Protein AF-0000000069479695 (afdb_homodimer)

Nearest PDB structures (foldseek):
  7pel-assembly1_E  TM=8.102E-01  e=4.499E-11  Simian T-lymphotropic virus 1
  7ouf-assembly1_E  TM=7.960E-01  e=3.984E-11  Simian T-lymphotropic virus 1
  1c1a-assembly1_B  TM=8.026E-01  e=2.622E-10  Rous sarcoma virus
  7jn3-assembly1_E  TM=8.044E-01  e=2.467E-10  Rous sarcoma virus (strain Schmidt-Ruppin A)
  3jca-assembly1_E  TM=6.601E-01  e=1.713E-10  Mouse mammary tumor virus

Foldseek 3Di:
DDPPVPPPPPPPPLPQDQQPEDAADPAWQQEKEWEKDDQAPQAPVQFGIWIWIATRQLRQIDIDTFNDLALVRVVVVVVVVCVVPNDHQEYEYEDDCSCVDPSNVVVCVVRNYHYHYDDPRHHVPSVVSVVVLSVQLCVVLVVVCVPDHVRHSVVCRVVSSVCQQQDQDPQLRGGSVCLRPQFRDDDDDPPVCVVPPPPPGDRGPSVVSSVSSSVSSVVVSVVVSVVSCVVVVVVVPPPVPDPPPPPPD/DDPPVPPPPPPPPLPQDQQPPDAADPAWQQEKEWEKDDQFPQAPVQFGIWIWIATRQLRQIDIDTDNDLALVRVVVVVVVVCVVPNDHQEYEYEPDCSCVDPSNVVVCVVRNYHYHYDDPRHHVPVVVSVVVLSVQLCVVLVVVCVPDDSRHSVVCRVVSSVCQQQDQDPQLRGGSVCLRPQFRDDDDDPPVCVVPPPPPGPRGPSVVSSVSSSVSSVVVSVVVSVVSCVVVVVVVPPPPPDDPPPPPD

Organism: Araneus ventricosus (NCBI:txid182803)

pLDDT: mean 71.01, std 21.68, range [23.52, 96.12]

Sequence (498 aa):
MCFECLVNKVPSGKRQGFLHPISTGLRPFAIVHLDHLGPFVTSSKRNKELLVMIDNMTRFVRLYPVGDTLSKNVLKSVTSFVEDFGLPNRIISDRESCFTSHEFQRFCDENGILHTLNSTTSHPQGNGMVERVHGTILSTIVTSMKKDYQRDWDSKIKETERNLNNTVNKTLGKTPFEVLHGYVPRFKDGILRLLADEEHEVWNYPEKLQLEAREKISKGQKKMKAYYDKKKSGTLLFDKGEIVVVRESMCFECLVNKVPSGKRQGFLHPISTGLRPFAIVHLDHLGPFVTSSKRNKELLVMIDNMTRFVRLYPVGDTLSKNVLKSVTSFVEDFGLPNRIISDRESCFTSHEFQRFCDENGILHTLNSTTSHPQGNGMVERVHGTILSTIVTSMKKDYQRDWDSKIKETERNLNNTVNKTLGKTPFEVLHGYVPRFKDGILRLLADEEHEVWNYPEKLQLEAREKISKGQKKMKAYYDKKKSGTLLFDKGEIVVVRES

InterPro domains:
  IPR001584 Integrase, catalytic core [PF00665] (28-120)
  IPR001584 Integrase, catalytic core [PS50994] (24-184)
  IPR012337 Ribonuclease H-like superfamily [SSF53098] (27-187)
  IPR036397 Ribonuclease H superfamily [G3DSA:3.30.420.10] (20-223)

Structure (mmCIF, N/CA/C/O backbone):
data_AF-0000000069479695-model_v1
#
loop_
_entity.id
_entity.type
_entity.pdbx_description
1 polymer 'Integrase catalytic domain-containing protein'
#
loop_
_atom_site.group_PDB
_atom_site.id
_atom_site.type_symbol
_atom_site.label_atom_id
_atom_site.label_alt_id
_atom_site.label_comp_id
_atom_site.label_asym_id
_atom_site.label_entity_id
_atom_site.label_seq_id
_atom_site.pdbx_PDB_ins_code
_atom_site.Cartn_x
_atom_site.Cartn_y
_atom_site.Cartn_z
_atom_site.occupancy
_atom_site.B_iso_or_equiv
_atom_site.auth_seq_id
_atom_site.auth_comp_id
_atom_site.auth_asym_id
_atom_site.auth_atom_id
_atom_site.pdbx_PDB_model_num
ATOM 1 N N . MET A 1 1 ? 15.453 45.844 -1.799 1 23.67 1 MET A N 1
ATOM 2 C CA . MET A 1 1 ? 15.766 45.125 -0.556 1 23.67 1 MET A CA 1
ATOM 3 C C . MET A 1 1 ? 14.859 45.594 0.575 1 23.67 1 MET A C 1
ATOM 5 O O . MET A 1 1 ? 15.25 46.438 1.385 1 23.67 1 MET A O 1
ATOM 9 N N . CYS A 1 2 ? 13.492 45.688 0.542 1 26.5 2 CYS A N 1
ATOM 10 C CA . CYS A 1 2 ? 12.734 46.781 1.155 1 26.5 2 CYS A CA 1
ATOM 11 C C . CYS A 1 2 ? 12.75 46.656 2.676 1 26.5 2 CYS A C 1
ATOM 13 O O . CYS A 1 2 ? 12.406 45.625 3.227 1 26.5 2 CYS A O 1
ATOM 15 N N . PHE A 1 3 ? 13.594 47.438 3.525 1 27.88 3 PHE A N 1
ATOM 16 C CA . PHE A 1 3 ? 13.984 47.656 4.914 1 27.88 3 PHE A CA 1
ATOM 17 C C . PHE A 1 3 ? 12.758 47.688 5.82 1 27.88 3 PHE A C 1
ATOM 19 O O . PHE A 1 3 ? 12.797 47.188 6.949 1 27.88 3 PHE A O 1
ATOM 26 N N . GLU A 1 4 ? 11.695 48.438 5.488 1 25.56 4 GLU A N 1
ATOM 27 C CA . GLU A 1 4 ? 10.562 48.781 6.344 1 25.56 4 GLU A CA 1
ATOM 28 C C . GLU A 1 4 ? 9.758 47.562 6.715 1 25.56 4 GLU A C 1
ATOM 30 O O . GLU A 1 4 ? 9.234 47.469 7.824 1 25.56 4 GLU A O 1
ATOM 35 N N . CYS A 1 5 ? 9.531 46.719 5.738 1 28.5 5 CYS A N 1
ATOM 36 C CA . CYS A 1 5 ? 8.523 45.688 5.934 1 28.5 5 CYS A CA 1
ATOM 37 C C . CYS A 1 5 ? 8.992 44.656 6.977 1 28.5 5 CYS A C 1
ATOM 39 O O . CYS A 1 5 ? 8.328 43.656 7.203 1 28.5 5 CYS A O 1
ATOM 41 N N . LEU A 1 6 ? 10.336 44.688 7.555 1 27.25 6 LEU A N 1
ATOM 42 C CA . LEU A 1 6 ? 11.078 44 8.602 1 27.25 6 LEU A CA 1
ATOM 43 C C . LEU A 1 6 ? 10.398 44.156 9.953 1 27.25 6 LEU A C 1
ATOM 45 O O . LEU A 1 6 ? 10.477 43.281 10.812 1 27.25 6 LEU A O 1
ATOM 49 N N . VAL A 1 7 ? 9.992 45.406 10.344 1 27.97 7 VAL A N 1
ATOM 50 C CA . VAL A 1 7 ? 9.883 45.969 11.703 1 27.97 7 VAL A CA 1
ATOM 51 C C . VAL A 1 7 ? 8.664 45.344 12.398 1 27.97 7 VAL A C 1
ATOM 53 O O . VAL A 1 7 ? 8.727 45 13.578 1 27.97 7 VAL A O 1
ATOM 56 N N . ASN A 1 8 ? 7.449 45.656 11.891 1 27.88 8 ASN A N 1
ATOM 57 C CA . ASN A 1 8 ? 6.32 45.781 12.805 1 27.88 8 ASN A CA 1
ATOM 58 C C . ASN A 1 8 ? 5.734 44.438 13.164 1 27.88 8 ASN A C 1
ATOM 60 O O . ASN A 1 8 ? 4.578 44.344 13.578 1 27.88 8 ASN A O 1
ATOM 64 N N . LYS A 1 9 ? 6.266 43.375 12.656 1 30.86 9 LYS A N 1
ATOM 65 C CA . LYS A 1 9 ? 5.504 42.188 13.078 1 30.86 9 LYS A CA 1
ATOM 66 C C . LYS A 1 9 ? 5.484 42.062 14.602 1 30.86 9 LYS A C 1
ATOM 68 O O . LYS A 1 9 ? 6.516 41.812 15.227 1 30.86 9 LYS A O 1
ATOM 73 N N . VAL A 1 10 ? 4.832 42.969 15.281 1 29.56 10 VAL A N 1
ATOM 74 C CA . VAL A 1 10 ? 4.578 42.875 16.703 1 29.56 10 VAL A CA 1
ATOM 75 C C . VAL A 1 10 ? 4.164 41.438 17.062 1 29.56 10 VAL A C 1
ATOM 77 O O . VAL A 1 10 ? 3.465 40.781 16.281 1 29.56 10 VAL A O 1
ATOM 80 N N . PRO A 1 11 ? 4.918 40.781 17.922 1 30.59 11 PRO A N 1
ATOM 81 C CA . PRO A 1 11 ? 4.676 39.438 18.422 1 30.59 11 PRO A CA 1
ATOM 82 C C . PRO A 1 11 ? 3.234 39.219 18.875 1 30.59 11 PRO A C 1
ATOM 84 O O . PRO A 1 11 ? 2.748 39.938 19.75 1 30.59 11 PRO A O 1
ATOM 87 N N . SER A 1 12 ? 2.203 39.438 18.062 1 32.06 12 SER A N 1
ATOM 88 C CA . SER A 1 12 ? 0.836 39.312 18.547 1 32.06 12 SER A CA 1
ATOM 89 C C . SER A 1 12 ? 0.754 38.281 19.688 1 32.06 12 SER A C 1
ATOM 91 O O . SER A 1 12 ? 1.556 37.344 19.734 1 32.06 12 SER A O 1
ATOM 93 N N . GLY A 1 13 ? 0.319 38.656 20.938 1 33.38 13 GLY A N 1
ATOM 94 C CA . GLY A 1 13 ? 0.23 37.906 22.172 1 33.38 13 GLY A CA 1
ATOM 95 C C . GLY A 1 13 ? -0.135 36.438 21.953 1 33.38 13 GLY A C 1
ATOM 96 O O . GLY A 1 13 ? -1.214 36.156 21.438 1 33.38 13 GLY A O 1
ATOM 97 N N . LYS A 1 14 ? 0.705 35.75 21.531 1 37.66 14 LYS A N 1
ATOM 98 C CA . LYS A 1 14 ? 0.687 34.281 21.391 1 37.66 14 LYS A CA 1
ATOM 99 C C . LYS A 1 14 ? -0.04 33.625 22.562 1 37.66 14 LYS A C 1
ATOM 101 O O . LYS A 1 14 ? 0.378 33.75 23.719 1 37.66 14 LYS A O 1
ATOM 106 N N . ARG A 1 15 ? -1.363 33.75 22.672 1 36.06 15 ARG A N 1
ATOM 107 C CA . ARG A 1 15 ? -2.053 32.969 23.703 1 36.06 15 ARG A CA 1
ATOM 108 C C . ARG A 1 15 ? -1.331 31.672 23.969 1 36.06 15 ARG A C 1
ATOM 110 O O . ARG A 1 15 ? -0.948 30.953 23.031 1 36.06 15 ARG A O 1
ATOM 117 N N . GLN A 1 16 ? -0.493 31.484 25 1 36.84 16 GLN A N 1
ATOM 118 C CA . GLN A 1 16 ? 0.347 30.484 25.656 1 36.84 16 GLN A CA 1
ATOM 119 C C . GLN A 1 16 ? -0.354 29.125 25.719 1 36.84 16 GLN A C 1
ATOM 121 O O . GLN A 1 16 ? -1.101 28.844 26.656 1 36.84 16 GLN A O 1
ATOM 126 N N . GLY A 1 17 ? -1.07 28.75 24.797 1 38.22 17 GLY A N 1
ATOM 127 C CA . GLY A 1 17 ? -1.763 27.5 25.047 1 38.22 17 GLY A CA 1
ATOM 128 C C . GLY A 1 17 ? -0.833 26.297 25.078 1 38.22 17 GLY A C 1
ATOM 129 O O . GLY A 1 17 ? 0.291 26.359 24.578 1 38.22 17 GLY A O 1
ATOM 130 N N . PHE A 1 18 ? -0.945 25.5 26.219 1 37.09 18 PHE A N 1
ATOM 131 C CA . PHE A 1 18 ? -0.289 24.219 26.469 1 37.09 18 PHE A CA 1
ATOM 132 C C . PHE A 1 18 ? -0.302 23.359 25.203 1 37.09 18 PHE A C 1
ATOM 134 O O . PHE A 1 18 ? -1.223 23.453 24.391 1 37.09 18 PHE A O 1
ATOM 141 N N . LEU A 1 19 ? 0.911 23.031 24.906 1 43.03 19 LEU A N 1
ATOM 142 C CA . LEU A 1 19 ? 1.044 22.078 23.797 1 43.03 19 LEU A CA 1
ATOM 143 C C . LEU A 1 19 ? 0.126 20.875 24.016 1 43.03 19 LEU A C 1
ATOM 145 O O . LEU A 1 19 ? 0.104 20.297 25.094 1 43.03 19 LEU A O 1
ATOM 149 N N . HIS A 1 20 ? -1.029 20.891 23.438 1 43.62 20 HIS A N 1
ATOM 150 C CA . HIS A 1 20 ? -1.82 19.672 23.5 1 43.62 20 HIS A CA 1
ATOM 151 C C . HIS A 1 20 ? -1.32 18.625 22.5 1 43.62 20 HIS A C 1
ATOM 153 O O . HIS A 1 20 ? -1.505 18.797 21.281 1 43.62 20 HIS A O 1
ATOM 159 N N . PRO A 1 21 ? -0.41 17.719 23.078 1 48.94 21 PRO A N 1
ATOM 160 C CA . PRO A 1 21 ? 0.11 16.688 22.172 1 48.94 21 PRO A CA 1
ATOM 161 C C . PRO A 1 21 ? -0.997 15.922 21.453 1 48.94 21 PRO A C 1
ATOM 163 O O . PRO A 1 21 ? -2.066 15.695 22.031 1 48.94 21 PRO A O 1
ATOM 166 N N . ILE A 1 22 ? -0.943 15.914 20.172 1 53.47 22 ILE A N 1
ATOM 167 C CA . ILE A 1 22 ? -1.856 15.055 19.438 1 53.47 22 ILE A CA 1
ATOM 168 C C . ILE A 1 22 ? -1.586 13.594 19.797 1 53.47 22 ILE A C 1
ATOM 170 O O . ILE A 1 22 ? -0.455 13.117 19.672 1 53.47 22 ILE A O 1
ATOM 174 N N . SER A 1 23 ? -2.584 12.969 20.422 1 60.09 23 SER A N 1
ATOM 175 C CA . SER A 1 23 ? -2.459 11.57 20.781 1 60.09 23 SER A CA 1
ATOM 176 C C . SER A 1 23 ? -2.184 10.695 19.562 1 60.09 23 SER A C 1
ATOM 178 O O . SER A 1 23 ? -2.6 11.023 18.453 1 60.09 23 SER A O 1
ATOM 180 N N . THR A 1 24 ? -1.268 9.773 19.766 1 70.56 24 THR A N 1
ATOM 181 C CA . THR A 1 24 ? -0.966 8.812 18.719 1 70.56 24 THR A CA 1
ATOM 182 C C . THR A 1 24 ? -2.18 7.93 18.438 1 70.56 24 THR A C 1
ATOM 184 O O . THR A 1 24 ? -2.922 7.57 19.344 1 70.56 24 THR A O 1
ATOM 187 N N . GLY A 1 25 ? -2.477 7.777 17.203 1 68.94 25 GLY A N 1
ATOM 188 C CA . GLY A 1 25 ? -3.572 6.914 16.797 1 68.94 25 GLY A CA 1
ATOM 189 C C . GLY A 1 25 ? -3.43 5.492 17.297 1 68.94 25 GLY A C 1
ATOM 190 O O . GLY A 1 25 ? -2.316 5.027 17.547 1 68.94 25 GLY A O 1
ATOM 191 N N . LEU A 1 26 ? -4.523 4.793 17.453 1 71.06 26 LEU A N 1
ATOM 192 C CA . LEU A 1 26 ? -4.559 3.43 17.969 1 71.06 26 LEU A CA 1
ATOM 193 C C . LEU A 1 26 ? -4.191 2.424 16.891 1 71.06 26 LEU A C 1
ATOM 195 O O . LEU A 1 26 ? -3.844 1.279 17.188 1 71.06 26 LEU A O 1
ATOM 199 N N . ARG A 1 27 ? -4.328 2.863 15.703 1 81.94 27 ARG A N 1
ATOM 200 C CA . ARG A 1 27 ? -3.977 2.025 14.562 1 81.94 27 ARG A CA 1
ATOM 201 C C . ARG A 1 27 ? -3.303 2.846 13.469 1 81.94 27 ARG A C 1
ATOM 203 O O . ARG A 1 27 ? -3.396 4.074 13.461 1 81.94 27 ARG A O 1
ATOM 210 N N . PRO A 1 28 ? -2.613 2.117 12.562 1 88.38 28 PRO A N 1
ATOM 211 C CA . PRO A 1 28 ? -2.066 2.854 11.414 1 88.38 28 PRO A CA 1
ATOM 212 C C . PRO A 1 28 ? -3.127 3.658 10.672 1 88.38 28 PRO A C 1
ATOM 214 O O . PRO A 1 28 ? -4.254 3.191 10.5 1 88.38 28 PRO A O 1
ATOM 217 N N . PHE A 1 29 ? -2.826 4.867 10.367 1 92.62 29 PHE A N 1
ATOM 218 C CA . PHE A 1 29 ? -3.57 5.766 9.492 1 92.62 29 PHE A CA 1
ATOM 219 C C . PHE A 1 29 ? -4.863 6.223 10.156 1 92.62 29 PHE A C 1
ATOM 221 O O . PHE A 1 29 ? -5.754 6.762 9.492 1 92.62 29 PHE A O 1
ATOM 228 N N . ALA A 1 30 ? -4.988 6.012 11.516 1 88.81 30 ALA A N 1
ATOM 229 C CA . ALA A 1 30 ? -6.121 6.582 12.242 1 88.81 30 ALA A CA 1
ATOM 230 C C . ALA A 1 30 ? -6.066 8.109 12.227 1 88.81 30 ALA A C 1
ATOM 232 O O . ALA A 1 30 ? -7.098 8.773 12.086 1 88.81 30 ALA A O 1
ATOM 233 N N . ILE A 1 31 ? -4.891 8.586 12.453 1 88 31 ILE A N 1
ATOM 234 C CA . ILE A 1 31 ? -4.629 10.023 12.398 1 88 31 ILE A CA 1
ATOM 235 C C . ILE A 1 31 ? -3.561 10.312 11.344 1 88 31 ILE A C 1
ATOM 237 O O . ILE A 1 31 ? -2.467 9.742 11.391 1 88 31 ILE A O 1
ATOM 241 N N . VAL A 1 32 ? -3.949 11.211 10.367 1 93.19 32 VAL A N 1
ATOM 242 C CA . VAL A 1 32 ? -3.004 11.5 9.297 1 93.19 32 VAL A CA 1
ATOM 243 C C . VAL A 1 32 ? -2.809 13.016 9.172 1 93.19 32 VAL A C 1
ATOM 245 O O . VAL A 1 32 ? -3.75 13.781 9.367 1 93.19 32 VAL A O 1
ATOM 248 N N . HIS A 1 33 ? -1.562 13.398 8.891 1 90.25 33 HIS A N 1
ATOM 249 C CA . HIS A 1 33 ? -1.216 14.781 8.609 1 90.25 33 HIS A CA 1
ATOM 250 C C . HIS A 1 33 ? -1.165 15.055 7.109 1 90.25 33 HIS A C 1
ATOM 252 O O . HIS A 1 33 ? -0.624 14.25 6.352 1 90.25 33 HIS A O 1
ATOM 258 N N . LEU A 1 34 ? -1.82 16.109 6.711 1 93.44 34 LEU A N 1
ATOM 259 C CA . LEU A 1 34 ? -1.771 16.547 5.32 1 93.44 34 LEU A CA 1
ATOM 260 C C . LEU A 1 34 ? -1.062 17.891 5.199 1 93.44 34 LEU A C 1
ATOM 262 O O . LEU A 1 34 ? -1.347 18.828 5.965 1 93.44 34 LEU A O 1
ATOM 266 N N . ASP A 1 35 ? -0.13 17.984 4.234 1 90.25 35 ASP A N 1
ATOM 267 C CA . ASP A 1 35 ? 0.601 19.219 3.988 1 90.25 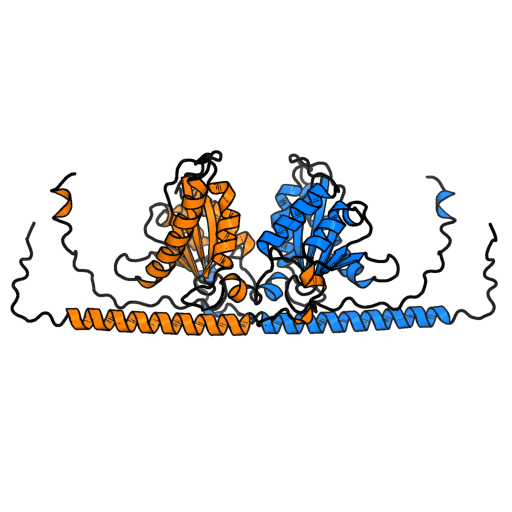35 ASP A CA 1
ATOM 268 C C . ASP A 1 35 ? 1.055 19.312 2.533 1 90.25 35 ASP A C 1
ATOM 270 O O . ASP A 1 35 ? 1.243 18.297 1.873 1 90.25 35 ASP A O 1
ATOM 274 N N . HIS A 1 36 ? 1.157 20.531 2.096 1 91.5 36 HIS A N 1
ATOM 275 C CA . HIS A 1 36 ? 1.684 20.734 0.752 1 91.5 36 HIS A CA 1
ATOM 276 C C . HIS A 1 36 ? 3.164 21.109 0.792 1 91.5 36 HIS A C 1
ATOM 278 O O . HIS A 1 36 ? 3.611 21.797 1.712 1 91.5 36 HIS A O 1
ATOM 284 N N . LEU A 1 37 ? 3.848 20.594 -0.138 1 90 37 LEU A N 1
ATOM 285 C CA . LEU A 1 37 ? 5.234 20.969 -0.382 1 90 37 LEU A CA 1
ATOM 286 C C . LEU A 1 37 ? 5.406 21.516 -1.798 1 90 37 LEU A C 1
ATOM 288 O O . LEU A 1 37 ? 5.016 20.859 -2.768 1 90 37 LEU A O 1
ATOM 292 N N . GLY A 1 38 ? 6.043 22.594 -1.922 1 85.75 38 GLY A N 1
ATOM 293 C CA . GLY A 1 38 ? 6.227 23.266 -3.197 1 85.75 38 GLY A CA 1
ATOM 294 C C . GLY A 1 38 ? 6.027 24.781 -3.111 1 85.75 38 GLY A C 1
ATOM 295 O O . GLY A 1 38 ? 6.09 25.359 -2.023 1 85.75 38 GLY A O 1
ATOM 296 N N . PRO A 1 39 ? 5.879 25.531 -4.121 1 86.88 39 PRO A N 1
ATOM 297 C CA . PRO A 1 39 ? 5.797 25.047 -5.5 1 86.88 39 PRO A CA 1
ATOM 298 C C . PRO A 1 39 ? 7.156 24.625 -6.059 1 86.88 39 PRO A C 1
ATOM 300 O O . PRO A 1 39 ? 8.18 25.203 -5.695 1 86.88 39 PRO A O 1
ATOM 303 N N . PHE A 1 40 ? 7.055 23.578 -6.91 1 85.75 40 PHE A N 1
ATOM 304 C CA . PHE A 1 40 ? 8.188 23.156 -7.73 1 85.75 40 PHE A CA 1
ATOM 305 C C . PHE A 1 40 ? 8.008 23.625 -9.172 1 85.75 40 PHE A C 1
ATOM 307 O O . PHE A 1 40 ? 6.984 24.219 -9.516 1 85.75 40 PHE A O 1
ATOM 314 N N . VAL A 1 41 ? 9.086 23.531 -9.922 1 85.75 41 VAL A N 1
ATOM 315 C CA . VAL A 1 41 ? 8.953 23.781 -11.352 1 85.75 41 VAL A CA 1
ATOM 316 C C . VAL A 1 41 ? 7.867 22.875 -11.938 1 85.75 41 VAL A C 1
ATOM 318 O O . VAL A 1 41 ? 7.746 21.703 -11.555 1 85.75 41 VAL A O 1
ATOM 321 N N . THR A 1 42 ? 7.062 23.516 -12.781 1 89.19 42 THR A N 1
ATOM 322 C CA . THR A 1 42 ? 5.996 22.734 -13.391 1 89.19 42 THR A CA 1
ATOM 323 C C . THR A 1 42 ? 6.57 21.531 -14.141 1 89.19 42 THR A C 1
ATOM 325 O O . THR A 1 42 ? 7.434 21.688 -15.008 1 89.19 42 THR A O 1
ATOM 328 N N . SER A 1 43 ? 6.102 20.359 -13.773 1 89.06 43 SER A N 1
ATOM 329 C CA . SER A 1 43 ? 6.609 19.141 -14.398 1 89.06 43 SER A CA 1
ATOM 330 C C . SER A 1 43 ? 5.992 18.938 -15.781 1 89.06 43 SER A C 1
ATOM 332 O O . SER A 1 43 ? 5.066 19.656 -16.172 1 89.06 43 SER A O 1
ATOM 334 N N . SER A 1 44 ? 6.504 17.969 -16.547 1 88.06 44 SER A N 1
ATOM 335 C CA . SER A 1 44 ? 5.965 17.609 -17.859 1 88.06 44 SER A CA 1
ATOM 336 C C . SER A 1 44 ? 4.531 17.094 -17.75 1 88.06 44 SER A C 1
ATOM 338 O O . SER A 1 44 ? 3.754 17.203 -18.688 1 88.06 44 SER A O 1
ATOM 340 N N . LYS A 1 45 ? 4.102 16.656 -16.547 1 91.69 45 LYS A N 1
ATOM 341 C CA . LYS A 1 45 ? 2.744 16.156 -16.312 1 91.69 45 LYS A CA 1
ATOM 342 C C . LYS A 1 45 ? 1.877 17.25 -15.68 1 91.69 45 LYS A C 1
ATOM 344 O O . LYS A 1 45 ? 0.806 16.953 -15.141 1 91.69 45 LYS A O 1
ATOM 349 N N . ARG A 1 46 ? 2.432 18.438 -15.531 1 92.31 46 ARG A N 1
ATOM 350 C CA . ARG A 1 46 ? 1.733 19.641 -15.109 1 92.31 46 ARG A CA 1
ATOM 351 C C . ARG A 1 46 ? 1.525 19.656 -13.594 1 92.31 46 ARG A C 1
ATOM 353 O O . ARG A 1 46 ? 0.57 20.25 -13.094 1 92.31 46 ARG A O 1
ATOM 360 N N . ASN A 1 47 ? 2.365 18.906 -12.93 1 92.94 47 ASN A N 1
ATOM 361 C CA . ASN A 1 47 ? 2.373 18.969 -11.469 1 92.94 47 ASN A CA 1
ATOM 362 C C . ASN A 1 47 ? 3.24 20.125 -10.969 1 92.94 47 ASN A C 1
ATOM 364 O O . ASN A 1 47 ? 4.285 20.422 -11.555 1 92.94 47 ASN A O 1
ATOM 368 N N . LYS A 1 48 ? 2.768 20.781 -9.906 1 91.88 48 LYS A N 1
ATOM 369 C CA . LYS A 1 48 ? 3.494 21.938 -9.391 1 91.88 48 LYS A CA 1
ATOM 370 C C . LYS A 1 48 ? 3.785 21.797 -7.902 1 91.88 48 LYS A C 1
ATOM 372 O O . LYS A 1 48 ? 4.648 22.484 -7.355 1 91.88 48 LYS A O 1
ATOM 377 N N . GLU A 1 49 ? 2.957 20.938 -7.277 1 92.62 49 GLU A N 1
ATOM 378 C CA . GLU A 1 49 ? 3.076 20.766 -5.832 1 92.62 49 GLU A CA 1
ATOM 379 C C . GLU A 1 49 ? 2.998 19.297 -5.438 1 92.62 49 GLU A C 1
ATOM 381 O O . GLU A 1 49 ? 2.615 18.453 -6.246 1 92.62 49 GLU A O 1
ATOM 386 N N . LEU A 1 50 ? 3.459 19.062 -4.234 1 92.94 50 LEU A N 1
ATOM 387 C CA . LEU A 1 50 ? 3.375 17.734 -3.65 1 92.94 50 LEU A CA 1
ATOM 388 C C . LEU A 1 50 ? 2.484 17.734 -2.412 1 92.94 50 LEU A C 1
ATOM 390 O O . LEU A 1 50 ? 2.709 18.516 -1.482 1 92.94 50 LEU A O 1
ATOM 394 N N . LEU A 1 51 ? 1.402 17.016 -2.475 1 94.75 51 LEU A N 1
ATOM 395 C CA . LEU A 1 51 ? 0.633 16.75 -1.263 1 94.75 51 LEU A CA 1
ATOM 396 C C . LEU A 1 51 ? 1.267 15.633 -0.448 1 94.75 51 LEU A C 1
ATOM 398 O O . LEU A 1 51 ? 1.416 14.508 -0.938 1 94.75 51 LEU A O 1
ATOM 402 N N . VAL A 1 52 ? 1.653 15.93 0.73 1 93.69 52 VAL A N 1
ATOM 403 C CA . VAL A 1 52 ? 2.35 15 1.609 1 93.69 52 VAL A CA 1
ATOM 404 C C . VAL A 1 52 ? 1.403 14.516 2.705 1 93.69 52 VAL A C 1
ATOM 406 O O . VAL A 1 52 ? 0.79 15.328 3.406 1 93.69 52 VAL A O 1
ATOM 409 N N . MET A 1 53 ? 1.235 13.211 2.781 1 95.38 53 MET A N 1
ATOM 410 C CA . MET A 1 53 ? 0.448 12.586 3.84 1 95.38 53 MET A CA 1
ATOM 411 C C . MET A 1 53 ? 1.339 11.766 4.766 1 95.38 53 MET A C 1
ATOM 413 O O . MET A 1 53 ? 2.127 10.938 4.305 1 95.38 53 MET A O 1
ATOM 417 N N . ILE A 1 54 ? 1.236 12.023 6.066 1 91.38 54 ILE A N 1
ATOM 418 C CA . ILE A 1 54 ? 2.076 11.328 7.035 1 91.38 54 ILE A CA 1
ATOM 419 C C . ILE A 1 54 ? 1.201 10.688 8.109 1 91.38 54 ILE A C 1
ATOM 421 O O . ILE A 1 54 ? 0.357 11.352 8.711 1 91.38 54 ILE A O 1
ATOM 425 N N . ASP A 1 55 ? 1.417 9.406 8.281 1 91.75 55 ASP A N 1
ATOM 426 C CA . ASP A 1 55 ? 0.733 8.711 9.367 1 91.75 55 ASP A CA 1
ATOM 427 C C . ASP A 1 55 ? 1.308 9.109 10.727 1 91.75 55 ASP A C 1
ATOM 429 O O . ASP A 1 55 ? 2.527 9.117 10.914 1 91.75 55 ASP A O 1
ATOM 433 N N . ASN A 1 56 ? 0.419 9.398 11.609 1 83.25 56 ASN A N 1
ATOM 434 C CA . ASN A 1 56 ? 0.813 9.883 12.93 1 83.25 56 ASN A CA 1
ATOM 435 C C . ASN A 1 56 ? 1.477 8.781 13.758 1 83.25 56 ASN A C 1
ATOM 437 O O . ASN A 1 56 ? 2.352 9.062 14.578 1 83.25 56 ASN A O 1
ATOM 441 N N . MET A 1 57 ? 1.162 7.598 13.508 1 82 57 MET A N 1
ATOM 442 C CA . MET A 1 57 ? 1.621 6.488 14.344 1 82 57 MET A CA 1
ATOM 443 C C . MET A 1 57 ? 2.877 5.852 13.758 1 82 57 MET A C 1
ATOM 445 O O . MET A 1 57 ? 3.914 5.789 14.422 1 82 57 MET A O 1
ATOM 449 N N . THR A 1 58 ? 2.809 5.457 12.523 1 85.44 58 THR A N 1
ATOM 450 C CA . THR A 1 58 ? 3.896 4.703 11.906 1 85.44 58 THR A CA 1
ATOM 451 C C . THR A 1 58 ? 4.887 5.645 11.227 1 85.44 58 THR A C 1
ATOM 453 O O . THR A 1 58 ? 5.992 5.234 10.867 1 85.44 58 THR A O 1
ATOM 456 N N . ARG A 1 59 ? 4.477 6.887 10.992 1 85.19 59 ARG A N 1
ATOM 457 C CA . ARG A 1 59 ? 5.254 7.891 10.266 1 85.19 59 ARG A CA 1
ATOM 458 C C . ARG A 1 59 ? 5.363 7.535 8.789 1 85.19 59 ARG A C 1
ATOM 460 O O . ARG A 1 59 ? 6.145 8.141 8.055 1 85.19 59 ARG A O 1
ATOM 467 N N . PHE A 1 60 ? 4.602 6.527 8.375 1 92.75 60 PHE A N 1
ATOM 468 C CA . PHE A 1 60 ? 4.543 6.148 6.965 1 92.75 60 PHE A CA 1
ATOM 469 C C . PHE A 1 60 ? 4.066 7.316 6.109 1 92.75 60 PHE A C 1
ATOM 471 O O . PHE A 1 60 ? 3.135 8.031 6.488 1 92.75 60 PHE A O 1
ATOM 478 N N . VAL A 1 61 ? 4.715 7.488 4.957 1 93.56 61 VAL A N 1
ATOM 479 C CA . VAL A 1 61 ? 4.465 8.672 4.145 1 93.56 61 VAL A CA 1
ATOM 480 C C . VAL A 1 61 ? 3.871 8.266 2.799 1 93.56 61 VAL A C 1
ATOM 482 O O . VAL A 1 61 ? 4.285 7.262 2.211 1 93.56 61 VAL A O 1
ATOM 485 N N . ARG A 1 62 ? 2.9 8.992 2.352 1 96.06 62 ARG A N 1
ATOM 486 C CA . ARG A 1 62 ? 2.393 8.945 0.984 1 96.06 62 ARG A CA 1
ATOM 487 C C . ARG A 1 62 ? 2.533 10.297 0.302 1 96.06 62 ARG A C 1
ATOM 489 O O . ARG A 1 62 ? 2.238 11.336 0.902 1 96.06 62 ARG A O 1
ATOM 496 N N . LEU A 1 63 ? 3.055 10.281 -0.934 1 94.62 63 LEU A N 1
ATOM 497 C CA . LEU A 1 63 ? 3.305 11.5 -1.693 1 94.62 63 LEU A CA 1
ATOM 498 C C . LEU A 1 63 ? 2.445 11.539 -2.953 1 94.62 63 LEU A C 1
ATOM 500 O O . LEU A 1 63 ? 2.408 10.578 -3.717 1 94.62 63 LEU A O 1
ATOM 504 N N . TYR A 1 64 ? 1.776 12.656 -3.131 1 95.88 64 TYR A N 1
ATOM 505 C CA . TYR A 1 64 ? 0.905 12.82 -4.289 1 95.88 64 TYR A CA 1
ATOM 506 C C . TYR A 1 64 ? 1.252 14.094 -5.055 1 95.88 64 TYR A C 1
ATOM 508 O O . TYR A 1 64 ? 0.994 15.195 -4.582 1 95.88 64 TYR A O 1
ATOM 516 N N . PRO A 1 65 ? 1.851 13.961 -6.266 1 94.25 65 PRO A N 1
ATOM 517 C CA . PRO A 1 65 ? 2.014 15.164 -7.086 1 94.25 65 PRO A CA 1
ATOM 518 C C . PRO A 1 65 ? 0.681 15.75 -7.551 1 94.25 65 PRO A C 1
ATOM 520 O O . PRO A 1 65 ? -0.223 15 -7.934 1 94.25 65 PRO A O 1
ATOM 523 N N . VAL A 1 66 ? 0.515 16.984 -7.398 1 94.69 66 VAL A N 1
ATOM 524 C CA . VAL A 1 66 ? -0.726 17.641 -7.793 1 94.69 66 VAL A CA 1
ATOM 525 C C . VAL A 1 66 ? -0.41 18.875 -8.641 1 94.69 66 VAL A C 1
ATOM 527 O O . VAL A 1 66 ? 0.658 19.484 -8.5 1 94.69 66 VAL A O 1
ATOM 530 N N . GLY A 1 67 ? -1.312 19.219 -9.539 1 93.19 67 GLY A N 1
ATOM 531 C CA . GLY A 1 67 ? -1.115 20.359 -10.414 1 93.19 67 GLY A CA 1
ATOM 532 C C . GLY A 1 67 ? -1.373 21.688 -9.727 1 93.19 67 GLY A C 1
ATOM 533 O O . GLY A 1 67 ? -0.865 22.734 -10.156 1 93.19 67 GLY A O 1
ATOM 534 N N . ASP A 1 68 ? -2.223 21.719 -8.719 1 90.88 68 ASP A N 1
ATOM 535 C CA . ASP A 1 68 ? -2.564 22.906 -7.941 1 90.88 68 ASP A CA 1
ATOM 536 C C . ASP A 1 68 ? -3.084 22.516 -6.559 1 90.88 68 ASP A C 1
ATOM 538 O O . ASP A 1 68 ? -3.1 21.344 -6.199 1 90.88 68 ASP A O 1
ATOM 542 N N . THR A 1 69 ? -3.354 23.531 -5.777 1 88.19 69 THR A N 1
ATOM 543 C CA . THR A 1 69 ? -3.777 23.297 -4.406 1 88.19 69 THR A CA 1
ATOM 544 C C . THR A 1 69 ? -5.289 23.438 -4.27 1 88.19 69 THR A C 1
ATOM 546 O O . THR A 1 69 ? -5.793 23.781 -3.195 1 88.19 69 THR A O 1
ATOM 549 N N . LEU A 1 70 ? -5.941 23.219 -5.367 1 91.94 70 LEU A N 1
ATOM 550 C CA . LEU A 1 70 ? -7.395 23.297 -5.309 1 91.94 70 LEU A CA 1
ATOM 551 C C . LEU A 1 70 ? -7.969 22.109 -4.539 1 91.94 70 LEU A C 1
ATOM 553 O O . LEU A 1 70 ? -7.457 21 -4.633 1 91.94 70 LEU A O 1
ATOM 557 N N . SER A 1 71 ? -9.062 22.375 -3.893 1 93.25 71 SER A N 1
ATOM 558 C CA . SER A 1 71 ? -9.688 21.375 -3.033 1 93.25 71 SER A CA 1
ATOM 559 C C . SER A 1 71 ? -10.031 20.109 -3.816 1 93.25 71 SER A C 1
ATOM 561 O O . SER A 1 71 ? -9.844 18.984 -3.324 1 93.25 71 SER A O 1
ATOM 563 N N . LYS A 1 72 ? -10.5 20.281 -5.012 1 92.38 72 LYS A N 1
ATOM 564 C CA . LYS A 1 72 ? -10.906 19.141 -5.836 1 92.38 72 LYS A CA 1
ATOM 565 C C . LYS A 1 72 ? -9.742 18.188 -6.074 1 92.38 72 LYS A C 1
ATOM 567 O O . LYS A 1 72 ? -9.906 16.969 -5.992 1 92.38 72 LYS A O 1
ATOM 572 N N . ASN A 1 73 ? -8.633 18.75 -6.367 1 91.06 73 ASN A N 1
ATOM 573 C CA . ASN A 1 73 ? -7.465 17.922 -6.648 1 91.06 73 ASN A CA 1
ATOM 574 C C . ASN A 1 73 ? -6.906 17.281 -5.375 1 91.06 73 ASN A C 1
ATOM 576 O O . ASN A 1 73 ? -6.457 16.141 -5.395 1 91.06 73 ASN A O 1
ATOM 580 N N . VAL A 1 74 ? -6.973 17.984 -4.328 1 93.69 74 VAL A N 1
ATOM 581 C CA . VAL A 1 74 ? -6.555 17.453 -3.035 1 93.69 74 VAL A CA 1
ATOM 582 C C . VAL A 1 74 ? -7.457 16.281 -2.641 1 93.69 74 VAL A C 1
ATOM 584 O O . VAL A 1 74 ? -6.977 15.242 -2.191 1 93.69 74 VAL A O 1
ATOM 587 N N . LEU A 1 75 ? -8.711 16.469 -2.889 1 95.5 75 LEU A N 1
ATOM 588 C CA . LEU A 1 75 ? -9.672 15.438 -2.512 1 95.5 75 LEU A CA 1
ATOM 589 C C . LEU A 1 75 ? -9.484 14.188 -3.363 1 95.5 75 LEU A C 1
ATOM 591 O O . LEU A 1 75 ? -9.703 13.07 -2.889 1 95.5 75 LEU A O 1
ATOM 595 N N . LYS A 1 76 ? -9.039 14.375 -4.578 1 94.88 76 LYS A N 1
ATOM 596 C CA . LYS A 1 76 ? -8.695 13.219 -5.402 1 94.88 76 LYS A CA 1
ATOM 597 C C . LYS A 1 76 ? -7.57 12.398 -4.773 1 94.88 76 LYS A C 1
ATOM 599 O O . LYS A 1 76 ? -7.629 11.172 -4.75 1 94.88 76 LYS A O 1
ATOM 604 N N . SER A 1 77 ? -6.598 13.086 -4.297 1 95.38 77 SER A N 1
ATOM 605 C CA . SER A 1 77 ? -5.469 12.438 -3.637 1 95.38 77 SER A CA 1
ATOM 606 C C . SER A 1 77 ? -5.902 11.75 -2.348 1 95.38 77 SER A C 1
ATOM 608 O O . SER A 1 77 ? -5.52 10.609 -2.086 1 95.38 77 SER A O 1
ATOM 610 N N . VAL A 1 78 ? -6.738 12.422 -1.597 1 95.81 78 VAL A N 1
ATOM 611 C CA . VAL A 1 78 ? -7.23 11.867 -0.34 1 95.81 78 VAL A CA 1
ATOM 612 C C . VAL A 1 78 ? -8.086 10.633 -0.618 1 95.81 78 VAL A C 1
ATOM 614 O O . VAL A 1 78 ? -7.977 9.625 0.08 1 95.81 78 VAL A O 1
ATOM 617 N N . THR A 1 79 ? -8.875 10.719 -1.646 1 93.81 79 THR A N 1
ATOM 618 C CA . THR A 1 79 ? -9.711 9.586 -2.029 1 93.81 79 THR A CA 1
ATOM 619 C C . THR A 1 79 ? -8.852 8.398 -2.436 1 93.81 79 THR A C 1
ATOM 621 O O . THR A 1 79 ? -9.156 7.254 -2.088 1 93.81 79 THR A O 1
ATOM 624 N N . SER A 1 80 ? -7.805 8.664 -3.158 1 93 80 SER A N 1
ATOM 625 C CA . SER A 1 80 ? -6.871 7.605 -3.531 1 93 80 SER A CA 1
ATOM 626 C C . SER A 1 80 ? -6.273 6.938 -2.297 1 93 80 SER A C 1
ATOM 628 O O . SER A 1 80 ? -6.172 5.711 -2.234 1 93 80 SER A O 1
ATOM 630 N N . PHE A 1 81 ? -5.945 7.754 -1.362 1 95.44 81 PHE A N 1
ATOM 631 C CA . PHE A 1 81 ? -5.434 7.25 -0.093 1 95.44 81 PHE A CA 1
ATOM 632 C C . PHE A 1 81 ? -6.461 6.355 0.588 1 95.44 81 PHE A C 1
ATOM 634 O O . PHE A 1 81 ? -6.129 5.266 1.059 1 95.44 81 PHE A O 1
ATOM 641 N N . VAL A 1 82 ? -7.676 6.801 0.631 1 93.44 82 VAL A N 1
ATOM 642 C CA . VAL A 1 82 ? -8.75 6.078 1.301 1 93.44 82 VAL A CA 1
ATOM 643 C C . VAL A 1 82 ? -8.984 4.738 0.605 1 93.44 82 VAL A C 1
ATOM 645 O O . VAL A 1 82 ? -9.273 3.734 1.261 1 93.44 82 VAL A O 1
ATOM 648 N N . GLU A 1 83 ? -8.812 4.715 -0.61 1 90.12 83 GLU A N 1
ATOM 649 C CA . GLU A 1 83 ? -8.969 3.465 -1.35 1 90.12 83 GLU A CA 1
ATOM 650 C C . GLU A 1 83 ? -7.91 2.443 -0.937 1 90.12 83 GLU A C 1
ATOM 652 O O . GLU A 1 83 ? -8.172 1.24 -0.918 1 90.12 83 GLU A O 1
ATOM 657 N N . ASP A 1 84 ? -6.793 2.936 -0.556 1 92.81 84 ASP A N 1
ATOM 658 C CA . ASP A 1 84 ? -5.676 2.053 -0.232 1 92.81 84 ASP A CA 1
ATOM 659 C C . ASP A 1 84 ? -5.727 1.618 1.23 1 92.81 84 ASP A C 1
ATOM 661 O O . ASP A 1 84 ? -5.43 0.465 1.551 1 92.81 84 ASP A O 1
ATOM 665 N N . PHE A 1 85 ? -6.125 2.59 2.115 1 94.12 85 PHE A N 1
ATOM 666 C CA . PHE A 1 85 ? -5.891 2.33 3.531 1 94.12 85 PHE A CA 1
ATOM 667 C C . PHE A 1 85 ? -7.164 2.545 4.34 1 94.12 85 PHE A C 1
ATOM 669 O O . PHE A 1 85 ? -7.188 2.301 5.547 1 94.12 85 PHE A O 1
ATOM 676 N N . GLY A 1 86 ? -8.227 3.041 3.689 1 92.19 86 GLY A N 1
ATOM 677 C CA . GLY A 1 86 ? -9.453 3.342 4.398 1 92.19 86 GLY A CA 1
ATOM 678 C C . GLY A 1 86 ? -9.492 4.75 4.961 1 92.19 86 GLY A C 1
ATOM 679 O O . GLY A 1 86 ? -8.492 5.473 4.906 1 92.19 86 GLY A O 1
ATOM 680 N N . LEU A 1 87 ? -10.633 5.117 5.52 1 92.38 87 LEU A N 1
ATOM 681 C CA . LEU A 1 87 ? -10.852 6.453 6.066 1 92.38 87 LEU A CA 1
ATOM 682 C C . LEU A 1 87 ? -10.078 6.637 7.367 1 92.38 87 LEU A C 1
ATOM 684 O O . LEU A 1 87 ? -10.141 5.785 8.258 1 92.38 87 LEU A O 1
ATOM 688 N N . PRO A 1 88 ? -9.328 7.73 7.426 1 93.19 88 PRO A N 1
ATOM 689 C CA . PRO A 1 88 ? -8.789 8.078 8.742 1 93.19 88 PRO A CA 1
ATOM 690 C C . PRO A 1 88 ? -9.867 8.57 9.711 1 93.19 88 PRO A C 1
ATOM 692 O O . PRO A 1 88 ? -10.969 8.938 9.281 1 93.19 88 PRO A O 1
ATOM 695 N N . ASN A 1 89 ? -9.531 8.5 10.992 1 88.25 89 ASN A N 1
ATOM 696 C CA . ASN A 1 89 ? -10.414 9.094 11.992 1 88.25 89 ASN A CA 1
ATOM 697 C C . ASN A 1 89 ? -10.242 10.609 12.062 1 88.25 89 ASN A C 1
ATOM 699 O O . ASN A 1 89 ? -11.211 11.336 12.289 1 88.25 89 ASN A O 1
ATOM 703 N N . ARG A 1 90 ? -9.016 10.969 11.828 1 90.06 90 ARG A N 1
ATOM 704 C CA . ARG A 1 90 ? -8.68 12.375 11.969 1 90.06 90 ARG A CA 1
ATOM 705 C C . ARG A 1 90 ? -7.656 12.797 10.914 1 90.06 90 ARG A C 1
ATOM 707 O O . ARG A 1 90 ? -6.699 12.07 10.648 1 90.06 90 ARG A O 1
ATOM 714 N N . ILE A 1 91 ? -7.938 13.977 10.367 1 93.19 91 ILE A N 1
ATOM 715 C CA . ILE A 1 91 ? -6.973 14.617 9.477 1 93.19 91 ILE A CA 1
ATOM 716 C C . ILE A 1 91 ? -6.492 15.93 10.094 1 93.19 91 ILE A C 1
ATOM 718 O O . ILE A 1 91 ? -7.301 16.734 10.57 1 93.19 91 ILE A O 1
ATOM 722 N N . ILE A 1 92 ? -5.211 16.078 10.164 1 89.31 92 ILE A N 1
ATOM 723 C CA . ILE A 1 92 ? -4.605 17.312 10.656 1 89.31 92 ILE A CA 1
ATOM 724 C C . ILE A 1 92 ? -3.914 18.031 9.508 1 89.31 92 ILE A C 1
ATOM 726 O O . ILE A 1 92 ? -3.127 17.438 8.766 1 89.31 92 ILE A O 1
ATOM 730 N N . SER A 1 93 ? -4.273 19.281 9.258 1 90.38 93 SER A N 1
ATOM 731 C CA . SER A 1 93 ? -3.658 20.047 8.188 1 90.38 93 SER A CA 1
ATOM 732 C C . SER A 1 93 ? -3.404 21.484 8.625 1 90.38 93 SER A C 1
ATOM 734 O O . SER A 1 93 ? -3.834 21.906 9.703 1 90.38 93 SER A O 1
ATOM 736 N N . ASP A 1 94 ? -2.617 22.172 7.855 1 83.5 94 ASP A N 1
ATOM 737 C CA . ASP A 1 94 ? -2.473 23.609 8.086 1 83.5 94 ASP A CA 1
ATOM 738 C C . ASP A 1 94 ? -3.689 24.375 7.566 1 83.5 94 ASP A C 1
ATOM 740 O O . ASP A 1 94 ? -4.723 23.766 7.262 1 83.5 94 ASP A O 1
ATOM 744 N N . ARG A 1 95 ? -3.604 25.688 7.547 1 85.38 95 ARG A N 1
ATOM 745 C CA . ARG A 1 95 ? -4.766 26.516 7.227 1 85.38 95 ARG A CA 1
ATOM 746 C C . ARG A 1 95 ? -4.723 26.969 5.77 1 85.38 95 ARG A C 1
ATOM 748 O O . ARG A 1 95 ? -5.141 28.094 5.457 1 85.38 95 ARG A O 1
ATOM 755 N N . GLU A 1 96 ? -4.207 26.156 4.957 1 86.94 96 GLU A N 1
ATOM 756 C CA . GLU A 1 96 ? -4.254 26.469 3.531 1 86.94 96 GLU A CA 1
ATOM 757 C C . GLU A 1 96 ? -5.691 26.5 3.021 1 86.94 96 GLU A C 1
ATOM 759 O O . GLU A 1 96 ? -6.562 25.797 3.557 1 86.94 96 GLU A O 1
ATOM 764 N N . SER A 1 97 ? -5.953 27.266 2.031 1 89.75 97 SER A N 1
ATOM 765 C CA . SER A 1 97 ? -7.293 27.531 1.52 1 89.75 97 SER A CA 1
ATOM 766 C C . SER A 1 97 ? -8 26.234 1.127 1 89.75 97 SER A C 1
ATOM 768 O O . SER A 1 97 ? -9.211 26.094 1.329 1 89.75 97 SER A O 1
ATOM 770 N N . CYS A 1 98 ? -7.324 25.297 0.586 1 92.56 98 CYS A N 1
ATOM 771 C CA . CYS A 1 98 ? -7.961 24.047 0.175 1 92.56 98 CYS A CA 1
ATOM 772 C C . CYS A 1 98 ? -8.508 23.281 1.379 1 92.56 98 CYS A C 1
ATOM 774 O O . CYS A 1 98 ? -9.562 22.656 1.297 1 92.56 98 CYS A O 1
ATOM 776 N N . PHE A 1 99 ? -7.871 23.359 2.492 1 93.06 99 PHE A N 1
ATOM 777 C CA . PHE A 1 99 ? -8.25 22.594 3.674 1 93.06 99 PHE A CA 1
ATOM 778 C C . PHE A 1 99 ? -9.359 23.312 4.445 1 93.06 99 PHE A C 1
ATOM 780 O O . PHE A 1 99 ? -10.07 22.688 5.238 1 93.06 99 PHE A O 1
ATOM 787 N N . THR A 1 100 ? -9.414 24.594 4.242 1 91.88 100 THR A N 1
ATOM 788 C CA . THR A 1 100 ? -10.469 25.344 4.922 1 91.88 100 THR A CA 1
ATOM 789 C C . THR A 1 100 ? -11.672 25.531 4.004 1 91.88 100 THR A C 1
ATOM 791 O O . THR A 1 100 ? -12.641 26.188 4.379 1 91.88 100 THR A O 1
ATOM 794 N N . SER A 1 101 ? -11.586 25.031 2.848 1 94.25 101 SER A N 1
ATOM 795 C CA . SER A 1 101 ? -12.664 25.156 1.875 1 94.25 101 SER A CA 1
ATOM 796 C C . SER A 1 101 ? -13.898 24.375 2.318 1 94.25 101 SER A C 1
ATOM 798 O O . SER A 1 101 ? -13.797 23.438 3.104 1 94.25 101 SER A O 1
ATOM 800 N N . HIS A 1 102 ? -14.992 24.797 1.77 1 95.31 102 HIS A N 1
ATOM 801 C CA . HIS A 1 102 ? -16.25 24.109 2.043 1 95.31 102 HIS A CA 1
ATOM 802 C C . HIS A 1 102 ? -16.234 22.688 1.483 1 95.31 102 HIS A C 1
ATOM 804 O O . HIS A 1 102 ? -16.781 21.766 2.098 1 95.31 102 HIS A O 1
ATOM 810 N N . GLU A 1 103 ? -15.625 22.531 0.405 1 95.38 103 GLU A N 1
ATOM 811 C CA . GLU A 1 103 ? -15.555 21.234 -0.244 1 95.38 103 GLU A CA 1
ATOM 812 C C . GLU A 1 103 ? -14.812 20.219 0.628 1 95.38 103 GLU A C 1
ATOM 814 O O . GLU A 1 103 ? -15.258 19.094 0.795 1 95.38 103 GLU A O 1
ATOM 819 N N . PHE A 1 104 ? -13.766 20.641 1.159 1 95.62 104 PHE A N 1
ATOM 820 C CA . PHE A 1 104 ? -12.969 19.766 2.008 1 95.62 104 PHE A CA 1
ATOM 821 C C . PHE A 1 104 ? -13.711 19.453 3.303 1 95.62 104 PHE A C 1
ATOM 823 O O . PHE A 1 104 ? -13.734 18.297 3.74 1 95.62 104 PHE A O 1
ATOM 830 N N . GLN A 1 105 ? -14.297 20.438 3.85 1 93.62 105 GLN A N 1
ATOM 831 C CA . GLN A 1 105 ? -15.055 20.234 5.078 1 93.62 105 GLN A CA 1
ATOM 832 C C . GLN A 1 105 ? -16.234 19.297 4.855 1 93.62 105 GLN A C 1
ATOM 834 O O . GLN A 1 105 ? -16.516 18.438 5.691 1 93.62 105 GLN A O 1
ATOM 839 N N . ARG A 1 106 ? -16.891 19.453 3.807 1 93.56 106 ARG A N 1
ATOM 840 C CA . ARG A 1 106 ? -18.016 18.578 3.471 1 93.56 106 ARG A CA 1
ATOM 841 C C . ARG A 1 106 ? -17.547 17.125 3.326 1 93.56 106 ARG A C 1
ATOM 843 O O . ARG A 1 106 ? -18.219 16.203 3.816 1 93.56 106 ARG A O 1
ATOM 850 N N . PHE A 1 107 ? -16.469 16.984 2.623 1 94 107 PHE A N 1
ATOM 851 C CA . PHE A 1 107 ? -15.906 15.648 2.471 1 94 107 PHE A CA 1
ATOM 852 C C . PHE A 1 107 ? -15.648 15.008 3.832 1 94 107 PHE A C 1
ATOM 854 O O . PHE A 1 107 ? -16.016 13.859 4.062 1 94 107 PHE A O 1
ATOM 861 N N . CYS A 1 108 ? -14.992 15.734 4.746 1 93.31 108 CYS A N 1
ATOM 862 C CA . CYS A 1 108 ? -14.695 15.227 6.078 1 93.31 108 CYS A CA 1
ATOM 863 C C . CYS A 1 108 ? -15.969 14.875 6.832 1 93.31 108 CYS A C 1
ATOM 865 O O . CYS A 1 108 ? -16.094 13.781 7.391 1 93.31 108 CYS A O 1
ATOM 867 N N . ASP A 1 109 ? -16.953 15.727 6.77 1 90.31 109 ASP A N 1
ATOM 868 C CA . ASP A 1 109 ? -18.203 15.531 7.477 1 90.31 109 ASP A CA 1
ATOM 869 C C . ASP A 1 109 ? -18.953 14.312 6.941 1 90.31 109 ASP A C 1
ATOM 871 O O . ASP A 1 109 ? -19.406 13.461 7.715 1 90.31 109 ASP A O 1
ATOM 875 N N . GLU A 1 110 ? -18.984 14.156 5.695 1 90.25 110 GLU A N 1
ATOM 876 C CA . GLU A 1 110 ? -19.703 13.062 5.051 1 90.25 110 GLU A CA 1
ATOM 877 C C . GLU A 1 110 ? -19.047 11.719 5.316 1 90.25 110 GLU A C 1
ATOM 879 O O . GLU A 1 110 ? -19.703 10.68 5.289 1 90.25 110 GLU A O 1
ATOM 884 N N . ASN A 1 111 ? -17.781 11.781 5.594 1 91.44 111 ASN A N 1
ATOM 885 C CA . ASN A 1 111 ? -17.047 10.531 5.777 1 91.44 111 ASN A CA 1
ATOM 886 C C . ASN A 1 111 ? -16.688 10.305 7.242 1 91.44 111 ASN A C 1
ATOM 888 O O . ASN A 1 111 ? -15.906 9.406 7.562 1 91.44 111 ASN A O 1
ATOM 892 N N . GLY A 1 112 ? -17.188 11.164 8.086 1 88.56 112 GLY A N 1
ATOM 893 C CA . GLY A 1 112 ? -16.953 11 9.516 1 88.56 112 GLY A CA 1
ATOM 894 C C . GLY A 1 112 ? -15.508 11.203 9.906 1 88.56 112 GLY A C 1
ATOM 895 O O . GLY A 1 112 ? -14.984 10.484 10.758 1 88.56 112 GLY A O 1
ATOM 896 N N . ILE A 1 113 ? -14.836 12.047 9.25 1 91.5 113 ILE A N 1
ATOM 897 C CA . ILE A 1 113 ? -13.445 12.391 9.547 1 91.5 113 ILE A CA 1
ATOM 898 C C . ILE A 1 113 ? -13.398 13.664 10.383 1 91.5 113 ILE A C 1
ATOM 900 O O . ILE A 1 113 ? -14 14.68 10.023 1 91.5 113 ILE A O 1
ATOM 904 N N . LEU A 1 114 ? -12.758 13.633 11.555 1 88.75 114 LEU A N 1
ATOM 905 C CA . LEU A 1 114 ? -12.516 14.836 12.328 1 88.75 114 LEU A CA 1
ATOM 906 C C . LEU A 1 114 ? -11.367 15.641 11.734 1 88.75 114 LEU A C 1
ATOM 908 O O . LEU A 1 114 ? -10.234 15.156 11.656 1 88.75 114 LEU A O 1
ATOM 912 N N . HIS A 1 115 ? -11.703 16.797 11.266 1 92.06 115 HIS A N 1
ATOM 913 C CA . HIS A 1 115 ? -10.672 17.656 10.68 1 92.06 115 HIS A CA 1
ATOM 914 C C . HIS A 1 115 ? -10.148 18.656 11.695 1 92.06 115 HIS A C 1
ATOM 916 O O . HIS A 1 115 ? -10.922 19.422 12.281 1 92.06 115 HIS A O 1
ATOM 922 N N . THR A 1 116 ? -8.852 18.625 11.93 1 87.38 116 THR A N 1
ATOM 923 C CA . THR A 1 116 ? -8.211 19.562 12.852 1 87.38 116 THR A CA 1
ATOM 924 C C . THR A 1 116 ? -7.219 20.453 12.117 1 87.38 116 THR A C 1
ATOM 926 O O . THR A 1 116 ? -6.379 19.969 11.359 1 87.38 116 THR A O 1
ATOM 929 N N . LEU A 1 117 ? -7.352 21.688 12.32 1 84.94 117 LEU A N 1
ATOM 930 C CA . LEU A 1 117 ? -6.43 22.656 11.742 1 84.94 117 LEU A CA 1
ATOM 931 C C . LEU A 1 117 ? -5.324 23.016 12.727 1 84.94 117 LEU A C 1
ATOM 933 O O . LEU A 1 117 ? -5.594 23.266 13.906 1 84.94 117 LEU A O 1
ATOM 937 N N . ASN A 1 118 ? -4.129 22.875 12.172 1 75.06 118 ASN A N 1
ATOM 938 C CA . ASN A 1 118 ? -3.004 23.234 13.023 1 75.06 118 ASN A CA 1
ATOM 939 C C . ASN A 1 118 ? -3.041 24.719 13.391 1 75.06 118 ASN A C 1
ATOM 941 O O . ASN A 1 118 ? -3.404 25.562 12.562 1 75.06 118 ASN A O 1
ATOM 945 N N . SER A 1 119 ? -3.031 24.938 14.688 1 59.69 119 SER A N 1
ATOM 946 C CA . SER A 1 119 ? -2.885 26.328 15.109 1 59.69 119 SER A CA 1
ATOM 947 C C . SER A 1 119 ? -1.418 26.75 15.141 1 59.69 119 SER A C 1
ATOM 949 O O . SER A 1 119 ? -0.538 25.922 15.391 1 59.69 119 SER A O 1
ATOM 951 N N . THR A 1 120 ? -0.964 27.812 14.312 1 53.38 120 THR A N 1
ATOM 952 C CA . THR A 1 120 ? 0.396 28.328 14.336 1 53.38 120 THR A CA 1
ATOM 953 C C . THR A 1 120 ? 0.991 28.234 15.742 1 53.38 120 THR A C 1
ATOM 955 O O . THR A 1 120 ? 2.197 28.031 15.898 1 53.38 120 THR A O 1
ATOM 958 N N . THR A 1 121 ? 0.275 28.406 16.812 1 49.81 121 THR A N 1
ATOM 959 C CA . THR A 1 121 ? 0.766 28.516 18.188 1 49.81 121 THR A CA 1
ATOM 960 C C . THR A 1 121 ? 0.585 27.203 18.938 1 49.81 121 THR A C 1
ATOM 962 O O . THR A 1 121 ? 1.303 26.938 19.906 1 49.81 121 THR A O 1
ATOM 965 N N . SER A 1 122 ? -0.254 26.375 18.516 1 44.62 122 SER A N 1
ATOM 966 C CA . SER A 1 122 ? -0.699 25.359 19.469 1 44.62 122 SER A CA 1
ATOM 967 C C . SER A 1 122 ? -0.165 23.984 19.094 1 44.62 122 SER A C 1
ATOM 969 O O . SER A 1 122 ? -0.187 23.062 19.906 1 44.62 122 SER A O 1
ATOM 971 N N . HIS A 1 123 ? 0.375 23.719 17.891 1 52.38 123 HIS A N 1
ATOM 972 C CA . HIS A 1 123 ? 0.729 22.328 17.641 1 52.38 123 HIS A CA 1
ATOM 973 C C . HIS A 1 123 ? 2.102 22.219 16.984 1 52.38 123 HIS A C 1
ATOM 975 O O . HIS A 1 123 ? 2.213 21.781 15.844 1 52.38 123 HIS A O 1
ATOM 981 N N . PRO A 1 124 ? 3.193 22.578 17.844 1 51.56 124 PRO A N 1
ATOM 982 C CA . PRO A 1 124 ? 4.562 22.547 17.312 1 51.56 124 PRO A CA 1
ATOM 983 C C . PRO A 1 124 ? 4.996 21.141 16.875 1 51.56 124 PRO A C 1
ATOM 985 O O . PRO A 1 124 ? 5.82 21 15.977 1 51.56 124 PRO A O 1
ATOM 988 N N . GLN A 1 125 ? 4.348 20.141 17.516 1 48.25 125 GLN A N 1
ATOM 989 C CA . GLN A 1 125 ? 4.832 18.781 17.281 1 48.25 125 GLN A CA 1
ATOM 990 C C . GLN A 1 125 ? 4.488 18.297 15.883 1 48.25 125 GLN A C 1
ATOM 992 O O . GLN A 1 125 ? 5.316 17.672 15.211 1 48.25 125 GLN A O 1
ATOM 997 N N . GLY A 1 126 ? 3.236 18.453 15.531 1 54.72 126 GLY A N 1
ATOM 998 C CA . GLY A 1 126 ? 2.871 18.109 14.164 1 54.72 126 GLY A CA 1
ATOM 999 C C . GLY A 1 126 ? 3.719 18.812 13.125 1 54.72 126 GLY A C 1
ATOM 1000 O O . GLY A 1 126 ? 4.102 18.203 12.117 1 54.72 126 GLY A O 1
ATOM 1001 N N . ASN A 1 127 ? 4.258 19.906 13.617 1 61.59 127 ASN A N 1
ATOM 1002 C CA . ASN A 1 127 ? 5.051 20.719 12.711 1 61.59 127 ASN A CA 1
ATOM 1003 C C . ASN A 1 127 ? 6.473 20.188 12.57 1 61.59 127 ASN A C 1
ATOM 1005 O O . ASN A 1 127 ? 7.027 20.156 11.469 1 61.59 127 ASN A O 1
ATOM 1009 N N . GLY A 1 128 ? 6.93 19.656 13.727 1 65.81 128 GLY A N 1
ATOM 1010 C CA . GLY A 1 128 ? 8.281 19.125 13.648 1 65.81 128 GLY A CA 1
ATOM 1011 C C . GLY A 1 128 ? 8.391 17.891 12.766 1 65.81 128 GLY A C 1
ATOM 1012 O O . GLY A 1 128 ? 9.336 17.766 11.984 1 65.81 128 GLY A O 1
ATOM 1013 N N . MET A 1 129 ? 7.434 17.016 12.859 1 70.81 129 MET A N 1
ATOM 1014 C CA . MET A 1 129 ? 7.387 15.812 12.031 1 70.81 129 MET A CA 1
ATOM 1015 C C . MET A 1 129 ? 7.289 16.172 10.555 1 70.81 129 MET A C 1
ATOM 1017 O O . MET A 1 129 ? 8.047 15.664 9.734 1 70.81 129 MET A O 1
ATOM 1021 N N . VAL A 1 130 ? 6.426 17.062 10.273 1 75 130 VAL A N 1
ATOM 1022 C CA . VAL A 1 130 ? 6.176 17.469 8.898 1 75 130 VAL A CA 1
ATOM 1023 C C . VAL A 1 130 ? 7.406 18.172 8.336 1 75 130 VAL A C 1
ATOM 1025 O O . VAL A 1 130 ? 7.816 17.906 7.199 1 75 130 VAL A O 1
ATOM 1028 N N . GLU A 1 131 ? 8.055 19.016 9.156 1 75.56 131 GLU A N 1
ATOM 1029 C CA . GLU A 1 131 ? 9.242 19.75 8.734 1 75.56 131 GLU A CA 1
ATOM 1030 C C . GLU A 1 131 ? 10.398 18.797 8.406 1 75.56 131 GLU A C 1
ATOM 1032 O O . GLU A 1 131 ? 11.117 19 7.43 1 75.56 131 GLU A O 1
ATOM 1037 N N . ARG A 1 132 ? 10.547 17.812 9.141 1 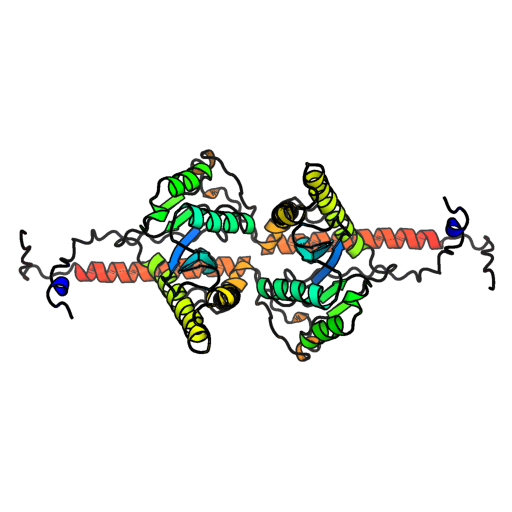71.62 132 ARG A N 1
ATOM 1038 C CA . ARG A 1 132 ? 11.609 16.828 8.906 1 71.62 132 ARG A CA 1
ATOM 1039 C C . ARG A 1 132 ? 11.367 16.062 7.605 1 71.62 132 ARG A C 1
ATOM 1041 O O . ARG A 1 132 ? 12.281 15.898 6.797 1 71.62 132 ARG A O 1
ATOM 1048 N N . VAL A 1 133 ? 10.172 15.617 7.453 1 80.31 133 VAL A N 1
ATOM 1049 C CA . VAL A 1 133 ? 9.812 14.898 6.234 1 80.31 133 VAL A CA 1
ATOM 1050 C C . VAL A 1 133 ? 9.992 15.805 5.023 1 80.31 133 VAL A C 1
ATOM 1052 O O . VAL A 1 133 ? 10.555 15.391 4.004 1 80.31 133 VAL A O 1
ATOM 1055 N N . HIS A 1 134 ? 9.586 17.047 5.125 1 82.5 134 HIS A N 1
ATOM 1056 C CA . HIS A 1 134 ? 9.734 18 4.039 1 82.5 134 HIS A CA 1
ATOM 1057 C C . HIS A 1 134 ? 11.195 18.203 3.67 1 82.5 134 HIS A C 1
ATOM 1059 O O . HIS A 1 134 ? 11.547 18.234 2.488 1 82.5 134 HIS A O 1
ATOM 1065 N N . GLY A 1 135 ? 12.023 18.312 4.727 1 80.25 135 GLY A N 1
ATOM 1066 C CA . GLY A 1 135 ? 13.453 18.469 4.48 1 80.25 135 GLY A CA 1
ATOM 1067 C C . GLY A 1 135 ? 14.047 17.297 3.705 1 80.25 135 GLY A C 1
ATOM 1068 O O . GLY A 1 135 ? 14.836 17.516 2.777 1 80.25 135 GLY A O 1
ATOM 1069 N N . THR A 1 136 ? 13.641 16.188 4.078 1 77.81 136 THR A N 1
ATOM 1070 C CA . THR A 1 136 ? 14.133 14.992 3.416 1 77.81 136 THR A CA 1
ATOM 1071 C C . THR A 1 136 ? 13.656 14.93 1.97 1 77.81 136 THR A C 1
ATOM 1073 O O . THR A 1 136 ? 14.43 14.602 1.066 1 77.81 136 THR A O 1
ATOM 1076 N N . ILE A 1 137 ? 12.383 15.242 1.749 1 82.19 137 ILE A N 1
ATOM 1077 C CA . ILE A 1 137 ? 11.812 15.227 0.406 1 82.19 137 ILE A CA 1
ATOM 1078 C C . ILE A 1 137 ? 12.555 16.234 -0.48 1 82.19 137 ILE A C 1
ATOM 1080 O O . ILE A 1 137 ? 12.961 15.898 -1.598 1 82.19 137 ILE A O 1
ATOM 1084 N N . LEU A 1 138 ? 12.758 17.422 0.057 1 80.81 138 LEU A N 1
ATOM 1085 C CA . LEU A 1 138 ? 13.406 18.484 -0.703 1 80.81 138 LEU A CA 1
ATOM 1086 C C . LEU A 1 138 ? 14.828 18.094 -1.082 1 80.81 138 LEU A C 1
ATOM 1088 O O . LEU A 1 138 ? 15.25 18.281 -2.223 1 80.81 138 LEU A O 1
ATOM 1092 N N . SER A 1 139 ? 15.508 17.531 -0.176 1 76.38 139 SER A N 1
ATOM 1093 C CA . SER A 1 139 ? 16.875 17.125 -0.446 1 76.38 139 SER A CA 1
ATOM 1094 C C . SER A 1 139 ? 16.938 16.047 -1.534 1 76.38 139 SER A C 1
ATOM 1096 O O . SER A 1 139 ? 17.812 16.078 -2.402 1 76.38 139 SER A O 1
ATOM 1098 N N . THR A 1 140 ? 15.984 15.164 -1.463 1 74 140 THR A N 1
ATOM 1099 C CA . THR A 1 140 ? 15.961 14.07 -2.424 1 74 140 THR A CA 1
ATOM 1100 C C . THR A 1 140 ? 15.539 14.562 -3.803 1 74 140 THR A C 1
ATOM 1102 O O . THR A 1 140 ? 16.156 14.219 -4.809 1 74 140 THR A O 1
ATOM 1105 N N . ILE A 1 141 ? 14.484 15.32 -3.803 1 72.88 141 ILE A N 1
ATOM 1106 C CA . ILE A 1 141 ? 13.945 15.812 -5.066 1 72.88 141 ILE A CA 1
ATOM 1107 C C . ILE A 1 141 ? 14.938 16.781 -5.703 1 72.88 141 ILE A C 1
ATOM 1109 O O . ILE A 1 141 ? 15.195 16.719 -6.91 1 72.88 141 ILE A O 1
ATOM 1113 N N . VAL A 1 142 ? 15.547 17.688 -4.879 1 70 142 VAL A N 1
ATOM 1114 C CA . VAL A 1 142 ? 16.469 18.688 -5.375 1 70 142 VAL A CA 1
ATOM 1115 C C . VAL A 1 142 ? 17.719 18 -5.945 1 70 142 VAL A C 1
ATOM 1117 O O . VAL A 1 142 ? 18.219 18.406 -6.996 1 70 142 VAL A O 1
ATOM 1120 N N . THR A 1 143 ? 18.172 17.047 -5.27 1 67.5 143 THR A N 1
ATOM 1121 C CA . THR A 1 143 ? 19.344 16.328 -5.738 1 67.5 143 THR A CA 1
ATOM 1122 C C . THR A 1 143 ? 19.047 15.617 -7.062 1 67.5 143 THR A C 1
ATOM 1124 O O . THR A 1 143 ? 19.906 15.539 -7.938 1 67.5 143 THR A O 1
ATOM 1127 N N . SER A 1 144 ? 17.875 15.195 -7.156 1 63.06 144 SER A N 1
ATOM 1128 C CA . SER A 1 144 ? 17.484 14.516 -8.391 1 63.06 144 SER A CA 1
ATOM 1129 C C . SER A 1 144 ? 17.312 15.508 -9.531 1 63.06 144 SER A C 1
ATOM 1131 O O . SER A 1 144 ? 17.469 15.148 -10.703 1 63.06 144 SER A O 1
ATOM 1133 N N . MET A 1 145 ? 16.906 16.75 -9.211 1 63.19 145 MET A N 1
ATOM 1134 C CA . MET A 1 145 ? 16.656 17.812 -10.188 1 63.19 145 MET A CA 1
ATOM 1135 C C . MET A 1 145 ? 17.969 18.375 -10.727 1 63.19 145 MET A C 1
ATOM 1137 O O . MET A 1 145 ? 18.016 18.922 -11.828 1 63.19 145 MET A O 1
ATOM 1141 N N . LYS A 1 146 ? 18.984 18.562 -9.883 1 60 146 LYS A N 1
ATOM 1142 C CA . LYS A 1 146 ? 20.25 19.109 -10.344 1 60 146 LYS A CA 1
ATOM 1143 C C . LYS A 1 146 ? 20.734 18.391 -11.602 1 60 146 LYS A C 1
ATOM 1145 O O . LYS A 1 146 ? 21.531 18.953 -12.367 1 60 146 LYS A O 1
ATOM 1150 N N . LYS A 1 147 ? 20.203 17.234 -11.758 1 56.94 147 LYS A N 1
ATOM 1151 C CA . LYS A 1 147 ? 20.594 16.75 -13.078 1 56.94 147 LYS A CA 1
ATOM 1152 C C . LYS A 1 147 ? 19.734 17.344 -14.172 1 56.94 147 LYS A C 1
ATOM 1154 O O . LYS A 1 147 ? 18.688 17.953 -13.891 1 56.94 147 LYS A O 1
ATOM 1159 N N . ASP A 1 148 ? 20.016 17.25 -15.531 1 54.34 148 ASP A N 1
ATOM 1160 C CA . ASP A 1 148 ? 19.641 18.062 -16.688 1 54.34 148 ASP A CA 1
ATOM 1161 C C . ASP A 1 148 ? 18.172 18.453 -16.625 1 54.34 148 ASP A C 1
ATOM 1163 O O . ASP A 1 148 ? 17.812 19.578 -16.969 1 54.34 148 ASP A O 1
ATOM 1167 N N . TYR A 1 149 ? 17.219 17.516 -16.734 1 55 149 TYR A N 1
ATOM 1168 C CA . TYR A 1 149 ? 15.844 17.891 -17.078 1 55 149 TYR A CA 1
ATOM 1169 C C . TYR A 1 149 ? 14.977 17.969 -15.828 1 55 149 TYR A C 1
ATOM 1171 O O . TYR A 1 149 ? 14.578 16.938 -15.273 1 55 149 TYR A O 1
ATOM 1179 N N . GLN A 1 150 ? 14.859 19.25 -15.125 1 64 150 GLN A N 1
ATOM 1180 C CA . GLN A 1 150 ? 14.156 19.672 -13.922 1 64 150 GLN A CA 1
ATOM 1181 C C . GLN A 1 150 ? 12.664 19.344 -14.008 1 64 150 GLN A C 1
ATOM 1183 O O . GLN A 1 150 ? 12.016 19.109 -12.992 1 64 150 GLN A O 1
ATOM 1188 N N . ARG A 1 151 ? 12.211 19.016 -15.258 1 75.19 151 ARG A N 1
ATOM 1189 C CA . ARG A 1 151 ? 10.773 18.938 -15.469 1 75.19 151 ARG A CA 1
ATOM 1190 C C . ARG A 1 151 ? 10.273 17.516 -15.234 1 75.19 151 ARG A C 1
ATOM 1192 O O . ARG A 1 151 ? 9.141 17.172 -15.594 1 75.19 151 ARG A O 1
ATOM 1199 N N . ASP A 1 152 ? 11.055 16.672 -14.57 1 81.19 152 ASP A N 1
ATOM 1200 C CA . ASP A 1 152 ? 10.562 15.312 -14.352 1 81.19 152 ASP A CA 1
ATOM 1201 C C . ASP A 1 152 ? 10.727 14.898 -12.891 1 81.19 152 ASP A C 1
ATOM 1203 O O . ASP A 1 152 ? 10.938 13.719 -12.594 1 81.19 152 ASP A O 1
ATOM 1207 N N . TRP A 1 153 ? 10.609 15.938 -12.047 1 84.19 153 TRP A N 1
ATOM 1208 C CA . TRP A 1 153 ? 10.797 15.672 -10.625 1 84.19 153 TRP A CA 1
ATOM 1209 C C . TRP A 1 153 ? 9.742 14.695 -10.109 1 84.19 153 TRP A C 1
ATOM 1211 O O . TRP A 1 153 ? 9.984 13.953 -9.164 1 84.19 153 TRP A O 1
ATOM 1221 N N . ASP A 1 154 ? 8.539 14.688 -10.719 1 86.94 154 ASP A N 1
ATOM 1222 C CA . ASP A 1 154 ? 7.445 13.859 -10.219 1 86.94 154 ASP A CA 1
ATOM 1223 C C . ASP A 1 154 ? 7.641 12.398 -10.609 1 86.94 154 ASP A C 1
ATOM 1225 O O . ASP A 1 154 ? 6.953 11.516 -10.094 1 86.94 154 ASP A O 1
ATOM 1229 N N . SER A 1 155 ? 8.602 12.125 -11.508 1 84.12 155 SER A N 1
ATOM 1230 C CA . SER A 1 155 ? 8.922 10.742 -11.852 1 84.12 155 SER A CA 1
ATOM 1231 C C . SER A 1 155 ? 9.695 10.055 -10.734 1 84.12 155 SER A C 1
ATOM 1233 O O . SER A 1 155 ? 9.766 8.828 -10.688 1 84.12 155 SER A O 1
ATOM 1235 N N . LYS A 1 156 ? 10.188 10.82 -9.805 1 82.31 156 LYS A N 1
ATOM 1236 C CA . LYS A 1 156 ? 11.031 10.281 -8.742 1 82.31 156 LYS A CA 1
ATOM 1237 C C . LYS A 1 156 ? 10.25 10.156 -7.434 1 82.31 156 LYS A C 1
ATOM 1239 O O . LYS A 1 156 ? 10.789 9.711 -6.422 1 82.31 156 LYS A O 1
ATOM 1244 N N . ILE A 1 157 ? 9 10.477 -7.449 1 88.94 157 ILE A N 1
ATOM 1245 C CA . ILE A 1 157 ? 8.227 10.586 -6.219 1 88.94 157 ILE A CA 1
ATOM 1246 C C . ILE A 1 157 ? 8.062 9.211 -5.582 1 88.94 157 ILE A C 1
ATOM 1248 O O . ILE A 1 157 ? 8.195 9.062 -4.363 1 88.94 157 ILE A O 1
ATOM 1252 N N . LYS A 1 158 ? 7.82 8.227 -6.418 1 88.38 158 LYS A N 1
ATOM 1253 C CA . LYS A 1 158 ? 7.664 6.875 -5.883 1 88.38 158 LYS A CA 1
ATOM 1254 C C . LYS A 1 158 ? 8.945 6.398 -5.207 1 88.38 158 LYS A C 1
ATOM 1256 O O . LYS A 1 158 ? 8.898 5.773 -4.145 1 88.38 158 LYS A O 1
ATOM 1261 N N . GLU A 1 159 ? 10.016 6.695 -5.844 1 85.44 159 GLU A N 1
ATOM 1262 C CA . GLU A 1 159 ? 11.312 6.348 -5.27 1 85.44 159 GLU A CA 1
ATOM 1263 C C . GLU A 1 159 ? 11.562 7.109 -3.971 1 85.44 159 GLU A C 1
ATOM 1265 O O . GLU A 1 159 ? 12.055 6.535 -2.994 1 85.44 159 GLU A O 1
ATOM 1270 N N . THR A 1 160 ? 11.266 8.359 -3.973 1 87 160 THR A N 1
ATOM 1271 C CA . THR A 1 160 ? 11.414 9.195 -2.785 1 87 160 THR A CA 1
ATOM 1272 C C . THR A 1 160 ? 10.547 8.672 -1.644 1 87 160 THR A C 1
ATOM 1274 O O . THR A 1 160 ? 11.008 8.578 -0.503 1 87 160 THR A O 1
ATOM 1277 N N . GLU A 1 161 ? 9.344 8.336 -1.989 1 92.19 161 GLU A N 1
ATOM 1278 C CA . GLU A 1 161 ? 8.414 7.766 -1.019 1 92.19 161 GLU A CA 1
ATOM 1279 C C . GLU A 1 161 ? 8.977 6.488 -0.399 1 92.19 161 GLU A C 1
ATOM 1281 O O . GLU A 1 161 ? 8.969 6.332 0.824 1 92.19 161 GLU A O 1
ATOM 1286 N N . ARG A 1 162 ? 9.422 5.621 -1.236 1 89.31 162 ARG A N 1
ATOM 1287 C CA . ARG A 1 162 ? 10.008 4.363 -0.78 1 89.31 162 ARG A CA 1
ATOM 1288 C C . ARG A 1 162 ? 11.195 4.617 0.141 1 89.31 162 ARG A C 1
ATOM 1290 O O . ARG A 1 162 ? 11.328 3.973 1.184 1 89.31 162 ARG A O 1
ATOM 1297 N N . ASN A 1 163 ? 12.023 5.531 -0.207 1 85.31 163 ASN A N 1
ATOM 1298 C CA . ASN A 1 163 ? 13.203 5.848 0.593 1 85.31 163 ASN A CA 1
ATOM 1299 C C . ASN A 1 163 ? 12.812 6.398 1.964 1 85.31 163 ASN A C 1
ATOM 1301 O O . ASN A 1 163 ? 13.398 6.012 2.979 1 85.31 163 ASN A O 1
ATOM 1305 N N . LEU A 1 164 ? 11.906 7.25 1.987 1 87.81 164 LEU A N 1
ATOM 1306 C CA . LEU A 1 164 ? 11.438 7.832 3.24 1 87.81 164 LEU A CA 1
ATOM 1307 C C . LEU A 1 164 ? 10.875 6.758 4.164 1 87.81 164 LEU A C 1
ATOM 1309 O O . LEU A 1 164 ? 11.148 6.758 5.367 1 87.81 164 LEU A O 1
ATOM 1313 N N . ASN A 1 165 ? 10.117 5.824 3.574 1 91.25 165 ASN A N 1
ATOM 1314 C CA . ASN A 1 165 ? 9.445 4.789 4.352 1 91.25 165 ASN A CA 1
ATOM 1315 C C . ASN A 1 165 ? 10.414 3.693 4.785 1 91.25 165 ASN A C 1
ATOM 1317 O O . ASN A 1 165 ? 10.094 2.889 5.66 1 91.25 165 ASN A O 1
ATOM 1321 N N . ASN A 1 166 ? 11.602 3.711 4.145 1 87.75 166 ASN A N 1
ATOM 1322 C CA . ASN A 1 166 ? 12.562 2.664 4.469 1 87.75 166 ASN A CA 1
ATOM 1323 C C . ASN A 1 166 ? 13.828 3.242 5.105 1 87.75 166 ASN A C 1
ATOM 1325 O O . ASN A 1 166 ? 14.867 2.588 5.129 1 87.75 166 ASN A O 1
ATOM 1329 N N . THR A 1 167 ? 13.75 4.469 5.551 1 83.62 167 THR A N 1
ATOM 1330 C CA . THR A 1 167 ? 14.797 5.102 6.344 1 83.62 167 THR A CA 1
ATOM 1331 C C . THR A 1 167 ? 14.391 5.172 7.812 1 83.62 167 THR A C 1
ATOM 1333 O O . THR A 1 167 ? 13.234 5.473 8.133 1 83.62 167 THR A O 1
ATOM 1336 N N . VAL A 1 168 ? 15.367 4.918 8.625 1 82.12 168 VAL A N 1
ATOM 1337 C CA . VAL A 1 168 ? 15.094 4.895 10.055 1 82.12 168 VAL A CA 1
ATOM 1338 C C . VAL A 1 168 ? 14.617 6.27 10.516 1 82.12 168 VAL A C 1
ATOM 1340 O O . VAL A 1 168 ? 15.242 7.285 10.203 1 82.12 168 VAL A O 1
ATOM 1343 N N . ASN A 1 169 ? 13.438 6.223 11.078 1 76.88 169 ASN A N 1
ATOM 1344 C CA . ASN A 1 169 ? 12.883 7.426 11.688 1 76.88 169 ASN A CA 1
ATOM 1345 C C . ASN A 1 169 ? 13.5 7.691 13.062 1 76.88 169 ASN A C 1
ATOM 1347 O O . ASN A 1 169 ? 13.547 6.801 13.906 1 76.88 169 ASN A O 1
ATOM 1351 N N . LYS A 1 170 ? 13.992 8.898 13.227 1 69.94 170 LYS A N 1
ATOM 1352 C CA . LYS A 1 170 ? 14.734 9.242 14.438 1 69.94 170 LYS A CA 1
ATOM 1353 C C . LYS A 1 170 ? 13.867 9.086 15.68 1 69.94 170 LYS A C 1
ATOM 1355 O O . LYS A 1 170 ? 14.344 8.648 16.734 1 69.94 170 LYS A O 1
ATOM 1360 N N . THR A 1 171 ? 12.617 9.406 15.57 1 68 171 THR A N 1
ATOM 1361 C CA . THR A 1 171 ? 11.703 9.328 16.703 1 68 171 THR A CA 1
ATOM 1362 C C . THR A 1 171 ? 11.352 7.883 17.016 1 68 171 THR A C 1
ATOM 1364 O O . THR A 1 171 ? 11.328 7.48 18.188 1 68 171 THR A O 1
ATOM 1367 N N . LEU A 1 172 ? 11.156 7.012 16.016 1 73.38 172 LEU A N 1
ATOM 1368 C CA . LEU A 1 172 ? 10.68 5.641 16.172 1 73.38 172 LEU A CA 1
ATOM 1369 C C . LEU A 1 172 ? 11.852 4.68 16.359 1 73.38 172 LEU A C 1
ATOM 1371 O O . LEU A 1 172 ? 11.695 3.623 16.984 1 73.38 172 LEU A O 1
ATOM 1375 N N . GLY A 1 173 ? 13.016 4.984 15.812 1 75.25 173 GLY A N 1
ATOM 1376 C CA . GLY A 1 173 ? 14.156 4.086 15.805 1 75.25 173 GLY A CA 1
ATOM 1377 C C . GLY A 1 173 ? 14.016 2.947 14.812 1 75.25 173 GLY A C 1
ATOM 1378 O O . GLY A 1 173 ? 14.789 1.989 14.844 1 75.25 173 GLY A O 1
ATOM 1379 N N . LYS A 1 174 ? 13.016 2.914 14.125 1 82.62 174 LYS A N 1
ATOM 1380 C CA . LYS A 1 174 ? 12.711 1.96 13.07 1 82.62 174 LYS A CA 1
ATOM 1381 C C . LYS A 1 174 ? 12.195 2.672 11.82 1 82.62 174 LYS A C 1
ATOM 1383 O O . LYS A 1 174 ? 11.852 3.857 11.875 1 82.62 174 LYS A O 1
ATOM 1388 N N . THR A 1 175 ? 12.195 1.924 10.766 1 85.62 175 THR A N 1
ATOM 1389 C CA . THR A 1 175 ? 11.648 2.531 9.555 1 85.62 175 THR A CA 1
ATOM 1390 C C . THR A 1 175 ? 10.125 2.541 9.594 1 85.62 175 THR A C 1
ATOM 1392 O O . THR A 1 175 ? 9.508 1.637 10.156 1 85.62 175 THR A O 1
ATOM 1395 N N . PRO A 1 176 ? 9.5 3.564 9.008 1 87.19 176 PRO A N 1
ATOM 1396 C CA . PRO A 1 176 ? 8.039 3.576 8.914 1 87.19 176 PRO A CA 1
ATOM 1397 C C . PRO A 1 176 ? 7.48 2.289 8.305 1 87.19 176 PRO A C 1
ATOM 1399 O O . PRO A 1 176 ? 6.461 1.778 8.773 1 87.19 176 PRO A O 1
ATOM 1402 N N . PHE A 1 177 ? 8.156 1.728 7.324 1 90.12 177 PHE A N 1
ATOM 1403 C CA . PHE A 1 177 ? 7.723 0.489 6.691 1 90.12 177 PHE A CA 1
ATOM 1404 C C . PHE A 1 177 ? 7.73 -0.662 7.688 1 90.12 177 PHE A C 1
ATOM 1406 O O . PHE A 1 177 ? 6.766 -1.428 7.77 1 90.12 177 PHE A O 1
ATOM 1413 N N . GLU A 1 178 ? 8.781 -0.756 8.398 1 85.75 178 GLU A N 1
ATOM 1414 C CA . GLU A 1 178 ? 8.914 -1.816 9.391 1 85.75 178 GLU A CA 1
ATOM 1415 C C . GLU A 1 178 ? 7.828 -1.709 10.461 1 85.75 178 GLU A C 1
ATOM 1417 O O . GLU A 1 178 ? 7.258 -2.719 10.875 1 85.75 178 GLU A O 1
ATOM 1422 N N . VAL A 1 179 ? 7.594 -0.527 10.891 1 83.81 179 VAL A N 1
ATOM 1423 C CA . VAL A 1 179 ? 6.582 -0.313 11.914 1 83.81 179 VAL A CA 1
ATOM 1424 C C . VAL A 1 179 ? 5.203 -0.668 11.367 1 83.81 179 VAL A C 1
ATOM 1426 O O . VAL A 1 179 ? 4.363 -1.218 12.086 1 83.81 179 VAL A O 1
ATOM 1429 N N . LEU A 1 180 ? 4.977 -0.399 10.109 1 88.31 180 LEU A N 1
ATOM 1430 C CA . LEU A 1 180 ? 3.674 -0.639 9.5 1 88.31 180 LEU A CA 1
ATOM 1431 C C . LEU A 1 180 ? 3.49 -2.117 9.172 1 88.31 180 LEU A C 1
ATOM 1433 O O . LEU A 1 180 ? 2.434 -2.691 9.453 1 88.31 180 LEU A O 1
ATOM 1437 N N . HIS A 1 181 ? 4.516 -2.73 8.602 1 87.31 181 HIS A N 1
ATOM 1438 C CA . HIS A 1 181 ? 4.336 -4.055 8.016 1 87.31 181 HIS A CA 1
ATOM 1439 C C . HIS A 1 181 ? 5.016 -5.129 8.859 1 87.31 181 HIS A C 1
ATOM 1441 O O . HIS A 1 181 ? 4.738 -6.316 8.703 1 87.31 181 HIS A O 1
ATOM 1447 N N . GLY A 1 182 ? 6.016 -4.742 9.672 1 82.69 182 GLY A N 1
ATOM 1448 C CA . GLY A 1 182 ? 6.613 -5.688 10.602 1 82.69 182 GLY A CA 1
ATOM 1449 C C . GLY A 1 182 ? 7.898 -6.305 10.086 1 82.69 182 GLY A C 1
ATOM 1450 O O . GLY A 1 182 ? 8.422 -7.25 10.672 1 82.69 182 GLY A O 1
ATOM 1451 N N . TYR A 1 183 ? 8.344 -5.816 8.914 1 83.75 183 TYR A N 1
ATOM 1452 C CA . TYR A 1 183 ? 9.594 -6.34 8.367 1 83.75 183 TYR A CA 1
ATOM 1453 C C . TYR A 1 183 ? 10.32 -5.277 7.551 1 83.75 183 TYR A C 1
ATOM 1455 O O . TYR A 1 183 ? 9.727 -4.262 7.172 1 83.75 183 TYR A O 1
ATOM 1463 N N . VAL A 1 184 ? 11.633 -5.492 7.375 1 84.06 184 VAL A N 1
ATOM 1464 C CA . VAL A 1 184 ? 12.438 -4.625 6.523 1 84.06 184 VAL A CA 1
ATOM 1465 C C . VAL A 1 184 ? 12.492 -5.191 5.105 1 84.06 184 VAL A C 1
ATOM 1467 O O . VAL A 1 184 ? 13.008 -6.293 4.891 1 84.06 184 VAL A O 1
ATOM 1470 N N . PRO A 1 185 ? 11.953 -4.438 4.172 1 88 185 PRO A N 1
ATOM 1471 C CA . PRO A 1 185 ? 11.938 -4.953 2.799 1 88 185 PRO A CA 1
ATOM 1472 C C . PRO A 1 185 ? 13.32 -4.965 2.156 1 88 185 PRO A C 1
ATOM 1474 O O . PRO A 1 185 ? 14.141 -4.09 2.445 1 88 185 PRO A O 1
ATOM 1477 N N . ARG A 1 186 ? 13.477 -5.926 1.242 1 86.38 186 ARG A N 1
ATOM 1478 C CA . ARG A 1 186 ? 14.672 -5.992 0.417 1 86.38 186 ARG A CA 1
ATOM 1479 C C . ARG A 1 186 ? 14.406 -5.457 -0.985 1 86.38 186 ARG A C 1
ATOM 1481 O O . ARG A 1 186 ? 13.336 -5.688 -1.551 1 86.38 186 ARG A O 1
ATOM 1488 N N . PHE A 1 187 ? 15.297 -4.676 -1.621 1 80.25 187 PHE A N 1
ATOM 1489 C CA . PHE A 1 187 ? 15.07 -4.137 -2.957 1 80.25 187 PHE A CA 1
ATOM 1490 C C . PHE A 1 187 ? 16.156 -4.586 -3.918 1 80.25 187 PHE A C 1
ATOM 1492 O O . PHE A 1 187 ? 16 -4.492 -5.137 1 80.25 187 PHE A O 1
ATOM 1499 N N . LYS A 1 188 ? 17.203 -4.863 -3.504 1 70.19 188 LYS A N 1
ATOM 1500 C CA . LYS A 1 188 ? 18.266 -5.395 -4.344 1 70.19 188 LYS A CA 1
ATOM 1501 C C . LYS A 1 188 ? 19.156 -6.367 -3.562 1 70.19 188 LYS A C 1
ATOM 1503 O O . LYS A 1 188 ? 19.641 -6.039 -2.479 1 70.19 188 LYS A O 1
ATOM 1508 N N . ASP A 1 189 ? 18.781 -7.641 -3.73 1 62.09 189 ASP A N 1
ATOM 1509 C CA . ASP A 1 189 ? 19.688 -8.531 -3.018 1 62.09 189 ASP A CA 1
ATOM 1510 C C . ASP A 1 189 ? 20.391 -9.492 -3.977 1 62.09 189 ASP A C 1
ATOM 1512 O O . ASP A 1 189 ? 19.812 -9.867 -5.004 1 62.09 189 ASP A O 1
ATOM 1516 N N . GLY A 1 190 ? 21.656 -9.352 -4.172 1 55.5 190 GLY A N 1
ATOM 1517 C CA . GLY A 1 190 ? 22.469 -10.234 -4.996 1 55.5 190 GLY A CA 1
ATOM 1518 C C . GLY A 1 190 ? 22.234 -11.703 -4.707 1 55.5 190 GLY A C 1
ATOM 1519 O O . GLY A 1 190 ? 21.391 -12.047 -3.877 1 55.5 190 GLY A O 1
ATOM 1520 N N . ILE A 1 191 ? 22.781 -12.539 -5.633 1 53.44 191 ILE A N 1
ATOM 1521 C CA . ILE A 1 191 ? 22.781 -13.992 -5.664 1 53.44 191 ILE A CA 1
ATOM 1522 C C . ILE A 1 191 ? 23.141 -14.539 -4.285 1 53.44 191 ILE A C 1
ATOM 1524 O O . ILE A 1 191 ? 22.703 -15.633 -3.904 1 53.44 191 ILE A O 1
ATOM 1528 N N . LEU A 1 192 ? 23.75 -13.688 -3.57 1 50.84 192 LEU A N 1
ATOM 1529 C CA . LEU A 1 192 ? 24.312 -14.195 -2.324 1 50.84 192 LEU A CA 1
ATOM 1530 C C . LEU A 1 192 ? 23.203 -14.469 -1.307 1 50.84 192 LEU A C 1
ATOM 1532 O O . LEU A 1 192 ? 23.391 -15.273 -0.386 1 50.84 192 LEU A O 1
ATOM 1536 N N . ARG A 1 193 ? 22.125 -13.836 -1.484 1 53.94 193 ARG A N 1
ATOM 1537 C CA . ARG A 1 193 ? 21.047 -14.086 -0.528 1 53.94 193 ARG A CA 1
ATOM 1538 C C . ARG A 1 193 ? 20.469 -15.484 -0.704 1 53.94 193 ARG A C 1
ATOM 1540 O O . ARG A 1 193 ? 20.062 -16.125 0.269 1 53.94 193 ARG A O 1
ATOM 1547 N N . LEU A 1 194 ? 20.375 -15.875 -1.926 1 52.59 194 LEU A N 1
ATOM 1548 C CA . LEU A 1 194 ? 19.891 -17.234 -2.154 1 52.59 194 LEU A CA 1
ATOM 1549 C C . LEU A 1 194 ? 20.703 -18.234 -1.335 1 52.59 194 LEU A C 1
ATOM 1551 O O . LEU A 1 194 ? 20.203 -19.312 -1.01 1 52.59 194 LEU A O 1
ATOM 1555 N N . LEU A 1 195 ? 21.875 -17.859 -1.042 1 48.09 195 LEU A N 1
ATOM 1556 C CA . LEU A 1 195 ? 22.719 -18.703 -0.208 1 48.09 195 LEU A CA 1
ATOM 1557 C C . LEU A 1 195 ? 22.422 -18.484 1.271 1 48.09 195 LEU A C 1
ATOM 1559 O O . LEU A 1 195 ? 22.812 -19.297 2.115 1 48.09 195 LEU A O 1
ATOM 1563 N N . ALA A 1 196 ? 21.797 -17.422 1.491 1 46.62 196 ALA A N 1
ATOM 1564 C CA . ALA A 1 196 ? 21.5 -17.156 2.896 1 46.62 196 ALA A CA 1
ATOM 1565 C C . ALA A 1 196 ? 20.188 -17.797 3.312 1 46.62 196 ALA A C 1
ATOM 1567 O O . ALA A 1 196 ? 19.281 -17.969 2.488 1 46.62 196 ALA A O 1
ATOM 1568 N N . ASP A 1 197 ? 20.062 -18.469 4.375 1 45 197 ASP A N 1
ATOM 1569 C CA . ASP A 1 197 ? 18.906 -19.188 4.91 1 45 197 ASP A CA 1
ATOM 1570 C C . ASP A 1 197 ? 17.688 -18.297 5.004 1 45 197 ASP A C 1
ATOM 1572 O O . ASP A 1 197 ? 17.781 -17.141 5.43 1 45 197 ASP A O 1
ATOM 1576 N N . GLU A 1 198 ? 16.625 -18.469 4.266 1 47.28 198 GLU A N 1
ATOM 1577 C CA . GLU A 1 198 ? 15.297 -17.875 4.352 1 47.28 198 GLU A CA 1
ATOM 1578 C C . GLU A 1 198 ? 14.992 -17.375 5.762 1 47.28 198 GLU A C 1
ATOM 1580 O O . GLU A 1 198 ? 14.281 -16.391 5.941 1 47.28 198 GLU A O 1
ATOM 1585 N N . GLU A 1 199 ? 15.633 -18.031 6.766 1 43.41 199 GLU A N 1
ATOM 1586 C CA . GLU A 1 199 ? 15.32 -17.922 8.188 1 43.41 199 GLU A CA 1
ATOM 1587 C C . GLU A 1 199 ? 15.773 -16.578 8.75 1 43.41 199 GLU A C 1
ATOM 1589 O O . GLU A 1 199 ? 15.375 -16.188 9.852 1 43.41 199 GLU A O 1
ATOM 1594 N N . HIS A 1 200 ? 16.578 -15.93 8.023 1 44.62 200 HIS A N 1
ATOM 1595 C CA . HIS A 1 200 ? 17.125 -14.773 8.719 1 44.62 200 HIS A CA 1
ATOM 1596 C C . HIS A 1 200 ? 16.203 -13.562 8.594 1 44.62 200 HIS A C 1
ATOM 1598 O O . HIS A 1 200 ? 16.594 -12.445 8.922 1 44.62 200 HIS A O 1
ATOM 1604 N N . GLU A 1 201 ? 15.195 -13.781 7.965 1 52.41 201 GLU A N 1
ATOM 1605 C CA . GLU A 1 201 ? 14.344 -12.594 7.93 1 52.41 201 GLU A CA 1
ATOM 1606 C C . GLU A 1 201 ? 13.602 -12.406 9.25 1 52.41 201 GLU A C 1
ATOM 1608 O O . GLU A 1 201 ? 12.914 -13.32 9.711 1 52.41 201 GLU A O 1
ATOM 1613 N N . VAL A 1 202 ? 14.133 -11.531 10.078 1 50.88 202 VAL A N 1
ATOM 1614 C CA . VAL A 1 202 ? 13.586 -11.172 11.383 1 50.88 202 VAL A CA 1
ATOM 1615 C C . VAL A 1 202 ? 12.203 -10.555 11.219 1 50.88 202 VAL A C 1
ATOM 1617 O O . VAL A 1 202 ? 12.039 -9.547 10.523 1 50.88 202 VAL A O 1
ATOM 1620 N N . TRP A 1 203 ? 11.234 -11.391 11.281 1 55.81 203 TRP A N 1
ATOM 1621 C CA . TRP A 1 203 ? 9.875 -10.867 11.391 1 55.81 203 TRP A CA 1
ATOM 1622 C C . TRP A 1 203 ? 9.625 -10.297 12.789 1 55.81 203 TRP A C 1
ATOM 1624 O O . TRP A 1 203 ? 9.703 -11.031 13.781 1 55.81 203 TRP A O 1
ATOM 1634 N N . ASN A 1 204 ? 9.703 -8.977 12.797 1 59.12 204 ASN A N 1
ATOM 1635 C CA . ASN A 1 204 ? 9.258 -8.336 14.031 1 59.12 204 ASN A CA 1
ATOM 1636 C C . ASN A 1 204 ? 7.754 -8.062 14 1 59.12 204 ASN A C 1
ATOM 1638 O O . ASN A 1 204 ? 7.246 -7.457 13.055 1 59.12 204 ASN A O 1
ATOM 1642 N N . TYR A 1 205 ? 7.039 -8.672 14.852 1 62.19 205 TYR A N 1
ATOM 1643 C CA . TYR A 1 205 ? 5.59 -8.523 14.93 1 62.19 205 TYR A CA 1
ATOM 1644 C C . TYR A 1 205 ? 5.195 -7.051 14.906 1 62.19 205 TYR A C 1
ATOM 1646 O O . TYR A 1 205 ? 5.656 -6.262 15.742 1 62.19 205 TYR A O 1
ATOM 1654 N N . PRO A 1 206 ? 4.426 -6.684 13.891 1 63.16 206 PRO A N 1
ATOM 1655 C CA . PRO A 1 206 ? 4.035 -5.277 13.781 1 63.16 206 PRO A CA 1
ATOM 1656 C C . PRO A 1 206 ? 3.439 -4.727 15.07 1 63.16 206 PRO A C 1
ATOM 1658 O O . PRO A 1 206 ? 3.672 -3.564 15.422 1 63.16 206 PRO A O 1
ATOM 1661 N N . GLU A 1 207 ? 2.719 -5.625 15.711 1 62.69 207 GLU A N 1
ATOM 1662 C CA . GLU A 1 207 ? 2.104 -5.164 16.953 1 62.69 207 GLU A CA 1
ATOM 1663 C C . GLU A 1 207 ? 3.154 -4.633 17.922 1 62.69 207 GLU A C 1
ATOM 1665 O O . GLU A 1 207 ? 2.973 -3.568 18.516 1 62.69 207 GLU A O 1
ATOM 1670 N N . LYS A 1 208 ? 4.152 -5.477 18.125 1 64.12 208 LYS A N 1
ATOM 1671 C CA . LYS A 1 208 ? 5.211 -5.07 19.031 1 64.12 208 LYS A CA 1
ATOM 1672 C C . LYS A 1 208 ? 5.879 -3.779 18.578 1 64.12 208 LYS A C 1
ATOM 1674 O O . LYS A 1 208 ? 6.121 -2.877 19.375 1 64.12 208 LYS A O 1
ATOM 1679 N N . LEU A 1 209 ? 6.039 -3.707 17.328 1 65.25 209 LEU A N 1
ATOM 1680 C CA . LEU A 1 209 ? 6.676 -2.525 16.766 1 65.25 209 LEU A CA 1
ATOM 1681 C C . LEU A 1 209 ? 5.777 -1.302 16.906 1 65.25 209 LEU A C 1
ATOM 1683 O O . LEU A 1 209 ? 6.254 -0.209 17.219 1 65.25 209 LEU A O 1
ATOM 1687 N N . GLN A 1 210 ? 4.562 -1.504 16.75 1 66.31 210 GLN A N 1
ATOM 1688 C CA . GLN A 1 210 ? 3.611 -0.401 16.812 1 66.31 210 GLN A CA 1
ATOM 1689 C C . GLN A 1 210 ? 3.412 0.069 18.25 1 66.31 210 GLN A C 1
ATOM 1691 O O . GLN A 1 210 ? 3.277 1.269 18.516 1 66.31 210 GLN A O 1
ATOM 1696 N N . LEU A 1 211 ? 3.357 -0.914 19.078 1 66.69 211 LEU A N 1
ATOM 1697 C CA . LEU A 1 211 ? 3.301 -0.553 20.484 1 66.69 211 LEU A CA 1
ATOM 1698 C C . LEU A 1 211 ? 4.539 0.238 20.891 1 66.69 211 LEU A C 1
ATOM 1700 O O . LEU A 1 211 ? 4.434 1.246 21.594 1 66.69 211 LEU A O 1
ATOM 1704 N N . GLU A 1 212 ? 5.66 -0.237 20.469 1 68.06 212 GLU A N 1
ATOM 1705 C CA . GLU A 1 212 ? 6.906 0.473 20.75 1 68.06 212 GLU A CA 1
ATOM 1706 C C . GLU A 1 212 ? 6.891 1.871 20.141 1 68.06 212 GLU A C 1
ATOM 1708 O O . GLU A 1 212 ? 7.344 2.832 20.766 1 68.06 212 GLU A O 1
ATOM 1713 N N . ALA A 1 213 ? 6.41 1.965 18.984 1 62.34 213 ALA A N 1
ATOM 1714 C CA . ALA A 1 213 ? 6.324 3.252 18.297 1 62.34 213 ALA A CA 1
ATOM 1715 C C . ALA A 1 213 ? 5.441 4.227 19.078 1 62.34 213 ALA A C 1
ATOM 1717 O O . ALA A 1 213 ? 5.805 5.391 19.25 1 62.34 213 ALA A O 1
ATOM 1718 N N . ARG A 1 214 ? 4.34 3.752 19.516 1 62.97 214 ARG A N 1
ATOM 1719 C CA . ARG A 1 214 ? 3.42 4.59 20.281 1 62.97 214 ARG A CA 1
ATOM 1720 C C . ARG A 1 214 ? 4.078 5.098 21.562 1 62.97 214 ARG A C 1
ATOM 1722 O O . ARG A 1 214 ? 3.93 6.27 21.922 1 62.97 214 ARG A O 1
ATOM 1729 N N . GLU A 1 215 ? 4.742 4.23 22.172 1 66.81 215 GLU A N 1
ATOM 1730 C CA . GLU A 1 215 ? 5.434 4.605 23.406 1 66.81 215 GLU A CA 1
ATOM 1731 C C . GLU A 1 215 ? 6.504 5.656 23.141 1 66.81 215 GLU A C 1
ATOM 1733 O O . GLU A 1 215 ? 6.625 6.629 23.891 1 66.81 215 GLU A O 1
ATOM 1738 N N . LYS A 1 216 ? 7.258 5.453 22.172 1 64.19 216 LYS A N 1
ATOM 1739 C CA . LYS A 1 216 ? 8.328 6.383 21.828 1 64.19 216 LYS A CA 1
ATOM 1740 C C . LYS A 1 216 ? 7.773 7.75 21.438 1 64.19 216 LYS A C 1
ATOM 1742 O O . LYS A 1 216 ? 8.32 8.781 21.828 1 64.19 216 LYS A O 1
ATOM 1747 N N . ILE A 1 217 ? 6.742 7.738 20.719 1 57.88 217 ILE A N 1
ATOM 1748 C CA . ILE A 1 217 ? 6.117 8.984 20.297 1 57.88 217 ILE A CA 1
ATOM 1749 C C . ILE A 1 217 ? 5.555 9.719 21.516 1 57.88 217 ILE A C 1
ATOM 1751 O O . ILE A 1 217 ? 5.754 10.93 21.672 1 57.88 217 ILE A O 1
ATOM 1755 N N . SER A 1 218 ? 4.816 8.977 22.297 1 63.59 218 SER A N 1
ATOM 1756 C CA . SER A 1 218 ? 4.246 9.562 23.5 1 63.59 218 SER A CA 1
ATOM 1757 C C . SER A 1 218 ? 5.332 10.156 24.391 1 63.59 218 SER A C 1
ATOM 1759 O O . SER A 1 218 ? 5.172 11.258 24.922 1 63.59 218 SER A O 1
ATOM 1761 N N . LYS A 1 219 ? 6.371 9.375 24.594 1 61.38 219 LYS A N 1
ATOM 1762 C CA . LYS A 1 219 ? 7.492 9.859 25.391 1 61.38 219 LYS A CA 1
ATOM 1763 C C . LYS A 1 219 ? 8.102 11.117 24.781 1 61.38 219 LYS A C 1
ATOM 1765 O O . LYS A 1 219 ? 8.422 12.07 25.5 1 61.38 219 LYS A O 1
ATOM 1770 N N . GLY A 1 220 ? 8.273 11.062 23.5 1 57.06 220 GLY A N 1
ATOM 1771 C CA . GLY A 1 220 ? 8.797 12.234 22.812 1 57.06 220 GLY A CA 1
ATOM 1772 C C . GLY A 1 220 ? 7.902 13.453 22.953 1 57.06 220 GLY A C 1
ATOM 1773 O O . GLY A 1 220 ? 8.391 14.562 23.156 1 57.06 220 GLY A O 1
ATOM 1774 N N . GLN A 1 221 ? 6.66 13.18 22.844 1 58.16 221 GLN A N 1
ATOM 1775 C CA . GLN A 1 221 ? 5.691 14.266 22.969 1 58.16 221 GLN A CA 1
ATOM 1776 C C . GLN A 1 221 ? 5.719 14.867 24.375 1 58.16 221 GLN A C 1
ATOM 1778 O O . GLN A 1 221 ? 5.633 16.094 24.531 1 58.16 221 GLN A O 1
ATOM 1783 N N . LYS A 1 222 ? 5.777 13.961 25.344 1 55.91 222 LYS A N 1
ATOM 1784 C CA . LYS A 1 222 ? 5.84 14.422 26.734 1 55.91 222 LYS A CA 1
ATOM 1785 C C . LYS A 1 222 ? 7.102 15.242 26.984 1 55.91 222 LYS A C 1
ATOM 1787 O O . LYS A 1 222 ? 7.055 16.266 27.656 1 55.91 222 LYS A O 1
ATOM 1792 N N . LYS A 1 223 ? 8.141 14.742 26.469 1 52.94 223 LYS A N 1
ATOM 1793 C CA . LYS A 1 223 ? 9.398 15.461 26.625 1 52.94 223 LYS A CA 1
ATOM 1794 C C . LYS A 1 223 ? 9.336 16.844 25.984 1 52.94 223 LYS A C 1
ATOM 1796 O O . LYS A 1 223 ? 9.797 17.828 26.547 1 52.94 223 LYS A O 1
ATOM 1801 N N . MET A 1 224 ? 8.844 16.875 24.875 1 52.22 224 MET A N 1
ATOM 1802 C CA . MET A 1 224 ? 8.719 18.141 24.141 1 52.22 224 MET A CA 1
ATOM 1803 C C . MET A 1 224 ? 7.797 19.109 24.875 1 52.22 224 MET A C 1
ATOM 1805 O O . MET A 1 224 ? 8.094 20.297 24.984 1 52.22 224 MET A O 1
ATOM 1809 N N . LYS A 1 225 ? 6.766 18.5 25.281 1 52.91 225 LYS A N 1
ATOM 1810 C CA . LYS A 1 225 ? 5.844 19.312 26.062 1 52.91 225 LYS A CA 1
ATOM 1811 C C . LYS A 1 225 ? 6.527 19.891 27.312 1 52.91 225 LYS A C 1
ATOM 1813 O O . LYS A 1 225 ? 6.367 21.062 27.625 1 52.91 225 LYS A O 1
ATOM 1818 N N . ALA A 1 226 ? 7.191 19.031 27.984 1 51.31 226 ALA A N 1
ATOM 1819 C CA . ALA A 1 226 ? 7.895 19.453 29.188 1 51.31 226 ALA A CA 1
ATOM 1820 C C . ALA A 1 226 ? 8.906 20.562 28.875 1 51.31 226 ALA A C 1
ATOM 1822 O O . ALA A 1 226 ? 9.016 21.531 29.625 1 51.31 226 ALA A O 1
ATOM 1823 N N . TYR A 1 227 ? 9.609 20.391 27.875 1 49.16 227 TYR A N 1
ATOM 1824 C CA . TYR A 1 227 ? 10.594 21.375 27.453 1 49.16 227 TYR A CA 1
ATOM 1825 C C . TYR A 1 227 ? 9.922 22.703 27.078 1 49.16 227 TYR A C 1
ATOM 1827 O O . TYR A 1 227 ? 10.367 23.766 27.5 1 49.16 227 TYR A O 1
ATOM 1835 N N . TYR A 1 228 ? 8.906 22.562 26.391 1 50.22 228 TYR A N 1
ATOM 1836 C CA . TYR A 1 228 ? 8.164 23.734 25.953 1 50.22 228 TYR A CA 1
ATOM 1837 C C . TYR A 1 228 ? 7.535 24.453 27.141 1 50.22 228 TYR A C 1
ATOM 1839 O O . TYR A 1 228 ? 7.605 25.688 27.234 1 50.22 228 TYR A O 1
ATOM 1847 N N . ASP A 1 229 ? 6.965 23.641 27.969 1 51.59 229 ASP A N 1
ATOM 1848 C CA . ASP A 1 229 ? 6.344 24.203 29.172 1 51.59 229 ASP A CA 1
ATOM 1849 C C . ASP A 1 229 ? 7.383 24.875 30.062 1 51.59 229 ASP A C 1
ATOM 1851 O O . ASP A 1 229 ? 7.117 25.922 30.656 1 51.59 229 ASP A O 1
ATOM 1855 N N . LYS A 1 230 ? 8.445 24.312 30.125 1 50.78 230 LYS A N 1
ATOM 1856 C CA . LYS A 1 230 ? 9.539 24.891 30.906 1 50.78 230 LYS A CA 1
ATOM 1857 C C . LYS A 1 230 ? 10.016 26.203 30.297 1 50.78 230 LYS A C 1
ATOM 1859 O O . LYS A 1 230 ? 10.273 27.172 31.016 1 50.78 230 LYS A O 1
ATOM 1864 N N . LYS A 1 231 ? 10.172 26.188 29.031 1 48.75 231 LYS A N 1
ATOM 1865 C CA . LYS A 1 231 ? 10.625 27.391 28.344 1 48.75 231 LYS A CA 1
ATOM 1866 C C . LYS A 1 231 ? 9.594 28.516 28.469 1 48.75 231 LYS A C 1
ATOM 1868 O O . LYS A 1 231 ? 9.953 29.672 28.656 1 48.75 231 LYS A O 1
ATOM 1873 N N . LYS A 1 232 ? 8.406 28.078 28.344 1 50.47 232 LYS A N 1
ATOM 1874 C CA . LYS A 1 232 ? 7.34 29.062 28.484 1 50.47 232 LYS A CA 1
ATOM 1875 C C . LYS A 1 232 ? 7.215 29.516 29.938 1 50.47 232 LYS A C 1
ATOM 1877 O O . LYS A 1 232 ? 6.961 30.703 30.203 1 50.47 232 LYS A O 1
ATOM 1882 N N . SER A 1 233 ? 7.262 28.547 30.781 1 49.97 233 SER A N 1
ATOM 1883 C CA . SER A 1 233 ? 7.227 28.906 32.188 1 49.97 233 SER A CA 1
ATOM 1884 C C . SER A 1 233 ? 8.414 29.797 32.562 1 49.97 233 SER A C 1
ATOM 1886 O O . SER A 1 233 ? 8.289 30.688 33.406 1 49.97 233 SER A O 1
ATOM 1888 N N . GLY A 1 234 ? 9.461 29.5 31.953 1 46.91 234 GLY A N 1
ATOM 1889 C CA . GLY A 1 234 ? 10.617 30.344 32.219 1 46.91 234 GLY A CA 1
ATOM 1890 C C . GLY A 1 234 ? 10.492 31.734 31.641 1 46.91 234 GLY A C 1
ATOM 1891 O O . GLY A 1 234 ? 11.031 32.688 32.188 1 46.91 234 GLY A O 1
ATOM 1892 N N . THR A 1 235 ? 9.914 31.812 30.406 1 42.59 235 THR A N 1
ATOM 1893 C CA . THR A 1 235 ? 9.719 33.125 29.828 1 42.59 235 THR A CA 1
ATOM 1894 C C . THR A 1 235 ? 8.703 33.938 30.656 1 42.59 235 THR A C 1
ATOM 1896 O O . THR A 1 235 ? 8.734 35.188 30.641 1 42.59 235 THR A O 1
ATOM 1899 N N . LEU A 1 236 ? 7.848 33.25 31.312 1 41.16 236 LEU A N 1
ATOM 1900 C CA . LEU A 1 236 ? 6.934 34.031 32.125 1 41.16 236 LEU A CA 1
ATOM 1901 C C . LEU A 1 236 ? 7.668 34.688 33.312 1 41.16 236 LEU A C 1
ATOM 1903 O O . LEU A 1 236 ? 7.078 35.438 34.062 1 41.16 236 LEU A O 1
ATOM 1907 N N . LEU A 1 237 ? 8.773 34.156 33.594 1 36.81 237 LEU A N 1
ATOM 1908 C CA . LEU A 1 237 ? 9.398 34.938 34.656 1 36.81 237 LEU A CA 1
ATOM 1909 C C . LEU A 1 237 ? 9.969 36.25 34.125 1 36.81 237 LEU A C 1
ATOM 1911 O O . LEU A 1 237 ? 11.18 36.375 33.969 1 36.81 237 LEU A O 1
ATOM 1915 N N . PHE A 1 238 ? 9.281 36.781 33.062 1 35.41 238 PHE A N 1
ATOM 1916 C CA . PHE A 1 238 ? 9.68 38.188 32.844 1 35.41 238 PHE A CA 1
ATOM 1917 C C . PHE A 1 238 ? 9.586 39 34.125 1 35.41 238 PHE A C 1
ATOM 1919 O O . PHE A 1 238 ? 8.719 38.75 34.969 1 35.41 238 PHE A O 1
ATOM 1926 N N . ASP A 1 239 ? 10.586 39.5 34.594 1 35 239 ASP A N 1
ATOM 1927 C CA . ASP A 1 239 ? 10.641 40.5 35.656 1 35 239 ASP A CA 1
ATOM 1928 C C . ASP A 1 239 ? 9.586 41.594 35.469 1 35 239 ASP A C 1
ATOM 1930 O O . ASP A 1 239 ? 9.281 41.969 34.344 1 35 239 ASP A O 1
ATOM 1934 N N . LYS A 1 240 ? 8.594 41.969 36.312 1 37.81 240 LYS A N 1
ATOM 1935 C CA . LYS A 1 240 ? 7.613 43.031 36.469 1 37.81 240 LYS A CA 1
ATOM 1936 C C . LYS A 1 240 ? 8.07 44.312 35.781 1 37.81 240 LYS A C 1
ATOM 1938 O O . LYS A 1 240 ? 7.246 45.125 35.375 1 37.81 240 LYS A O 1
ATOM 1943 N N . GLY A 1 241 ? 9.328 44.688 35.781 1 34.78 241 GLY A N 1
ATOM 1944 C CA . GLY A 1 241 ? 9.664 46.094 35.531 1 34.78 241 GLY A CA 1
ATOM 1945 C C . GLY A 1 241 ? 9.633 46.438 34.062 1 34.78 241 GLY A C 1
ATOM 1946 O O . GLY A 1 241 ? 9.914 47.594 33.688 1 34.78 241 GLY A O 1
ATOM 1947 N N . GLU A 1 242 ? 9.852 45.5 33.094 1 32.91 242 GLU A N 1
ATOM 1948 C CA . GLU A 1 242 ? 10.109 46.156 31.828 1 32.91 242 GLU A CA 1
ATOM 1949 C C . GLU A 1 242 ? 8.812 46.562 31.141 1 32.91 242 GLU A C 1
ATOM 1951 O O . GLU A 1 242 ? 7.824 45.844 31.156 1 32.91 242 GLU A O 1
ATOM 1956 N N . ILE A 1 243 ? 8.539 47.875 30.969 1 31.84 243 ILE A N 1
ATOM 1957 C CA . ILE A 1 243 ? 7.512 48.75 30.422 1 31.84 243 ILE A CA 1
ATOM 1958 C C . ILE A 1 243 ? 7.16 48.312 29 1 31.84 243 ILE A C 1
ATOM 1960 O O . ILE A 1 243 ? 8.016 48.312 28.109 1 31.84 243 ILE A O 1
ATOM 1964 N N . VAL A 1 244 ? 6.426 47.281 28.766 1 34.69 244 VAL A N 1
ATOM 1965 C CA . VAL A 1 244 ? 6.035 46.969 27.391 1 34.69 244 VAL A CA 1
ATOM 1966 C C . VAL A 1 244 ? 5.062 48.031 26.875 1 34.69 244 VAL A C 1
ATOM 1968 O O . VAL A 1 244 ? 4.043 48.312 27.516 1 34.69 244 VAL A O 1
ATOM 1971 N N . VAL A 1 245 ? 5.59 49 26.125 1 30.61 245 VAL A N 1
ATOM 1972 C CA . VAL A 1 245 ? 4.863 50.125 25.516 1 30.61 245 VAL A CA 1
ATOM 1973 C C . VAL A 1 245 ? 3.879 49.594 24.469 1 30.61 245 VAL A C 1
ATOM 1975 O O . VAL A 1 245 ? 4.277 48.906 23.531 1 30.61 245 VAL A O 1
ATOM 1978 N N . VAL A 1 246 ? 2.721 49.219 24.828 1 32.56 246 VAL A N 1
ATOM 1979 C CA . VAL A 1 246 ? 1.572 48.812 24.031 1 32.56 246 VAL A CA 1
ATOM 1980 C C . VAL A 1 246 ? 1.05 49.969 23.203 1 32.56 246 VAL A C 1
ATOM 1982 O O . VAL A 1 246 ? 0.655 51 23.766 1 32.56 246 VAL A O 1
ATOM 1985 N N . ARG A 1 247 ? 1.722 50.219 21.984 1 27.64 247 ARG A N 1
ATOM 1986 C CA . ARG A 1 247 ? 1.224 51.312 21.188 1 27.64 247 ARG A CA 1
ATOM 1987 C C . ARG A 1 247 ? -0.222 51.094 20.766 1 27.64 247 ARG A C 1
ATOM 1989 O O . ARG A 1 247 ? -0.579 50 20.344 1 27.64 247 ARG A O 1
ATOM 1996 N N . GLU A 1 248 ? -1.141 51.812 21.281 1 31.19 248 GLU A N 1
ATOM 1997 C CA . GLU A 1 248 ? -2.545 52.125 21.047 1 31.19 248 GLU A CA 1
ATOM 1998 C C . GLU A 1 248 ? -2.783 52.531 19.609 1 31.19 248 GLU A C 1
ATOM 2000 O O . GLU A 1 248 ? -3.93 52.656 19.172 1 31.19 248 GLU A O 1
ATOM 2005 N N . SER A 1 249 ? -2.338 51.719 18.438 1 27.5 249 SER A N 1
ATOM 2006 C CA . SER A 1 249 ? -3 52.344 17.297 1 27.5 249 SER A CA 1
ATOM 2007 C C . SER A 1 249 ? -4.48 52 17.266 1 27.5 249 SER A C 1
ATOM 2009 O O . SER A 1 249 ? -4.887 50.938 17.75 1 27.5 249 SER A O 1
ATOM 2011 N N . MET B 1 1 ? -18.453 -29.359 -32.969 1 23.52 1 MET B N 1
ATOM 2012 C CA . MET B 1 1 ? -18.484 -29.938 -31.625 1 23.52 1 MET B CA 1
ATOM 2013 C C . MET B 1 1 ? -17.438 -31.047 -31.484 1 23.52 1 MET B C 1
ATOM 2015 O O . MET B 1 1 ? -17.734 -32.219 -31.641 1 23.52 1 MET B O 1
ATOM 2019 N N . CYS B 1 2 ? -16.078 -30.922 -31.797 1 26.66 2 CYS B N 1
ATOM 2020 C CA . CYS B 1 2 ? -15.297 -31.984 -32.406 1 26.66 2 CYS B CA 1
ATOM 2021 C C . CYS B 1 2 ? -15.062 -33.125 -31.422 1 26.66 2 CYS B C 1
ATOM 2023 O O . CYS B 1 2 ? -14.594 -32.906 -30.312 1 26.66 2 CYS B O 1
ATOM 2025 N N . PHE B 1 3 ? -15.773 -34.344 -31.453 1 28.08 3 PHE B N 1
ATOM 2026 C CA . PHE B 1 3 ? -15.945 -35.625 -30.75 1 28.08 3 PHE B CA 1
ATOM 2027 C C . PHE B 1 3 ? -14.594 -36.219 -30.406 1 28.08 3 PHE B C 1
ATOM 2029 O O . PHE B 1 3 ? -14.438 -36.812 -29.344 1 28.08 3 PHE B O 1
ATOM 2036 N N . GLU B 1 4 ? -13.641 -36.312 -31.328 1 25.94 4 GLU B N 1
ATOM 2037 C CA . GLU B 1 4 ? -12.406 -37.094 -31.234 1 25.94 4 GLU B CA 1
ATOM 2038 C C . GLU B 1 4 ? -11.492 -36.562 -30.141 1 25.94 4 GLU B C 1
ATOM 2040 O O . GLU B 1 4 ? -10.82 -37.344 -29.469 1 25.94 4 GLU B O 1
ATOM 2045 N N . CYS B 1 5 ? -11.352 -35.281 -30.094 1 28.7 5 CYS B N 1
ATOM 2046 C CA . CYS B 1 5 ? -10.281 -34.688 -29.281 1 28.7 5 CYS B CA 1
ATOM 2047 C C . CYS B 1 5 ? -10.539 -34.938 -27.797 1 28.7 5 CYS B C 1
ATOM 2049 O O . CYS B 1 5 ? -9.797 -34.469 -26.938 1 28.7 5 CYS B O 1
ATOM 2051 N N . LEU B 1 6 ? -11.781 -35.562 -27.312 1 27.19 6 LEU B N 1
ATOM 2052 C CA . LEU B 1 6 ? -12.297 -36.031 -26.047 1 27.19 6 LEU B CA 1
ATOM 2053 C C . LEU B 1 6 ? -11.422 -37.156 -25.484 1 27.19 6 LEU B C 1
ATOM 2055 O O . LEU B 1 6 ? -11.312 -37.312 -24.266 1 27.19 6 LEU B O 1
ATOM 2059 N N . VAL B 1 7 ? -11 -38.156 -26.312 1 27.91 7 VAL B N 1
ATOM 2060 C CA . VAL B 1 7 ? -10.68 -39.531 -25.938 1 27.91 7 VAL B CA 1
ATOM 2061 C C . VAL B 1 7 ? -9.336 -39.594 -25.219 1 27.91 7 VAL B C 1
ATOM 2063 O O . VAL B 1 7 ? -9.172 -40.312 -24.25 1 27.91 7 VAL B O 1
ATOM 2066 N N . ASN B 1 8 ? -8.25 -39.188 -25.922 1 28.11 8 ASN B N 1
ATOM 2067 C CA . ASN B 1 8 ? -6.969 -39.812 -25.625 1 28.11 8 ASN B CA 1
ATOM 2068 C C . ASN B 1 8 ? -6.336 -39.219 -24.375 1 28.11 8 ASN B C 1
ATOM 2070 O O . ASN B 1 8 ? -5.125 -39.312 -24.172 1 28.11 8 ASN B O 1
ATOM 2074 N N . LYS B 1 9 ? -6.965 -38.281 -23.734 1 30.86 9 LYS B N 1
ATOM 2075 C CA . LYS B 1 9 ? -6.168 -37.844 -22.594 1 30.86 9 LYS B CA 1
ATOM 2076 C C . LYS B 1 9 ? -5.898 -38.969 -21.625 1 30.86 9 LYS B C 1
ATOM 2078 O O . LYS B 1 9 ? -6.805 -39.438 -20.922 1 30.86 9 LYS B O 1
ATOM 2083 N N . VAL B 1 10 ? -5.156 -39.969 -22.062 1 29.53 10 VAL B N 1
ATOM 2084 C CA . VAL B 1 10 ? -4.668 -41 -21.156 1 29.53 10 VAL B CA 1
ATOM 2085 C C . VAL B 1 10 ? -4.184 -40.344 -19.859 1 29.53 10 VAL B C 1
ATOM 2087 O O . VAL B 1 10 ? -3.604 -39.281 -19.875 1 29.53 10 VAL B O 1
ATOM 2090 N N . PRO B 1 11 ? -4.746 -40.75 -18.75 1 30.73 11 PRO B N 1
ATOM 2091 C CA . PRO B 1 11 ? -4.387 -40.312 -17.391 1 30.73 11 PRO B CA 1
ATOM 2092 C C . PRO B 1 11 ? -2.885 -40.375 -17.141 1 30.73 11 PRO B C 1
ATOM 2094 O O . PRO B 1 11 ? -2.279 -41.438 -17.25 1 30.73 11 PRO B O 1
ATOM 2097 N N . SER B 1 12 ? -2.008 -39.781 -17.938 1 31.7 12 SER B N 1
ATOM 2098 C CA . SER B 1 12 ? -0.578 -39.938 -17.703 1 31.7 12 SER B CA 1
ATOM 2099 C C . SER B 1 12 ? -0.287 -40.156 -16.219 1 31.7 12 SER B C 1
ATOM 2101 O O . SER B 1 12 ? -1.03 -39.688 -15.359 1 31.7 12 SER B O 1
ATOM 2103 N N . GLY B 1 13 ? 0.295 -41.344 -15.812 1 33.03 13 GLY B N 1
ATOM 2104 C CA . GLY B 1 13 ? 0.62 -41.812 -14.477 1 33.03 13 GLY B CA 1
ATOM 2105 C C . GLY B 1 13 ? 1.039 -40.688 -13.539 1 33.03 13 GLY B C 1
ATOM 2106 O O . GLY B 1 13 ? 2.041 -40 -13.781 1 33.03 13 GLY B O 1
ATOM 2107 N N . LYS B 1 14 ? 0.166 -40 -13.109 1 36.41 14 LYS B N 1
ATOM 2108 C CA . LYS B 1 14 ? 0.244 -38.969 -12.078 1 36.41 14 LYS B CA 1
ATOM 2109 C C . LYS B 1 14 ? 1.197 -39.375 -10.961 1 36.41 14 LYS B C 1
ATOM 2111 O O . LYS B 1 14 ? 0.967 -40.375 -10.281 1 36.41 14 LYS B O 1
ATOM 2116 N N . ARG B 1 15 ? 2.523 -39.469 -11.219 1 35.12 15 ARG B N 1
ATOM 2117 C CA . ARG B 1 15 ? 3.402 -39.719 -10.078 1 35.12 15 ARG B CA 1
ATOM 2118 C C . ARG B 1 15 ? 2.828 -39.094 -8.812 1 35.12 15 ARG B C 1
ATOM 2120 O O . ARG B 1 15 ? 2.361 -37.938 -8.828 1 35.12 15 ARG B O 1
ATOM 2127 N N . GLN B 1 16 ? 2.162 -39.812 -7.895 1 36.25 16 GLN B N 1
ATOM 2128 C CA . GLN B 1 16 ? 1.495 -39.688 -6.602 1 36.25 16 GLN B CA 1
ATOM 2129 C C . GLN B 1 16 ? 2.301 -38.812 -5.645 1 36.25 16 GLN B C 1
ATOM 2131 O O . GLN B 1 16 ? 3.182 -39.312 -4.938 1 36.25 16 GLN B O 1
ATOM 2136 N N . GLY B 1 17 ? 2.971 -37.875 -6.059 1 36.88 17 GLY B N 1
ATOM 2137 C CA . GLY B 1 17 ? 3.779 -37.219 -5.051 1 36.88 17 GLY B CA 1
ATOM 2138 C C . GLY B 1 17 ? 2.949 -36.5 -4.004 1 36.88 17 GLY B C 1
ATOM 2139 O O . GLY B 1 17 ? 1.771 -36.188 -4.227 1 36.88 17 GLY B O 1
ATOM 2140 N N . PHE B 1 18 ? 3.27 -36.844 -2.678 1 35.88 18 PHE B N 1
ATOM 2141 C CA . PHE B 1 18 ? 2.74 -36.219 -1.467 1 35.88 18 PHE B CA 1
ATOM 2142 C C . PHE B 1 18 ? 2.639 -34.719 -1.628 1 35.88 18 PHE B C 1
ATOM 2144 O O . PHE B 1 18 ? 3.432 -34.094 -2.35 1 35.88 18 PHE B O 1
ATOM 2151 N N . LEU B 1 19 ? 1.435 -34.344 -1.429 1 41.97 19 LEU B N 1
ATOM 2152 C CA . LEU B 1 19 ? 1.206 -32.906 -1.399 1 41.97 19 LEU B CA 1
ATOM 2153 C C . LEU B 1 19 ? 2.211 -32.219 -0.484 1 41.97 19 LEU B C 1
ATOM 2155 O O . LEU B 1 19 ? 2.41 -32.656 0.657 1 41.97 19 LEU B O 1
ATOM 2159 N N . HIS B 1 20 ? 3.293 -31.75 -1.002 1 42.66 20 HIS B N 1
ATOM 2160 C CA . HIS B 1 20 ? 4.152 -30.938 -0.136 1 42.66 20 HIS B CA 1
ATOM 2161 C C . HIS B 1 20 ? 3.58 -29.547 0.064 1 42.66 20 HIS B C 1
ATOM 2163 O O . HIS B 1 20 ? 3.57 -28.734 -0.865 1 42.66 20 HIS B O 1
ATOM 2169 N N . PRO B 1 21 ? 2.807 -29.453 1.246 1 47.47 21 PRO B N 1
ATOM 2170 C CA . PRO B 1 21 ? 2.232 -28.141 1.521 1 47.47 21 PRO B CA 1
ATOM 2171 C C . PRO B 1 21 ? 3.273 -27.016 1.473 1 47.47 21 PRO B C 1
ATOM 2173 O O . PRO B 1 21 ? 4.426 -27.234 1.856 1 47.47 21 PRO B O 1
ATOM 2176 N N . ILE B 1 22 ? 3.064 -26.094 0.633 1 52.62 22 ILE B N 1
ATOM 2177 C CA . ILE B 1 22 ? 3.916 -24.906 0.685 1 52.62 22 ILE B CA 1
ATOM 2178 C C . ILE B 1 22 ? 3.785 -24.234 2.051 1 52.62 22 ILE B C 1
ATOM 2180 O O . ILE B 1 22 ? 2.68 -23.891 2.479 1 52.62 22 ILE B O 1
ATOM 2184 N N . SER B 1 23 ? 4.883 -24.266 2.809 1 58.94 23 SER B N 1
ATOM 2185 C CA . SER B 1 23 ? 4.898 -23.625 4.121 1 58.94 23 SER B CA 1
ATOM 2186 C C . SER B 1 23 ? 4.52 -22.156 4.027 1 58.94 23 SER B C 1
ATOM 2188 O O . SER B 1 23 ? 4.766 -21.5 3.004 1 58.94 23 SER B O 1
ATOM 2190 N N . THR B 1 24 ? 3.672 -21.766 4.938 1 69.38 24 THR B N 1
ATOM 2191 C CA . THR B 1 24 ? 3.293 -20.359 5.027 1 69.38 24 THR B CA 1
ATOM 2192 C C . THR B 1 24 ? 4.508 -19.484 5.336 1 69.38 24 THR B C 1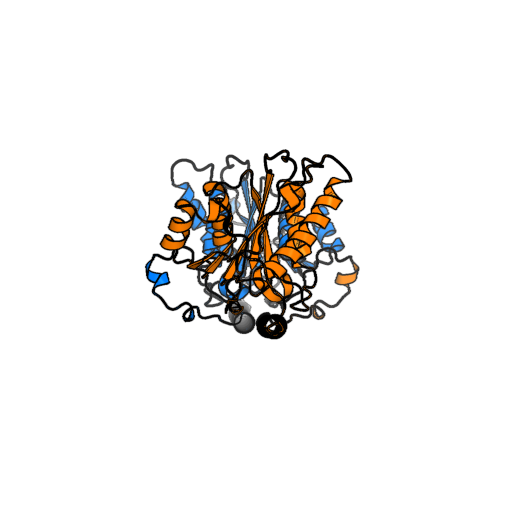
ATOM 2194 O O . THR B 1 24 ? 5.391 -19.891 6.098 1 69.38 24 THR B O 1
ATOM 2197 N N . GLY B 1 25 ? 4.641 -18.438 4.602 1 68.56 25 GLY B N 1
ATOM 2198 C CA . GLY B 1 25 ? 5.719 -17.484 4.84 1 68.56 25 GLY B CA 1
ATOM 2199 C C . GLY B 1 25 ? 5.738 -16.953 6.258 1 68.56 25 GLY B C 1
ATOM 2200 O O . GLY B 1 25 ? 4.703 -16.922 6.926 1 68.56 25 GLY B O 1
ATOM 2201 N N . LEU B 1 26 ? 6.883 -16.547 6.738 1 70.81 26 LEU B N 1
ATOM 2202 C CA . LEU B 1 26 ? 7.074 -16.047 8.094 1 70.81 26 LEU B CA 1
ATOM 2203 C C . LEU B 1 26 ? 6.625 -14.594 8.203 1 70.81 26 LEU B C 1
ATOM 2205 O O . LEU B 1 26 ? 6.387 -14.086 9.305 1 70.81 26 LEU B O 1
ATOM 2209 N N . ARG B 1 27 ? 6.574 -13.977 7.094 1 81.88 27 ARG B N 1
ATOM 2210 C CA . ARG B 1 27 ? 6.129 -12.586 7.031 1 81.88 27 ARG B CA 1
ATOM 2211 C C . ARG B 1 27 ? 5.262 -12.344 5.801 1 81.88 27 ARG B C 1
ATOM 2213 O O . ARG B 1 27 ? 5.277 -13.141 4.859 1 81.88 27 ARG B O 1
ATOM 2220 N N . PRO B 1 28 ? 4.508 -11.227 5.863 1 88.31 28 PRO B N 1
ATOM 2221 C CA . PRO B 1 28 ? 3.77 -10.883 4.645 1 88.31 28 PRO B CA 1
ATOM 2222 C C . PRO B 1 28 ? 4.668 -10.781 3.416 1 88.31 28 PRO B C 1
ATOM 2224 O O . PRO B 1 28 ? 5.793 -10.289 3.508 1 88.31 28 PRO B O 1
ATOM 2227 N N . PHE B 1 29 ? 4.254 -11.367 2.348 1 92.62 29 PHE B N 1
ATOM 2228 C CA . PHE B 1 29 ? 4.82 -11.25 1.008 1 92.62 29 PHE B CA 1
ATOM 2229 C C . PHE B 1 29 ? 6.156 -11.977 0.92 1 92.62 29 PHE B C 1
ATOM 2231 O O . PHE B 1 29 ? 6.918 -11.773 -0.027 1 92.62 29 PHE B O 1
ATOM 2238 N N . ALA B 1 30 ? 6.477 -12.852 1.935 1 88.81 30 ALA B N 1
ATOM 2239 C CA . ALA B 1 30 ? 7.656 -13.703 1.821 1 88.81 30 ALA B CA 1
ATOM 2240 C C . ALA B 1 30 ? 7.508 -14.695 0.669 1 88.81 30 ALA B C 1
ATOM 2242 O O . ALA B 1 30 ? 8.469 -14.961 -0.058 1 88.81 30 ALA B O 1
ATOM 2243 N N . ILE B 1 31 ? 6.352 -15.242 0.602 1 88.06 31 ILE B N 1
ATOM 2244 C CA . ILE B 1 31 ? 6 -16.156 -0.479 1 88.06 31 ILE B CA 1
ATOM 2245 C C . ILE B 1 31 ? 4.785 -15.617 -1.235 1 88.06 31 ILE B C 1
ATOM 2247 O O . ILE B 1 31 ? 3.746 -15.344 -0.636 1 88.06 31 ILE B O 1
ATOM 2251 N N . VAL B 1 32 ? 4.984 -15.453 -2.59 1 93.19 32 VAL B N 1
ATOM 2252 C CA . VAL B 1 32 ? 3.891 -14.891 -3.377 1 93.19 32 VAL B CA 1
ATOM 2253 C C . VAL B 1 32 ? 3.588 -15.797 -4.566 1 93.19 32 VAL B C 1
ATOM 2255 O O . VAL B 1 32 ? 4.5 -16.391 -5.152 1 93.19 32 VAL B O 1
ATOM 2258 N N . HIS B 1 33 ? 2.297 -15.898 -4.875 1 90.12 33 HIS B N 1
ATOM 2259 C CA . HIS B 1 33 ? 1.835 -16.625 -6.055 1 90.12 33 HIS B CA 1
ATOM 2260 C C . HIS B 1 33 ? 1.568 -15.664 -7.211 1 90.12 33 HIS B C 1
ATOM 2262 O O . HIS B 1 33 ? 0.976 -14.602 -7.023 1 90.12 33 HIS B O 1
ATOM 2268 N N . LEU B 1 34 ? 2.102 -16.031 -8.359 1 93.38 34 LEU B N 1
ATOM 2269 C CA . LEU B 1 34 ? 1.841 -15.266 -9.578 1 93.38 34 LEU B CA 1
ATOM 2270 C C . LEU B 1 34 ? 1.043 -16.094 -10.57 1 93.38 34 LEU B C 1
ATOM 2272 O O . LEU B 1 34 ? 1.374 -17.25 -10.828 1 93.38 34 LEU B O 1
ATOM 2276 N N . ASP B 1 35 ? -0.01 -15.484 -11.141 1 90.06 35 ASP B N 1
ATOM 2277 C CA . ASP B 1 35 ? -0.841 -16.141 -12.141 1 90.06 35 ASP B CA 1
ATOM 2278 C C . ASP B 1 35 ? -1.487 -15.133 -13.078 1 90.06 35 ASP B C 1
ATOM 2280 O O . ASP B 1 35 ? -1.699 -13.977 -12.703 1 90.06 35 ASP B O 1
ATOM 2284 N N . HIS B 1 36 ? -1.71 -15.602 -14.266 1 91.38 36 HIS B N 1
ATOM 2285 C CA . HIS B 1 36 ? -2.418 -14.758 -15.219 1 91.38 36 HIS B CA 1
ATOM 2286 C C . HIS B 1 36 ? -3.9 -15.117 -15.281 1 91.38 36 HIS B C 1
ATOM 2288 O O . HIS B 1 36 ? -4.266 -16.281 -15.148 1 91.38 36 HIS B O 1
ATOM 2294 N N . LEU B 1 37 ? -4.672 -14.117 -15.398 1 89.88 37 LEU B N 1
ATOM 2295 C CA . LEU B 1 37 ? -6.098 -14.273 -15.664 1 89.88 37 LEU B CA 1
ATOM 2296 C C . LEU B 1 37 ? -6.488 -13.562 -16.953 1 89.88 37 LEU B C 1
ATOM 2298 O O . LEU B 1 37 ? -6.188 -12.383 -17.141 1 89.88 37 LEU B O 1
ATOM 2302 N N . GLY B 1 38 ? -7.195 -14.211 -17.766 1 85.56 38 GLY B N 1
ATOM 2303 C CA . GLY B 1 38 ? -7.586 -13.695 -19.062 1 85.56 38 GLY B CA 1
ATOM 2304 C C . GLY B 1 38 ? -7.484 -14.734 -20.172 1 85.56 38 GLY B C 1
ATOM 2305 O O . GLY B 1 38 ? -7.438 -15.938 -19.906 1 85.56 38 GLY B O 1
ATOM 2306 N N . PRO B 1 39 ? -7.504 -14.477 -21.422 1 86.81 39 PRO B N 1
ATOM 2307 C CA . PRO B 1 39 ? -7.578 -13.109 -21.953 1 86.81 39 PRO B CA 1
ATOM 2308 C C . PRO B 1 39 ? -8.969 -12.492 -21.797 1 86.81 39 PRO B C 1
ATOM 2310 O O . PRO B 1 39 ? -9.969 -13.203 -21.859 1 86.81 39 PRO B O 1
ATOM 2313 N N . PHE B 1 40 ? -8.922 -11.156 -21.578 1 85.88 40 PHE B N 1
ATOM 2314 C CA . PHE B 1 40 ? -10.117 -10.328 -21.641 1 85.88 40 PHE B CA 1
ATOM 2315 C C . PHE B 1 40 ? -10.164 -9.531 -22.938 1 85.88 40 PHE B C 1
ATOM 2317 O O . PHE B 1 40 ? -9.234 -9.609 -23.75 1 85.88 40 PHE B O 1
ATOM 2324 N N . VAL B 1 41 ? -11.312 -8.961 -23.203 1 85.88 41 VAL B N 1
ATOM 2325 C CA . VAL B 1 41 ? -11.383 -8.039 -24.312 1 85.88 41 VAL B CA 1
ATOM 2326 C C . VAL B 1 41 ? -10.328 -6.945 -24.156 1 85.88 41 VAL B C 1
ATOM 2328 O O . VAL B 1 41 ? -10.078 -6.465 -23.047 1 85.88 41 VAL B O 1
ATOM 2331 N N . THR B 1 42 ? -9.68 -6.688 -25.297 1 89.38 42 THR B N 1
ATOM 2332 C CA . THR B 1 42 ? -8.656 -5.648 -25.25 1 89.38 42 THR B CA 1
ATOM 2333 C C . THR B 1 42 ? -9.25 -4.336 -24.75 1 89.38 42 THR B C 1
ATOM 2335 O O . THR B 1 42 ? -10.227 -3.838 -25.312 1 89.38 42 THR B O 1
ATOM 2338 N N . SER B 1 43 ? -8.672 -3.824 -23.672 1 89.19 43 SER B N 1
ATOM 2339 C CA . SER B 1 43 ? -9.18 -2.586 -23.094 1 89.19 43 SER B CA 1
ATOM 2340 C C . SER B 1 43 ? -8.734 -1.372 -23.906 1 89.19 43 SER B C 1
ATOM 2342 O O . SER B 1 43 ? -7.914 -1.492 -24.812 1 89.19 43 SER B O 1
ATOM 2344 N N . SER B 1 44 ? -9.289 -0.185 -23.609 1 88.38 44 SER B N 1
ATOM 2345 C CA . SER B 1 44 ? -8.906 1.07 -24.25 1 88.38 44 SER B CA 1
ATOM 2346 C C . SER B 1 44 ? -7.441 1.401 -23.984 1 88.38 44 SER B C 1
ATOM 2348 O O . SER B 1 44 ? -6.805 2.105 -24.766 1 88.38 44 SER B O 1
ATOM 2350 N N . LYS B 1 45 ? -6.828 0.817 -22.938 1 91.81 45 LYS B N 1
ATOM 2351 C CA . LYS B 1 45 ? -5.422 1.034 -22.609 1 91.81 45 LYS B CA 1
ATOM 2352 C C . LYS B 1 45 ? -4.551 -0.102 -23.125 1 91.81 45 LYS B C 1
ATOM 2354 O O . LYS B 1 45 ? -3.4 -0.256 -22.703 1 91.81 45 LYS B O 1
ATOM 2359 N N . ARG B 1 46 ? -5.152 -1.01 -23.859 1 92.38 46 ARG B N 1
ATOM 2360 C CA . ARG B 1 46 ? -4.48 -2.082 -24.594 1 92.38 46 ARG B CA 1
ATOM 2361 C C . ARG B 1 46 ? -4.078 -3.213 -23.656 1 92.38 46 ARG B C 1
ATOM 2363 O O . ARG B 1 46 ? -3.096 -3.916 -23.906 1 92.38 46 ARG B O 1
ATOM 2370 N N . ASN B 1 47 ? -4.777 -3.289 -22.547 1 93.19 47 ASN B N 1
ATOM 2371 C CA . ASN B 1 47 ? -4.598 -4.438 -21.656 1 93.19 47 ASN B CA 1
ATOM 2372 C C . ASN B 1 47 ? -5.461 -5.617 -22.094 1 93.19 47 ASN B C 1
ATOM 2374 O O . ASN B 1 47 ? -6.594 -5.43 -22.547 1 93.19 47 ASN B O 1
ATOM 2378 N N . LYS B 1 48 ? -4.906 -6.82 -21.969 1 91.94 48 LYS B N 1
ATOM 2379 C CA . LYS B 1 48 ? -5.629 -8.008 -22.406 1 91.94 48 LYS B CA 1
ATOM 2380 C C . LYS B 1 48 ? -5.711 -9.047 -21.297 1 91.94 48 LYS B C 1
ATOM 2382 O O . LYS B 1 48 ? -6.535 -9.969 -21.359 1 91.94 48 LYS B O 1
ATOM 2387 N N . GLU B 1 49 ? -4.762 -8.914 -20.359 1 92.69 49 GLU B N 1
ATOM 2388 C CA . GLU B 1 49 ? -4.68 -9.906 -19.297 1 92.69 49 GLU B CA 1
ATOM 2389 C C . GLU B 1 49 ? -4.465 -9.234 -17.938 1 92.69 49 GLU B C 1
ATOM 2391 O O . GLU B 1 49 ? -4.145 -8.047 -17.875 1 92.69 49 GLU B O 1
ATOM 2396 N N . LEU B 1 50 ? -4.742 -10.016 -16.938 1 92.88 50 LEU B N 1
ATOM 2397 C CA . LEU B 1 50 ? -4.504 -9.578 -15.562 1 92.88 50 LEU B CA 1
ATOM 2398 C C . LEU B 1 50 ? -3.459 -10.461 -14.883 1 92.88 50 LEU B C 1
ATOM 2400 O O . LEU B 1 50 ? -3.607 -11.688 -14.844 1 92.88 50 LEU B O 1
ATOM 2404 N N . LEU B 1 51 ? -2.352 -9.875 -14.523 1 94.75 51 LEU B N 1
ATOM 2405 C CA . LEU B 1 51 ? -1.415 -10.57 -13.648 1 94.75 51 LEU B CA 1
ATOM 2406 C C . LEU B 1 51 ? -1.866 -10.492 -12.195 1 94.75 51 LEU B C 1
ATOM 2408 O O . LEU B 1 51 ? -2.008 -9.398 -11.641 1 94.75 51 LEU B O 1
ATOM 2412 N N . VAL B 1 52 ? -2.111 -11.609 -11.617 1 93.62 52 VAL B N 1
ATOM 2413 C CA . VAL B 1 52 ? -2.629 -11.703 -10.25 1 93.62 52 VAL B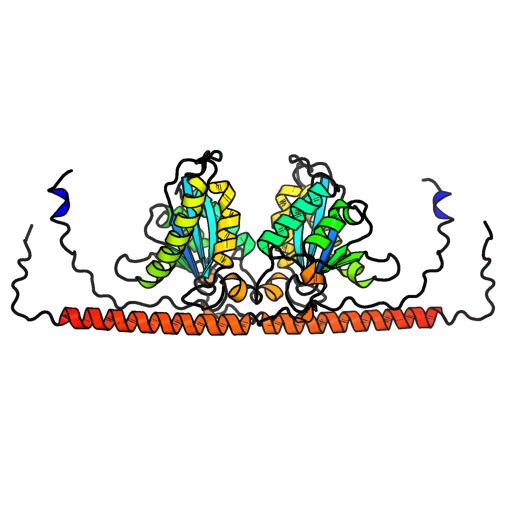 CA 1
ATOM 2414 C C . VAL B 1 52 ? -1.519 -12.156 -9.312 1 93.62 52 VAL B C 1
ATOM 2416 O O . VAL B 1 52 ? -0.869 -13.18 -9.547 1 93.62 52 VAL B O 1
ATOM 2419 N N . MET B 1 53 ? -1.265 -11.352 -8.297 1 95.38 53 MET B N 1
ATOM 2420 C CA . MET B 1 53 ? -0.308 -11.695 -7.246 1 95.38 53 MET B CA 1
ATOM 2421 C C . MET B 1 53 ? -1.018 -11.914 -5.914 1 95.38 53 MET B C 1
ATOM 2423 O O . MET B 1 53 ? -1.808 -11.07 -5.48 1 95.38 53 MET B O 1
ATOM 2427 N N . ILE B 1 54 ? -0.767 -13.055 -5.289 1 91.38 54 ILE B N 1
ATOM 2428 C CA . ILE B 1 54 ? -1.427 -13.375 -4.031 1 91.38 54 ILE B CA 1
ATOM 2429 C C . ILE B 1 54 ? -0.38 -13.711 -2.971 1 91.38 54 ILE B C 1
ATOM 2431 O O . ILE B 1 54 ? 0.492 -14.555 -3.193 1 91.38 54 ILE B O 1
ATOM 2435 N N . ASP B 1 55 ? -0.489 -13.016 -1.868 1 91.69 55 ASP B N 1
ATOM 2436 C CA . ASP B 1 55 ? 0.375 -13.336 -0.736 1 91.69 55 ASP B CA 1
ATOM 2437 C C . ASP B 1 55 ? -0.039 -14.656 -0.088 1 91.69 55 ASP B C 1
ATOM 2439 O O . ASP B 1 55 ? -1.22 -14.875 0.192 1 91.69 55 ASP B O 1
ATOM 2443 N N . ASN B 1 56 ? 0.933 -15.461 0.154 1 83.12 56 ASN B N 1
ATOM 2444 C CA . ASN B 1 56 ? 0.686 -16.797 0.693 1 83.12 56 ASN B CA 1
ATOM 2445 C C . ASN B 1 56 ? 0.204 -16.734 2.141 1 83.12 56 ASN B C 1
ATOM 2447 O O . ASN B 1 56 ? -0.583 -17.578 2.572 1 83.12 56 ASN B O 1
ATOM 2451 N N . MET B 1 57 ? 0.561 -15.75 2.838 1 81.75 57 MET B N 1
ATOM 2452 C CA . MET B 1 57 ? 0.285 -15.68 4.27 1 81.75 57 MET B CA 1
ATOM 2453 C C . MET B 1 57 ? -0.997 -14.898 4.539 1 81.75 57 MET B C 1
ATOM 2455 O O . MET B 1 57 ? -1.929 -15.422 5.156 1 81.75 57 MET B O 1
ATOM 2459 N N . THR B 1 58 ? -1.068 -13.711 4.035 1 85 58 THR B N 1
ATOM 2460 C CA . THR B 1 58 ? -2.182 -12.82 4.348 1 85 58 THR B CA 1
ATOM 2461 C C . THR B 1 58 ? -3.305 -12.977 3.33 1 85 58 THR B C 1
ATOM 2463 O O . THR B 1 58 ? -4.422 -12.508 3.551 1 85 58 THR B O 1
ATOM 2466 N N . ARG B 1 59 ? -3.014 -13.586 2.184 1 85.06 59 ARG B N 1
ATOM 2467 C CA . ARG B 1 59 ? -3.938 -13.742 1.064 1 85.06 59 ARG B CA 1
ATOM 2468 C C . ARG B 1 59 ? -4.219 -12.406 0.395 1 85.06 59 ARG B C 1
ATOM 2470 O O . ARG B 1 59 ? -5.129 -12.297 -0.432 1 85.06 59 ARG B O 1
ATOM 2477 N N . PHE B 1 60 ? -3.459 -11.391 0.785 1 92.69 60 PHE B N 1
ATOM 2478 C CA . PHE B 1 60 ? -3.562 -10.078 0.157 1 92.69 60 PHE B CA 1
ATOM 2479 C C . PHE B 1 60 ? -3.273 -10.164 -1.337 1 92.69 60 PHE B C 1
ATOM 2481 O O . PHE B 1 60 ? -2.346 -10.867 -1.755 1 92.69 60 PHE B O 1
ATOM 2488 N N . VAL B 1 61 ? -4.082 -9.453 -2.123 1 93.56 61 VAL B N 1
ATOM 2489 C CA . VAL B 1 61 ? -4.016 -9.594 -3.574 1 93.56 61 VAL B CA 1
ATOM 2490 C C . VAL B 1 61 ? -3.58 -8.273 -4.207 1 93.56 61 VAL B C 1
ATOM 2492 O O . VAL B 1 61 ? -4.004 -7.203 -3.773 1 93.56 61 VAL B O 1
ATOM 2495 N N . ARG B 1 62 ? -2.719 -8.359 -5.164 1 96.12 62 ARG B N 1
ATOM 2496 C CA . ARG B 1 62 ? -2.391 -7.27 -6.078 1 96.12 62 ARG B CA 1
ATOM 2497 C C . ARG B 1 62 ? -2.701 -7.648 -7.52 1 96.12 62 ARG B C 1
ATOM 2499 O O . ARG B 1 62 ? -2.387 -8.758 -7.957 1 96.12 62 ARG B O 1
ATOM 2506 N N . LEU B 1 63 ? -3.383 -6.734 -8.234 1 94.62 63 LEU B N 1
ATOM 2507 C CA . LEU B 1 63 ? -3.799 -6.977 -9.609 1 94.62 63 LEU B CA 1
ATOM 2508 C C . LEU B 1 63 ? -3.115 -6 -10.562 1 94.62 63 LEU B C 1
ATOM 2510 O O . LEU B 1 63 ? -3.117 -4.789 -10.328 1 94.62 63 LEU B O 1
ATOM 2514 N N . TYR B 1 64 ? -2.539 -6.551 -11.609 1 95.88 64 TYR B N 1
ATOM 2515 C CA . TYR B 1 64 ? -1.841 -5.73 -12.594 1 95.88 64 TYR B CA 1
ATOM 2516 C C . TYR B 1 64 ? -2.363 -6.004 -14 1 95.88 64 TYR B C 1
ATOM 2518 O O . TYR B 1 64 ? -2.115 -7.074 -14.562 1 95.88 64 TYR B O 1
ATOM 2526 N N . PRO B 1 65 ? -3.105 -5.051 -14.602 1 94.25 65 PRO B N 1
ATOM 2527 C CA . PRO B 1 65 ? -3.449 -5.223 -16.016 1 94.25 65 PRO B CA 1
ATOM 2528 C C . PRO B 1 65 ? -2.229 -5.18 -16.922 1 94.25 65 PRO B C 1
ATOM 2530 O O . PRO B 1 65 ? -1.34 -4.344 -16.734 1 94.25 65 PRO B O 1
ATOM 2533 N N . VAL B 1 66 ? -2.115 -6.098 -17.781 1 94.75 66 VAL B N 1
ATOM 2534 C CA . VAL B 1 66 ? -0.979 -6.156 -18.703 1 94.75 66 VAL B CA 1
ATOM 2535 C C . VAL B 1 66 ? -1.478 -6.348 -20.125 1 94.75 66 VAL B C 1
ATOM 2537 O O . VAL B 1 66 ? -2.551 -6.914 -20.344 1 94.75 66 VAL B O 1
ATOM 2540 N N . GLY B 1 67 ? -0.728 -5.82 -21.078 1 93.12 67 GLY B N 1
ATOM 2541 C CA . GLY B 1 67 ? -1.106 -5.926 -22.484 1 93.12 67 GLY B CA 1
ATOM 2542 C C . GLY B 1 67 ? -0.84 -7.297 -23.078 1 93.12 67 GLY B C 1
ATOM 2543 O O . GLY B 1 67 ? -1.469 -7.688 -24.062 1 93.12 67 GLY B O 1
ATOM 2544 N N . ASP B 1 68 ? 0.134 -8.016 -22.562 1 90.94 68 ASP B N 1
ATOM 2545 C CA . ASP B 1 68 ? 0.504 -9.359 -23 1 90.94 68 ASP B CA 1
ATOM 2546 C C . ASP B 1 68 ? 1.228 -10.117 -21.891 1 90.94 68 ASP B C 1
ATOM 2548 O O . ASP B 1 68 ? 1.365 -9.617 -20.766 1 90.94 68 ASP B O 1
ATOM 2552 N N . THR B 1 69 ? 1.539 -11.352 -22.203 1 88.25 69 THR B N 1
ATOM 2553 C CA . THR B 1 69 ? 2.154 -12.203 -21.188 1 88.25 69 THR B CA 1
ATOM 2554 C C . THR B 1 69 ? 3.66 -12.312 -21.406 1 88.25 69 THR B C 1
ATOM 2556 O O . THR B 1 69 ? 4.281 -13.305 -21.031 1 88.25 69 THR B O 1
ATOM 2559 N N . LEU B 1 70 ? 4.168 -11.297 -22.047 1 92 70 LEU B N 1
ATOM 2560 C CA . LEU B 1 70 ? 5.613 -11.297 -22.266 1 92 70 LEU B CA 1
ATOM 2561 C C . LEU B 1 70 ? 6.352 -11.078 -20.938 1 92 70 LEU B C 1
ATOM 2563 O O . LEU B 1 70 ? 5.902 -10.305 -20.094 1 92 70 LEU B O 1
ATOM 2567 N N . SER B 1 71 ? 7.5 -11.664 -20.859 1 93.19 71 SER B N 1
ATOM 2568 C CA . SER B 1 71 ? 8.297 -11.625 -19.641 1 93.19 71 SER B CA 1
ATOM 2569 C C . SER B 1 71 ? 8.609 -10.188 -19.234 1 93.19 71 SER B C 1
ATOM 2571 O O . SER B 1 71 ? 8.555 -9.844 -18.047 1 93.19 71 SER B O 1
ATOM 2573 N N . LYS B 1 72 ? 8.898 -9.367 -20.203 1 92.44 72 LYS B N 1
ATOM 2574 C CA . LYS B 1 72 ? 9.266 -7.984 -19.922 1 92.44 72 LYS B CA 1
ATOM 2575 C C . LYS B 1 72 ? 8.141 -7.25 -19.203 1 92.44 72 LYS B C 1
ATOM 2577 O O . LYS B 1 72 ? 8.391 -6.508 -18.25 1 92.44 72 LYS B O 1
ATOM 2582 N N . ASN B 1 73 ? 6.969 -7.461 -19.656 1 91.06 73 ASN B N 1
ATOM 2583 C CA . ASN B 1 73 ? 5.828 -6.777 -19.062 1 91.06 73 ASN B CA 1
ATOM 2584 C C . ASN B 1 73 ? 5.48 -7.359 -17.688 1 91.06 73 ASN B C 1
ATOM 2586 O O . ASN B 1 73 ? 5.105 -6.625 -16.781 1 91.06 73 ASN B O 1
ATOM 2590 N N . VAL B 1 74 ? 5.641 -8.609 -17.562 1 93.69 74 VAL B N 1
ATOM 2591 C CA . VAL B 1 74 ? 5.43 -9.258 -16.266 1 93.69 74 VAL B CA 1
ATOM 2592 C C . VAL B 1 74 ? 6.449 -8.742 -15.25 1 93.69 74 VAL B C 1
ATOM 2594 O O . VAL B 1 74 ? 6.094 -8.438 -14.109 1 93.69 74 VAL B O 1
ATOM 2597 N N . LEU B 1 75 ? 7.637 -8.602 -15.711 1 95.5 75 LEU B N 1
ATOM 2598 C CA . LEU B 1 75 ? 8.703 -8.156 -14.82 1 95.5 75 LEU B CA 1
ATOM 2599 C C . LEU B 1 75 ? 8.484 -6.707 -14.398 1 95.5 75 LEU B C 1
ATOM 2601 O O . LEU B 1 75 ? 8.828 -6.324 -13.273 1 95.5 75 LEU B O 1
ATOM 2605 N N . LYS B 1 76 ? 7.863 -5.934 -15.266 1 94.88 76 LYS B N 1
ATOM 2606 C CA . LYS B 1 76 ? 7.488 -4.574 -14.875 1 94.88 76 LYS B CA 1
ATOM 2607 C C . LYS B 1 76 ? 6.504 -4.59 -13.711 1 94.88 76 LYS B C 1
ATOM 2609 O O . LYS B 1 76 ? 6.633 -3.803 -12.766 1 94.88 76 LYS B O 1
ATOM 2614 N N . SER B 1 77 ? 5.559 -5.453 -13.797 1 95.31 77 SER B N 1
ATOM 2615 C CA . SER B 1 77 ? 4.566 -5.598 -12.742 1 95.31 77 SER B CA 1
ATOM 2616 C C . SER B 1 77 ? 5.20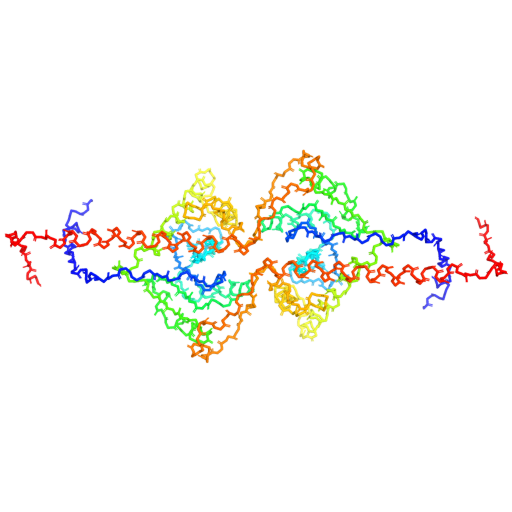3 -6.098 -11.445 1 95.31 77 SER B C 1
ATOM 2618 O O . SER B 1 77 ? 4.926 -5.574 -10.367 1 95.31 77 SER B O 1
ATOM 2620 N N . VAL B 1 78 ? 6.094 -7.055 -11.57 1 95.81 78 VAL B N 1
ATOM 2621 C CA . VAL B 1 78 ? 6.777 -7.617 -10.406 1 95.81 78 VAL B CA 1
ATOM 2622 C C . VAL B 1 78 ? 7.664 -6.551 -9.766 1 95.81 78 VAL B C 1
ATOM 2624 O O . VAL B 1 78 ? 7.707 -6.426 -8.539 1 95.81 78 VAL B O 1
ATOM 2627 N N . THR B 1 79 ? 8.305 -5.773 -10.594 1 93.81 79 THR B N 1
ATOM 2628 C CA . THR B 1 79 ? 9.148 -4.695 -10.094 1 93.81 79 THR B CA 1
ATOM 2629 C C . THR B 1 79 ? 8.32 -3.66 -9.336 1 93.81 79 THR B C 1
ATOM 2631 O O . THR B 1 79 ? 8.734 -3.16 -8.289 1 93.81 79 THR B O 1
ATOM 2634 N N . SER B 1 80 ? 7.172 -3.359 -9.875 1 92.94 80 SER B N 1
ATOM 2635 C CA . SER B 1 80 ? 6.262 -2.445 -9.195 1 92.94 80 SER B CA 1
ATOM 2636 C C . SER B 1 80 ? 5.867 -2.977 -7.82 1 92.94 80 SER B C 1
ATOM 2638 O O . SER B 1 80 ? 5.852 -2.229 -6.84 1 92.94 80 SER B O 1
ATOM 2640 N N . PHE B 1 81 ? 5.621 -4.23 -7.797 1 95.38 81 PHE B N 1
ATOM 2641 C CA . PHE B 1 81 ? 5.312 -4.891 -6.535 1 95.38 81 PHE B CA 1
ATOM 2642 C C . PHE B 1 81 ? 6.473 -4.762 -5.555 1 95.38 81 PHE B C 1
ATOM 2644 O O . PHE B 1 81 ? 6.27 -4.426 -4.387 1 95.38 81 PHE B O 1
ATOM 2651 N N . VAL B 1 82 ? 7.648 -5.008 -6.008 1 93.5 82 VAL B N 1
ATOM 2652 C CA . VAL B 1 82 ? 8.844 -4.977 -5.176 1 93.5 82 VAL B CA 1
ATOM 2653 C C . VAL B 1 82 ? 9.07 -3.562 -4.641 1 93.5 82 VAL B C 1
ATOM 2655 O O . VAL B 1 82 ? 9.492 -3.381 -3.5 1 93.5 82 VAL B O 1
ATOM 2658 N N . GLU B 1 83 ? 8.742 -2.639 -5.387 1 90.06 83 GLU B N 1
ATOM 2659 C CA . GLU B 1 83 ? 8.867 -1.256 -4.941 1 90.06 83 GLU B CA 1
ATOM 2660 C C . GLU B 1 83 ? 7.938 -0.962 -3.77 1 90.06 83 GLU B C 1
ATOM 2662 O O . GLU B 1 83 ? 8.273 -0.17 -2.885 1 90.06 83 GLU B O 1
ATOM 2667 N N . ASP B 1 84 ? 6.855 -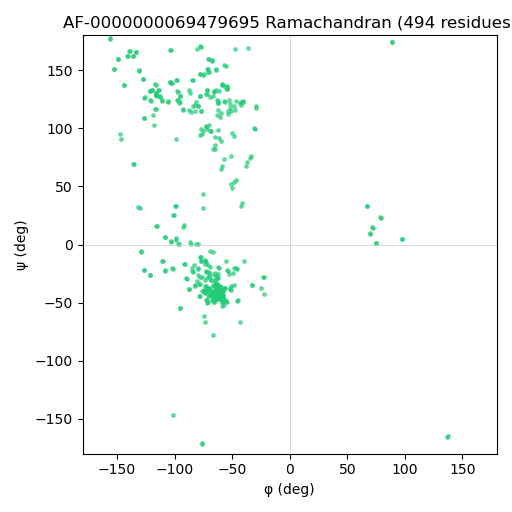1.642 -3.752 1 92.69 84 ASP B N 1
ATOM 2668 C CA . ASP B 1 84 ? 5.844 -1.375 -2.734 1 92.69 84 ASP B CA 1
ATOM 2669 C C . ASP B 1 84 ? 6.109 -2.189 -1.469 1 92.69 84 ASP B C 1
ATOM 2671 O O . ASP B 1 84 ? 5.926 -1.692 -0.355 1 92.69 84 ASP B O 1
ATOM 2675 N N . PHE B 1 85 ? 6.559 -3.463 -1.686 1 94.12 85 PHE B N 1
ATOM 2676 C CA . PHE B 1 85 ? 6.531 -4.371 -0.547 1 94.12 85 PHE B CA 1
ATOM 2677 C C . PHE B 1 85 ? 7.887 -5.043 -0.357 1 94.12 85 PHE B C 1
ATOM 2679 O O . PHE B 1 85 ? 8.086 -5.793 0.603 1 94.12 85 PHE B O 1
ATOM 2686 N N . GLY B 1 86 ? 8.82 -4.82 -1.287 1 92.19 86 GLY B N 1
ATOM 2687 C CA . GLY B 1 86 ? 10.117 -5.477 -1.218 1 92.19 86 GLY B CA 1
ATOM 2688 C C . GLY B 1 86 ? 10.148 -6.82 -1.925 1 92.19 86 GLY B C 1
ATOM 2689 O O . GLY B 1 86 ? 9.109 -7.316 -2.369 1 92.19 86 GLY B O 1
ATOM 2690 N N . LEU B 1 87 ? 11.336 -7.406 -1.996 1 92.44 87 LEU B N 1
ATOM 2691 C CA . LEU B 1 87 ? 11.547 -8.68 -2.678 1 92.44 87 LEU B CA 1
ATOM 2692 C C . LEU B 1 87 ? 10.938 -9.828 -1.878 1 92.44 87 LEU B C 1
ATOM 2694 O O . LEU B 1 87 ? 11.164 -9.938 -0.671 1 92.44 87 LEU B O 1
ATOM 2698 N N . PRO B 1 88 ? 10.141 -10.641 -2.568 1 93.12 88 PRO B N 1
ATOM 2699 C CA . PRO B 1 88 ? 9.758 -11.891 -1.912 1 93.12 88 PRO B CA 1
ATOM 2700 C C . PRO B 1 88 ? 10.922 -12.875 -1.803 1 93.12 88 PRO B C 1
ATOM 2702 O O . PRO B 1 88 ? 11.922 -12.734 -2.506 1 93.12 88 PRO B O 1
ATOM 2705 N N . ASN B 1 89 ? 10.758 -13.812 -0.878 1 88.38 89 ASN B N 1
ATOM 2706 C CA . ASN B 1 89 ? 11.727 -14.906 -0.799 1 88.38 89 ASN B CA 1
ATOM 2707 C C . ASN B 1 89 ? 11.477 -15.953 -1.876 1 88.38 89 ASN B C 1
ATOM 2709 O O . ASN B 1 89 ? 12.414 -16.547 -2.404 1 88.38 89 ASN B O 1
ATOM 2713 N N . ARG B 1 90 ? 10.203 -16.078 -2.131 1 90.06 90 ARG B N 1
ATOM 2714 C CA . ARG B 1 90 ? 9.805 -17.125 -3.066 1 90.06 90 ARG B CA 1
ATOM 2715 C C . ARG B 1 90 ? 8.625 -16.672 -3.926 1 90.06 90 ARG B C 1
ATOM 2717 O O . ARG B 1 90 ? 7.688 -16.047 -3.422 1 90.06 90 ARG B O 1
ATOM 2724 N N . ILE B 1 91 ? 8.766 -17.016 -5.203 1 93.12 91 ILE B N 1
ATOM 2725 C CA . ILE B 1 91 ? 7.652 -16.828 -6.129 1 93.12 91 ILE B CA 1
ATOM 2726 C C . ILE B 1 91 ? 7.18 -18.172 -6.66 1 93.12 91 ILE B C 1
ATOM 2728 O O . ILE B 1 91 ? 7.996 -19.016 -7.062 1 93.12 91 ILE B O 1
ATOM 2732 N N . ILE B 1 92 ? 5.91 -18.391 -6.551 1 89.19 92 ILE B N 1
ATOM 2733 C CA . ILE B 1 92 ? 5.301 -19.609 -7.086 1 89.19 92 ILE B CA 1
ATOM 2734 C C . ILE B 1 92 ? 4.422 -19.25 -8.289 1 89.19 92 ILE B C 1
ATOM 2736 O O . ILE B 1 92 ? 3.586 -18.359 -8.203 1 89.19 92 ILE B O 1
ATOM 2740 N N . SER B 1 93 ? 4.68 -19.859 -9.43 1 90.31 93 SER B N 1
ATOM 2741 C CA . SER B 1 93 ? 3.881 -19.609 -10.625 1 90.31 93 SER B CA 1
ATOM 2742 C C . SER B 1 93 ? 3.605 -20.891 -11.391 1 90.31 93 SER B C 1
ATOM 2744 O O . SER B 1 93 ? 4.152 -21.938 -11.07 1 90.31 93 SER B O 1
ATOM 2746 N N . ASP B 1 94 ? 2.676 -20.812 -12.305 1 83.31 94 ASP B N 1
ATOM 2747 C CA . ASP B 1 94 ? 2.479 -21.922 -13.219 1 83.31 94 ASP B CA 1
ATOM 2748 C C . ASP B 1 94 ? 3.564 -21.953 -14.289 1 83.31 94 ASP B C 1
ATOM 2750 O O . ASP B 1 94 ? 4.578 -21.266 -14.172 1 83.31 94 ASP B O 1
ATOM 2754 N N . ARG B 1 95 ? 3.408 -22.812 -15.289 1 85.25 95 ARG B N 1
ATOM 2755 C CA . ARG B 1 95 ? 4.465 -23.031 -16.266 1 85.25 95 ARG B CA 1
ATOM 2756 C C . ARG B 1 95 ? 4.199 -22.234 -17.547 1 85.25 95 ARG B C 1
ATOM 2758 O O . ARG B 1 95 ? 4.5 -22.703 -18.641 1 85.25 95 ARG B O 1
ATOM 2765 N N . GLU B 1 96 ? 3.621 -21.125 -17.375 1 86.81 96 GLU B N 1
ATOM 2766 C CA . GLU B 1 96 ? 3.461 -20.25 -18.531 1 86.81 96 GLU B CA 1
ATOM 2767 C C . GLU B 1 96 ? 4.812 -19.781 -19.078 1 86.81 96 GLU B C 1
ATOM 2769 O O . GLU B 1 96 ? 5.785 -19.688 -18.328 1 86.81 96 GLU B O 1
ATOM 2774 N N . SER B 1 97 ? 4.902 -19.531 -20.328 1 89.56 97 SER B N 1
ATOM 2775 C CA . SER B 1 97 ? 6.145 -19.234 -21.031 1 89.56 97 SER B CA 1
ATOM 2776 C C . SER B 1 97 ? 6.871 -18.047 -20.406 1 89.56 97 SER B C 1
ATOM 2778 O O . SER B 1 97 ? 8.102 -18.047 -20.328 1 89.56 97 SER B O 1
ATOM 2780 N N . CYS B 1 98 ? 6.199 -17.062 -19.953 1 92.5 98 CYS B N 1
ATOM 2781 C CA . CYS B 1 98 ? 6.848 -15.898 -19.359 1 92.5 98 CYS B CA 1
ATOM 2782 C C . CYS B 1 98 ? 7.594 -16.281 -18.094 1 92.5 98 CYS B C 1
ATOM 2784 O O . CYS B 1 98 ? 8.672 -15.75 -17.812 1 92.5 98 CYS B O 1
ATOM 2786 N N . PHE B 1 99 ? 7.109 -17.219 -17.344 1 93 99 PHE B N 1
ATOM 2787 C CA . PHE B 1 99 ? 7.688 -17.578 -16.062 1 93 99 PHE B CA 1
ATOM 2788 C C . PHE B 1 99 ? 8.836 -18.562 -16.234 1 93 99 PHE B C 1
ATOM 2790 O O . PHE B 1 99 ? 9.688 -18.703 -15.359 1 93 99 PHE B O 1
ATOM 2797 N N . THR B 1 100 ? 8.789 -19.234 -17.344 1 91.62 100 THR B N 1
ATOM 2798 C CA . THR B 1 100 ? 9.867 -20.172 -17.609 1 91.62 100 THR B CA 1
ATOM 2799 C C . THR B 1 100 ? 10.93 -19.547 -18.5 1 91.62 100 THR B C 1
ATOM 2801 O O . THR B 1 100 ? 11.906 -20.203 -18.891 1 91.62 100 THR B O 1
ATOM 2804 N N . SER B 1 101 ? 10.727 -18.344 -18.859 1 94.12 101 SER B N 1
ATOM 2805 C CA . SER B 1 101 ? 11.664 -17.641 -19.719 1 94.12 101 SER B CA 1
ATOM 2806 C C . SER B 1 101 ? 12.992 -17.391 -19 1 94.12 101 SER B C 1
ATOM 2808 O O . SER B 1 101 ? 13.047 -17.359 -17.781 1 94.12 101 SER B O 1
ATOM 2810 N N . HIS B 1 102 ? 13.977 -17.172 -19.812 1 95.25 102 HIS B N 1
ATOM 2811 C CA . HIS B 1 102 ? 15.297 -16.859 -19.281 1 95.25 102 HIS B CA 1
ATOM 2812 C C . HIS B 1 102 ? 15.297 -15.5 -18.578 1 95.25 102 HIS B C 1
ATOM 2814 O O . HIS B 1 102 ? 15.969 -15.336 -17.562 1 95.25 102 HIS B O 1
ATOM 2820 N N . GLU B 1 103 ? 14.555 -14.625 -19.078 1 95.25 103 GLU B N 1
ATOM 2821 C CA . GLU B 1 103 ? 14.477 -13.289 -18.5 1 95.25 103 GLU B CA 1
ATOM 2822 C C . GLU B 1 103 ? 13.906 -13.328 -17.094 1 95.25 103 GLU B C 1
ATOM 2824 O O . GLU B 1 103 ? 14.445 -12.688 -16.188 1 95.25 103 GLU B O 1
ATOM 2829 N N . PHE B 1 104 ? 12.93 -14.078 -16.922 1 95.56 104 PHE B N 1
ATOM 2830 C CA . PHE B 1 104 ? 12.297 -14.188 -15.609 1 95.56 104 PHE B CA 1
ATOM 2831 C C . PHE B 1 104 ? 13.219 -14.914 -14.633 1 95.56 104 PHE B C 1
ATOM 2833 O O . PHE B 1 104 ? 13.367 -14.484 -13.484 1 95.56 104 PHE B O 1
ATOM 2840 N N . GLN B 1 105 ? 13.82 -15.93 -15.102 1 93.5 105 GLN B N 1
ATOM 2841 C CA . GLN B 1 105 ? 14.742 -16.688 -14.258 1 93.5 105 GLN B CA 1
ATOM 2842 C C . GLN B 1 105 ? 15.938 -15.828 -13.852 1 93.5 105 GLN B C 1
ATOM 2844 O O . GLN B 1 105 ? 16.375 -15.883 -12.703 1 93.5 105 GLN B O 1
ATOM 2849 N N . ARG B 1 106 ? 16.422 -15.102 -14.719 1 93.31 106 ARG B N 1
ATOM 2850 C CA . ARG B 1 106 ? 17.547 -14.211 -14.422 1 93.31 106 ARG B CA 1
ATOM 2851 C C . ARG B 1 106 ? 17.156 -13.18 -13.367 1 93.31 106 ARG B C 1
ATOM 2853 O O . ARG B 1 106 ? 17.938 -12.914 -12.445 1 93.31 106 ARG B O 1
ATOM 2860 N N . PHE B 1 107 ? 16.016 -12.625 -13.57 1 93.94 107 PHE B N 1
ATOM 2861 C CA . PHE B 1 107 ? 15.508 -11.672 -12.586 1 93.94 107 PHE B CA 1
ATOM 2862 C C . PHE B 1 107 ? 15.477 -12.297 -11.203 1 93.94 107 PHE B C 1
ATOM 2864 O O . PHE B 1 107 ? 15.938 -11.695 -10.227 1 93.94 107 PHE B O 1
ATOM 2871 N N . CYS B 1 108 ? 14.906 -13.492 -11.078 1 93.19 108 CYS B N 1
ATOM 2872 C CA . CYS B 1 108 ? 14.812 -14.18 -9.789 1 93.19 108 CYS B CA 1
ATOM 2873 C C . CYS B 1 108 ? 16.203 -14.445 -9.211 1 93.19 108 CYS B C 1
ATOM 2875 O O . CYS B 1 108 ? 16.453 -14.141 -8.047 1 93.19 108 CYS B O 1
ATOM 2877 N N . ASP B 1 109 ? 17.109 -14.898 -10.023 1 90.25 109 ASP B N 1
ATOM 2878 C CA . ASP B 1 109 ? 18.453 -15.227 -9.578 1 90.25 109 ASP B CA 1
ATOM 2879 C C . ASP B 1 109 ? 19.203 -13.984 -9.102 1 90.25 109 ASP B C 1
ATOM 2881 O O . ASP B 1 109 ? 19.797 -13.984 -8.023 1 90.25 109 ASP B O 1
ATOM 2885 N N . GLU B 1 110 ? 19.062 -12.938 -9.789 1 90.06 110 GLU B N 1
ATOM 2886 C CA . GLU B 1 110 ? 19.781 -11.703 -9.477 1 90.06 110 GLU B CA 1
ATOM 2887 C C . GLU B 1 110 ? 19.234 -11.062 -8.203 1 90.06 110 GLU B C 1
ATOM 2889 O O . GLU B 1 110 ? 19.953 -10.312 -7.531 1 90.06 110 GLU B O 1
ATOM 2894 N N . ASN B 1 111 ? 18.031 -11.383 -7.906 1 91.44 111 ASN B N 1
ATOM 2895 C CA . ASN B 1 111 ? 17.391 -10.75 -6.754 1 91.44 111 ASN B CA 1
ATOM 2896 C C . ASN B 1 111 ? 17.234 -11.727 -5.594 1 91.44 111 ASN B C 1
ATOM 2898 O O . ASN B 1 111 ? 16.562 -11.422 -4.609 1 91.44 111 ASN B O 1
ATOM 2902 N N . GLY B 1 112 ? 17.797 -12.898 -5.758 1 88.5 112 GLY B N 1
ATOM 2903 C CA . GLY B 1 112 ? 17.766 -13.875 -4.684 1 88.5 112 GLY B CA 1
ATOM 2904 C C . GLY B 1 112 ? 16.375 -14.398 -4.391 1 88.5 112 GLY B C 1
ATOM 2905 O O . GLY B 1 112 ? 16.016 -14.602 -3.23 1 88.5 112 GLY B O 1
ATOM 2906 N N . ILE B 1 113 ? 15.57 -14.5 -5.367 1 91.38 113 ILE B N 1
ATOM 2907 C CA . ILE B 1 113 ? 14.211 -15.039 -5.25 1 91.38 113 ILE B CA 1
ATOM 2908 C C . ILE B 1 113 ? 14.195 -16.5 -5.672 1 91.38 113 ILE B C 1
ATOM 2910 O O . ILE B 1 113 ? 14.688 -16.844 -6.75 1 91.38 113 ILE B O 1
ATOM 2914 N N . LEU B 1 114 ? 13.719 -17.391 -4.801 1 88.69 114 LEU B N 1
ATOM 2915 C CA . LEU B 1 114 ? 13.508 -18.781 -5.188 1 88.69 114 LEU B CA 1
ATOM 2916 C C . LEU B 1 114 ? 12.242 -18.938 -6.023 1 88.69 114 LEU B C 1
ATOM 2918 O O . LEU B 1 114 ? 11.141 -18.609 -5.559 1 88.69 114 LEU B O 1
ATOM 2922 N N . HIS B 1 115 ? 12.445 -19.328 -7.246 1 91.88 115 HIS B N 1
ATOM 2923 C CA . HIS B 1 115 ? 11.297 -19.5 -8.125 1 91.88 115 HIS B CA 1
ATOM 2924 C C . HIS B 1 115 ? 10.844 -20.969 -8.164 1 91.88 115 HIS B C 1
ATOM 2926 O O . HIS B 1 115 ? 11.648 -21.859 -8.469 1 91.88 115 HIS B O 1
ATOM 2932 N N . THR B 1 116 ? 9.602 -21.188 -7.805 1 87.31 116 THR B N 1
ATOM 2933 C CA . THR B 1 116 ? 9.031 -22.531 -7.828 1 87.31 116 THR B CA 1
ATOM 2934 C C . THR B 1 116 ? 7.902 -22.625 -8.852 1 87.31 116 THR B C 1
ATOM 2936 O O . THR B 1 116 ? 7.004 -21.781 -8.867 1 87.31 116 THR B O 1
ATOM 2939 N N . LEU B 1 117 ? 7.984 -23.562 -9.672 1 84.75 117 LEU B N 1
ATOM 2940 C CA . LEU B 1 117 ? 6.941 -23.812 -10.664 1 84.75 117 LEU B CA 1
ATOM 2941 C C . LEU B 1 117 ? 5.953 -24.859 -10.172 1 84.75 117 LEU B C 1
ATOM 2943 O O . LEU B 1 117 ? 6.359 -25.906 -9.633 1 84.75 117 LEU B O 1
ATOM 2947 N N . ASN B 1 118 ? 4.711 -24.422 -10.258 1 74.94 118 ASN B N 1
ATOM 2948 C CA . ASN B 1 118 ? 3.688 -25.375 -9.844 1 74.94 118 ASN B CA 1
ATOM 2949 C C . ASN B 1 118 ? 3.689 -26.625 -10.727 1 74.94 118 ASN B C 1
ATOM 2951 O O . ASN B 1 118 ? 3.889 -26.531 -11.938 1 74.94 118 ASN B O 1
ATOM 2955 N N . SER B 1 119 ? 3.854 -27.75 -10.047 1 59.47 119 SER B N 1
ATOM 2956 C CA . SER B 1 119 ? 3.695 -28.984 -10.805 1 59.47 119 SER B CA 1
ATOM 2957 C C . SER B 1 119 ? 2.225 -29.359 -10.945 1 59.47 119 SER B C 1
ATOM 2959 O O . SER B 1 119 ? 1.417 -29.062 -10.062 1 59.47 119 SER B O 1
ATOM 2961 N N . THR B 1 120 ? 1.636 -29.469 -12.234 1 53.16 120 THR B N 1
ATOM 2962 C CA . THR B 1 120 ? 0.267 -29.906 -12.469 1 53.16 120 THR B CA 1
ATOM 2963 C C . THR B 1 120 ? -0.156 -30.938 -11.422 1 53.16 120 THR B C 1
ATOM 2965 O O . THR B 1 120 ? -1.324 -30.984 -11.039 1 53.16 120 THR B O 1
ATOM 2968 N N . THR B 1 121 ? 0.668 -31.812 -10.93 1 49.66 121 THR B N 1
ATOM 2969 C CA . THR B 1 121 ? 0.336 -32.969 -10.086 1 49.66 121 THR B CA 1
ATOM 2970 C C . THR B 1 121 ? 0.676 -32.656 -8.625 1 49.66 121 THR B C 1
ATOM 2972 O O . THR B 1 121 ? 0.098 -33.25 -7.715 1 49.66 121 THR B O 1
ATOM 2975 N N . SER B 1 122 ? 1.49 -31.734 -8.367 1 44.38 122 SER B N 1
ATOM 2976 C CA . SER B 1 122 ? 2.104 -31.781 -7.047 1 44.38 122 SER B CA 1
ATOM 2977 C C . SER B 1 122 ? 1.608 -30.641 -6.172 1 44.38 122 SER B C 1
ATOM 2979 O O . SER B 1 122 ? 1.787 -30.656 -4.953 1 44.38 122 SER B O 1
ATOM 2981 N N . HIS B 1 123 ? 0.956 -29.594 -6.668 1 51.59 123 HIS B N 1
ATOM 2982 C CA . HIS B 1 123 ? 0.659 -28.516 -5.719 1 51.59 123 HIS B CA 1
ATOM 2983 C C . HIS B 1 123 ? -0.774 -28.031 -5.879 1 51.59 123 HIS B C 1
ATOM 2985 O O . HIS B 1 123 ? -0.997 -26.875 -6.273 1 51.59 123 HIS B O 1
ATOM 2991 N N . PRO B 1 124 ? -1.778 -28.953 -5.457 1 50.88 124 PRO B N 1
ATOM 2992 C CA . PRO B 1 124 ? -3.197 -28.625 -5.59 1 50.88 124 PRO B CA 1
ATOM 2993 C C . PRO B 1 124 ? -3.594 -27.406 -4.746 1 50.88 124 PRO B C 1
ATOM 2995 O O . PRO B 1 124 ? -4.52 -26.672 -5.109 1 50.88 124 PRO B O 1
ATOM 2998 N N . GLN B 1 125 ? -2.82 -27.203 -3.658 1 47.72 125 GLN B N 1
ATOM 2999 C CA . GLN B 1 125 ? -3.254 -26.172 -2.711 1 47.72 125 GLN B CA 1
ATOM 3000 C C . GLN B 1 125 ? -3.07 -24.781 -3.291 1 47.72 125 GLN B C 1
ATOM 3002 O O . GLN B 1 125 ? -3.939 -23.922 -3.135 1 47.72 125 GLN B O 1
ATOM 3007 N N . GLY B 1 126 ? -1.891 -24.531 -3.805 1 54.62 126 GLY B N 1
ATOM 3008 C CA . GLY B 1 126 ? -1.694 -23.25 -4.457 1 54.62 126 GLY B CA 1
ATOM 3009 C C . GLY B 1 126 ? -2.713 -22.969 -5.547 1 54.62 126 GLY B C 1
ATOM 3010 O O . GLY B 1 126 ? -3.186 -21.844 -5.684 1 54.62 126 GLY B O 1
ATOM 3011 N N . ASN B 1 127 ? -3.25 -24.078 -5.98 1 61.5 127 ASN B N 1
ATOM 3012 C CA . ASN B 1 127 ? -4.203 -23.984 -7.082 1 61.5 127 ASN B CA 1
ATOM 3013 C C . ASN B 1 127 ? -5.598 -23.609 -6.582 1 61.5 127 ASN B C 1
ATOM 3015 O O . ASN B 1 127 ? -6.285 -22.797 -7.191 1 61.5 127 ASN B O 1
ATOM 3019 N N . GLY B 1 128 ? -5.867 -24.172 -5.363 1 65.44 128 GLY B N 1
ATOM 3020 C CA . GLY B 1 128 ? -7.184 -23.844 -4.836 1 65.44 128 GLY B CA 1
ATOM 3021 C C . GLY B 1 128 ? -7.332 -22.375 -4.465 1 65.44 128 GLY B C 1
ATOM 3022 O O . GLY B 1 128 ? -8.359 -21.766 -4.746 1 65.44 128 GLY B O 1
ATOM 3023 N N . MET B 1 129 ? -6.316 -21.828 -3.863 1 70.88 129 MET B N 1
ATOM 3024 C CA . MET B 1 129 ? -6.309 -20.406 -3.492 1 70.88 129 MET B CA 1
ATOM 3025 C C . MET B 1 129 ? -6.422 -19.516 -4.727 1 70.88 129 MET B C 1
ATOM 3027 O O . MET B 1 129 ? -7.25 -18.609 -4.77 1 70.88 129 MET B O 1
ATOM 3031 N N . VAL B 1 130 ? -5.656 -19.844 -5.684 1 75.12 130 VAL B N 1
ATOM 3032 C CA . VAL B 1 130 ? -5.609 -19.047 -6.906 1 75.12 130 VAL B CA 1
ATOM 3033 C C . VAL B 1 130 ? -6.945 -19.156 -7.641 1 75.12 130 VAL B C 1
ATOM 3035 O O . VAL B 1 130 ? -7.48 -18.156 -8.117 1 75.12 130 VAL B O 1
ATOM 3038 N N . GLU B 1 131 ? -7.523 -20.375 -7.668 1 75.56 131 GLU B N 1
ATOM 3039 C CA . GLU B 1 131 ? -8.797 -20.609 -8.344 1 75.56 131 GLU B CA 1
ATOM 3040 C C . GLU B 1 131 ? -9.922 -19.812 -7.688 1 75.56 131 GLU B C 1
ATOM 3042 O O . GLU B 1 131 ? -10.773 -19.234 -8.375 1 75.56 131 GLU B O 1
ATOM 3047 N N . ARG B 1 132 ? -9.922 -19.719 -6.445 1 71.94 132 ARG B N 1
ATOM 3048 C CA . ARG B 1 132 ? -10.945 -18.969 -5.727 1 71.94 132 ARG B CA 1
ATOM 3049 C C . ARG B 1 132 ? -10.828 -17.469 -6.02 1 71.94 132 ARG B C 1
ATOM 3051 O O . ARG B 1 132 ? -11.828 -16.812 -6.293 1 71.94 132 ARG B O 1
ATOM 3058 N N . VAL B 1 133 ? -9.641 -17 -5.93 1 80.38 133 VAL B N 1
ATOM 3059 C CA . VAL B 1 133 ? -9.398 -15.586 -6.215 1 80.38 133 VAL B CA 1
ATOM 3060 C C . VAL B 1 133 ? -9.797 -15.273 -7.656 1 80.38 133 VAL B C 1
ATOM 3062 O O . VAL B 1 133 ? -10.453 -14.266 -7.926 1 80.38 133 VAL B O 1
ATOM 3065 N N . HIS B 1 134 ? -9.453 -16.125 -8.57 1 82.81 134 HIS B N 1
ATOM 3066 C CA . HIS B 1 134 ? -9.797 -15.938 -9.977 1 82.81 134 HIS B CA 1
ATOM 3067 C C . HIS B 1 134 ? -11.305 -15.875 -10.172 1 82.81 134 HIS B C 1
ATOM 3069 O O . HIS B 1 134 ? -11.805 -15.031 -10.914 1 82.81 134 HIS B O 1
ATOM 3075 N N . GLY B 1 135 ? -11.984 -16.797 -9.477 1 80.5 135 GLY B N 1
ATOM 3076 C CA . GLY B 1 135 ? -13.438 -16.797 -9.562 1 80.5 135 GLY B CA 1
ATOM 3077 C C . GLY B 1 135 ? -14.062 -15.492 -9.102 1 80.5 135 GLY B C 1
ATOM 3078 O O . GLY B 1 135 ? -14.977 -14.969 -9.75 1 80.5 135 GLY B O 1
ATOM 3079 N N . THR B 1 136 ? -13.547 -15.023 -8.07 1 78.06 136 THR B N 1
ATOM 3080 C CA . THR B 1 136 ? -14.047 -13.766 -7.52 1 78.06 136 THR B CA 1
ATOM 3081 C C . THR B 1 136 ? -13.758 -12.609 -8.469 1 78.06 136 THR B C 1
ATOM 3083 O O . THR B 1 136 ? -14.617 -11.758 -8.695 1 78.06 136 THR B O 1
ATOM 3086 N N . ILE B 1 137 ? -12.547 -12.578 -9.008 1 82.12 137 ILE B N 1
ATOM 3087 C CA . ILE B 1 137 ? -12.156 -11.523 -9.938 1 82.12 137 ILE B CA 1
ATOM 3088 C C . ILE B 1 137 ? -13.062 -11.547 -11.164 1 82.12 137 ILE B C 1
ATOM 3090 O O . ILE B 1 137 ? -13.586 -10.508 -11.578 1 82.12 137 ILE B O 1
ATOM 3094 N N . LEU B 1 138 ? -13.266 -12.742 -11.688 1 80.88 138 LEU B N 1
ATOM 3095 C CA . LEU B 1 138 ? -14.07 -12.898 -12.898 1 80.88 138 LEU B CA 1
ATOM 3096 C C . LEU B 1 138 ? -15.508 -12.445 -12.656 1 80.88 138 LEU B C 1
ATOM 3098 O O . LEU B 1 138 ? -16.078 -11.734 -13.484 1 80.88 138 LEU B O 1
ATOM 3102 N N . SER B 1 139 ? -16.016 -12.805 -11.57 1 76.62 139 SER B N 1
ATOM 3103 C CA . SER B 1 139 ? -17.391 -12.414 -11.25 1 76.62 139 SER B CA 1
ATOM 3104 C C . SER B 1 139 ? -17.516 -10.898 -11.133 1 76.62 139 SER B C 1
ATOM 3106 O O . SER B 1 139 ? -18.5 -10.312 -11.602 1 76.62 139 SER B O 1
ATOM 3108 N N . THR B 1 140 ? -16.516 -10.32 -10.523 1 74.31 140 THR B N 1
ATOM 3109 C CA . THR B 1 140 ? -16.562 -8.883 -10.305 1 74.31 140 THR B CA 1
ATOM 3110 C C . THR B 1 140 ? -16.359 -8.125 -11.617 1 74.31 140 THR B C 1
ATOM 3112 O O . THR B 1 140 ? -17.078 -7.176 -11.914 1 74.31 140 THR B O 1
ATOM 3115 N N . ILE B 1 141 ? -15.344 -8.547 -12.328 1 73.19 141 ILE B N 1
ATOM 3116 C CA . ILE B 1 141 ? -15.008 -7.871 -13.578 1 73.19 141 ILE B CA 1
ATOM 3117 C C . ILE B 1 141 ? -16.141 -8.078 -14.586 1 73.19 141 ILE B C 1
ATOM 3119 O O . ILE B 1 141 ? -16.547 -7.133 -15.266 1 73.19 141 ILE B O 1
ATOM 3123 N N . VAL B 1 142 ? -16.703 -9.32 -14.664 1 70.44 142 VAL B N 1
ATOM 3124 C CA . VAL B 1 142 ? -17.75 -9.656 -15.625 1 70.44 142 VAL B CA 1
ATOM 3125 C C . VAL B 1 142 ? -19.016 -8.859 -15.297 1 70.44 142 VAL B C 1
ATOM 3127 O O . VAL B 1 142 ? -19.672 -8.352 -16.203 1 70.44 142 VAL B O 1
ATOM 3130 N N . THR B 1 143 ? -19.328 -8.789 -14.086 1 67.56 143 THR B N 1
ATOM 3131 C CA . THR B 1 143 ? -20.5 -8.031 -13.672 1 67.56 143 THR B CA 1
ATOM 3132 C C . THR B 1 143 ? -20.344 -6.555 -14.023 1 67.56 143 THR B C 1
ATOM 3134 O O . THR B 1 143 ? -21.312 -5.898 -14.414 1 67.56 143 THR B O 1
ATOM 3137 N N . SER B 1 144 ? -19.203 -6.109 -13.891 1 63.06 144 SER B N 1
ATOM 3138 C CA . SER B 1 144 ? -18.953 -4.707 -14.203 1 63.06 144 SER B CA 1
ATOM 3139 C C . SER B 1 144 ? -19 -4.461 -15.711 1 63.06 144 SER B C 1
ATOM 3141 O O . SER B 1 144 ? -19.297 -3.354 -16.156 1 63.06 144 SER B O 1
ATOM 3143 N N . MET B 1 145 ? -18.656 -5.469 -16.516 1 63.44 145 MET B N 1
ATOM 3144 C CA . MET B 1 145 ? -18.609 -5.379 -17.969 1 63.44 145 MET B CA 1
ATOM 3145 C C . MET B 1 145 ? -20 -5.418 -18.562 1 63.44 145 MET B C 1
ATOM 3147 O O . MET B 1 145 ? -20.234 -4.918 -19.672 1 63.44 145 MET B O 1
ATOM 3151 N N . LYS B 1 146 ? -21 -6.234 -18.094 1 59.81 146 LYS B N 1
ATOM 3152 C CA . LYS B 1 146 ? -22.359 -6.355 -18.625 1 59.81 146 LYS B CA 1
ATOM 3153 C C . LYS B 1 146 ? -23.016 -4.988 -18.766 1 59.81 146 LYS B C 1
ATOM 3155 O O . LYS B 1 146 ? -23.906 -4.805 -19.594 1 59.81 146 LYS B O 1
ATOM 3160 N N . LYS B 1 147 ? -22.766 -4.16 -17.812 1 55.41 147 LYS B N 1
ATOM 3161 C CA . LYS B 1 147 ? -23.562 -2.947 -18 1 55.41 147 LYS B CA 1
ATOM 3162 C C . LYS B 1 147 ? -23.125 -2.195 -19.25 1 55.41 147 LYS B C 1
ATOM 3164 O O . LYS B 1 147 ? -23.953 -1.66 -19.984 1 55.41 147 LYS B O 1
ATOM 3169 N N . ASP B 1 148 ? -21.938 -1.326 -19.438 1 55.78 148 ASP B N 1
ATOM 3170 C CA . ASP B 1 148 ? -21.531 -0.496 -20.562 1 55.78 148 ASP B CA 1
ATOM 3171 C C . ASP B 1 148 ? -20.453 -1.174 -21.391 1 55.78 148 ASP B C 1
ATOM 3173 O O . ASP B 1 148 ? -20.094 -2.328 -21.141 1 55.78 148 ASP B O 1
ATOM 3177 N N . TYR B 1 149 ? -19.516 -0.198 -21.969 1 55.41 149 TYR B N 1
ATOM 3178 C CA . TYR B 1 149 ? -18.422 -0.43 -22.906 1 55.41 149 TYR B CA 1
ATOM 3179 C C . TYR B 1 149 ? -17.359 -1.34 -22.297 1 55.41 149 TYR B C 1
ATOM 3181 O O . TYR B 1 149 ? -16.75 -0.997 -21.281 1 55.41 149 TYR B O 1
ATOM 3189 N N . GLN B 1 150 ? -17.375 -2.73 -22.625 1 64.62 150 GLN B N 1
ATOM 3190 C CA . GLN B 1 150 ? -16.531 -3.871 -22.281 1 64.62 150 GLN B CA 1
ATOM 3191 C C . GLN B 1 150 ? -15.047 -3.488 -22.281 1 64.62 150 GLN B C 1
ATOM 3193 O O . GLN B 1 150 ? -14.258 -4.059 -21.531 1 64.62 150 GLN B O 1
ATOM 3198 N N . ARG B 1 151 ? -14.758 -2.281 -22.875 1 75.5 151 ARG B N 1
ATOM 3199 C CA . ARG B 1 151 ? -13.359 -1.963 -23.125 1 75.5 151 ARG B CA 1
ATOM 3200 C C . ARG B 1 151 ? -12.766 -1.168 -21.969 1 75.5 151 ARG B C 1
ATOM 3202 O O . ARG B 1 151 ? -11.664 -0.615 -22.094 1 75.5 151 ARG B O 1
ATOM 3209 N N . ASP B 1 152 ? -13.414 -1.131 -20.812 1 81.44 152 ASP B N 1
ATOM 3210 C CA . ASP B 1 152 ? -12.828 -0.375 -19.703 1 81.44 152 ASP B CA 1
ATOM 3211 C C . ASP B 1 152 ? -12.781 -1.218 -18.422 1 81.44 152 ASP B C 1
ATOM 3213 O O . ASP B 1 152 ? -12.867 -0.685 -17.312 1 81.44 152 ASP B O 1
ATOM 3217 N N . TRP B 1 153 ? -12.617 -2.5 -18.656 1 84.25 153 TRP B N 1
ATOM 3218 C CA . TRP B 1 153 ? -12.609 -3.41 -17.516 1 84.25 153 TRP B CA 1
ATOM 3219 C C . TRP B 1 153 ? -11.438 -3.102 -16.594 1 84.25 153 TRP B C 1
ATOM 3221 O O . TRP B 1 153 ? -11.516 -3.342 -15.383 1 84.25 153 TRP B O 1
ATOM 3231 N N . ASP B 1 154 ? -10.328 -2.562 -17.125 1 87 154 ASP B N 1
ATOM 3232 C CA . ASP B 1 154 ? -9.133 -2.334 -16.312 1 87 154 ASP B CA 1
ATOM 3233 C C . ASP B 1 154 ? -9.289 -1.095 -15.445 1 87 154 ASP B C 1
ATOM 3235 O O . ASP B 1 154 ? -8.492 -0.87 -14.531 1 87 154 ASP B O 1
ATOM 3239 N N . SER B 1 155 ? -10.336 -0.289 -15.68 1 84.25 155 SER B N 1
ATOM 3240 C CA . SER B 1 155 ? -10.617 0.855 -14.82 1 84.25 155 SER B CA 1
ATOM 3241 C C . SER B 1 155 ? -11.195 0.412 -13.484 1 84.25 155 SER B C 1
ATOM 3243 O O . SER B 1 155 ? -11.188 1.173 -12.516 1 84.25 155 SER B O 1
ATOM 3245 N N . LYS B 1 156 ? -11.609 -0.82 -13.398 1 82.44 156 LYS B N 1
ATOM 3246 C CA . LYS B 1 156 ? -12.273 -1.319 -12.195 1 82.44 156 LYS B CA 1
ATOM 3247 C C . LYS B 1 156 ? -11.32 -2.182 -11.367 1 82.44 156 LYS B C 1
ATOM 3249 O O . LYS B 1 156 ? -11.703 -2.684 -10.312 1 82.44 156 LYS B O 1
ATOM 3254 N N . ILE B 1 157 ? -10.117 -2.299 -11.781 1 89.06 157 ILE B N 1
ATOM 3255 C CA . ILE B 1 157 ? -9.188 -3.254 -11.172 1 89.06 157 ILE B CA 1
ATOM 3256 C C . ILE B 1 157 ? -8.867 -2.824 -9.742 1 89.06 157 ILE B C 1
ATOM 3258 O O . ILE B 1 157 ? -8.836 -3.654 -8.836 1 89.06 157 ILE B O 1
ATOM 3262 N N . LYS B 1 158 ? -8.672 -1.529 -9.578 1 88.44 158 LYS B N 1
ATOM 3263 C CA . LYS B 1 158 ? -8.367 -1.045 -8.234 1 88.44 158 LYS B CA 1
ATOM 3264 C C . LYS B 1 158 ? -9.523 -1.321 -7.277 1 88.44 158 LYS B C 1
ATOM 3266 O O . LYS B 1 158 ? -9.297 -1.713 -6.129 1 88.44 158 LYS B O 1
ATOM 3271 N N . GLU B 1 159 ? -10.68 -1.094 -7.762 1 85.56 159 GLU B N 1
ATOM 3272 C CA . GLU B 1 159 ? -11.867 -1.378 -6.965 1 85.56 159 GLU B CA 1
ATOM 3273 C C . GLU B 1 159 ? -11.992 -2.869 -6.672 1 85.56 159 GLU B C 1
ATOM 3275 O O . GLU B 1 159 ? -12.32 -3.262 -5.547 1 85.56 159 GLU B O 1
ATOM 3280 N N . THR B 1 160 ? -11.781 -3.668 -7.664 1 87.19 160 THR B N 1
ATOM 3281 C CA . THR B 1 160 ? -11.828 -5.117 -7.508 1 87.19 160 THR B CA 1
ATOM 3282 C C . THR B 1 160 ? -10.789 -5.59 -6.492 1 87.19 160 THR B C 1
ATOM 3284 O O . THR B 1 160 ? -11.086 -6.414 -5.629 1 87.19 160 THR B O 1
ATOM 3287 N N . GLU B 1 161 ? -9.617 -5.035 -6.605 1 92.31 161 GLU B N 1
ATOM 3288 C CA . GLU B 1 161 ? -8.531 -5.344 -5.676 1 92.31 161 GLU B CA 1
ATOM 3289 C C . GLU B 1 161 ? -8.93 -5.008 -4.242 1 92.31 161 GLU B C 1
ATOM 3291 O O . GLU B 1 161 ? -8.758 -5.832 -3.336 1 92.31 161 GLU B O 1
ATOM 3296 N N . ARG B 1 162 ? -9.43 -3.836 -4.066 1 89.38 162 ARG B N 1
ATOM 3297 C CA . ARG B 1 162 ? -9.875 -3.395 -2.748 1 89.38 162 ARG B CA 1
ATOM 3298 C C . ARG B 1 162 ? -10.945 -4.328 -2.193 1 89.38 162 ARG B C 1
ATOM 3300 O O . ARG B 1 162 ? -10.906 -4.703 -1.021 1 89.38 162 ARG B O 1
ATOM 3307 N N . ASN B 1 163 ? -11.875 -4.707 -3.004 1 85.25 163 ASN B N 1
ATOM 3308 C CA . ASN B 1 163 ? -12.953 -5.59 -2.58 1 85.25 163 ASN B CA 1
ATOM 3309 C C . ASN B 1 163 ? -12.43 -6.961 -2.16 1 85.25 163 ASN B C 1
ATOM 3311 O O . ASN B 1 163 ? -12.852 -7.508 -1.142 1 85.25 163 ASN B O 1
ATOM 3315 N N . LEU B 1 164 ? -11.57 -7.48 -2.906 1 87.94 164 LEU B N 1
ATOM 3316 C CA . LEU B 1 164 ? -10.977 -8.781 -2.6 1 87.94 164 LEU B CA 1
ATOM 3317 C C . LEU B 1 164 ? -10.234 -8.734 -1.268 1 87.94 164 LEU B C 1
ATOM 3319 O O . LEU B 1 164 ? -10.352 -9.664 -0.458 1 87.94 164 LEU B O 1
ATOM 3323 N N . ASN B 1 165 ? -9.508 -7.648 -1.049 1 91.25 165 ASN B N 1
ATOM 3324 C CA . ASN B 1 165 ? -8.68 -7.516 0.143 1 91.25 165 ASN B CA 1
ATOM 3325 C C . ASN B 1 165 ? -9.516 -7.188 1.376 1 91.25 165 ASN B C 1
ATOM 3327 O O . ASN B 1 165 ? -9.031 -7.301 2.506 1 91.25 165 ASN B O 1
ATOM 3331 N N . ASN B 1 166 ? -10.773 -6.781 1.11 1 87.5 166 ASN B N 1
ATOM 3332 C CA . ASN B 1 166 ? -11.625 -6.402 2.234 1 87.5 166 ASN B CA 1
ATOM 3333 C C . ASN B 1 166 ? -12.82 -7.336 2.371 1 87.5 166 ASN B C 1
ATOM 3335 O O . ASN B 1 166 ? -13.812 -6.992 3.021 1 87.5 166 ASN B O 1
ATOM 3339 N N . THR B 1 167 ? -12.766 -8.469 1.73 1 83.5 167 THR B N 1
ATOM 3340 C CA . THR B 1 167 ? -13.734 -9.547 1.898 1 83.5 167 THR B CA 1
ATOM 3341 C C . THR B 1 167 ? -13.141 -10.68 2.736 1 83.5 167 THR B C 1
ATOM 3343 O O . THR B 1 167 ? -11.977 -11.047 2.561 1 83.5 167 THR B O 1
ATOM 3346 N N . VAL B 1 168 ? -14 -11.172 3.574 1 81.69 168 VAL B N 1
ATOM 3347 C CA . VAL B 1 168 ? -13.539 -12.219 4.48 1 81.69 168 VAL B CA 1
ATOM 3348 C C . VAL B 1 168 ? -13.086 -13.438 3.674 1 81.69 168 VAL B C 1
ATOM 3350 O O . VAL B 1 168 ? -13.805 -13.898 2.787 1 81.69 168 VAL B O 1
ATOM 3353 N N . ASN B 1 169 ? -11.844 -13.758 3.906 1 76.44 169 ASN B N 1
ATOM 3354 C CA . ASN B 1 169 ? -11.289 -14.977 3.32 1 76.44 169 ASN B CA 1
ATOM 3355 C C . ASN B 1 169 ? -11.734 -16.219 4.086 1 76.44 169 ASN B C 1
ATOM 3357 O O . ASN B 1 169 ? -11.609 -16.281 5.309 1 76.44 169 ASN B O 1
ATOM 3361 N N . LYS B 1 170 ? -12.273 -17.172 3.365 1 69.12 170 LYS B N 1
ATOM 3362 C CA . LYS B 1 170 ? -12.867 -18.359 3.979 1 69.12 170 LYS B CA 1
ATOM 3363 C C . LYS B 1 170 ? -11.836 -19.141 4.781 1 69.12 170 LYS B C 1
ATOM 3365 O O . LYS B 1 170 ? -12.141 -19.672 5.844 1 69.12 170 LYS B O 1
ATOM 3370 N N . THR B 1 171 ? -10.633 -19.188 4.285 1 67.19 171 THR B N 1
ATOM 3371 C CA . THR B 1 171 ? -9.578 -19.938 4.945 1 67.19 171 THR B CA 1
ATOM 3372 C C . THR B 1 171 ? -9.094 -19.203 6.195 1 67.19 171 THR B C 1
ATOM 3374 O O . THR B 1 171 ? -8.898 -19.828 7.246 1 67.19 171 THR B O 1
ATOM 3377 N N . LEU B 1 172 ? -8.969 -17.859 6.191 1 72.69 172 LEU B N 1
ATOM 3378 C CA . LEU B 1 172 ? -8.398 -17.047 7.266 1 72.69 172 LEU B CA 1
ATOM 3379 C C . LEU B 1 172 ? -9.469 -16.641 8.266 1 72.69 172 LEU B C 1
ATOM 3381 O O . LEU B 1 172 ? -9.172 -16.406 9.438 1 72.69 172 LEU B O 1
ATOM 3385 N N . GLY B 1 173 ? -10.711 -16.5 7.832 1 74.19 173 GLY B N 1
ATOM 3386 C CA . GLY B 1 173 ? -11.789 -15.977 8.656 1 74.19 173 GLY B CA 1
ATOM 3387 C C . GLY B 1 173 ? -11.711 -14.477 8.859 1 74.19 173 GLY B C 1
ATOM 3388 O O . GLY B 1 173 ? -12.414 -13.922 9.703 1 74.19 173 GLY B O 1
ATOM 3389 N N . LYS B 1 174 ? -10.812 -13.883 8.312 1 82.38 174 LYS B N 1
ATOM 3390 C CA . LYS B 1 174 ? -10.594 -12.438 8.312 1 82.38 174 LYS B CA 1
ATOM 3391 C C . LYS B 1 174 ? -10.289 -11.93 6.902 1 82.38 174 LYS B C 1
ATOM 3393 O O . LYS B 1 174 ? -10.016 -12.727 6 1 82.38 174 LYS B O 1
ATOM 3398 N N . THR B 1 175 ? -10.383 -10.648 6.793 1 85.44 175 THR B N 1
ATOM 3399 C CA . THR B 1 175 ? -10.047 -10.102 5.484 1 85.44 175 THR B CA 1
ATOM 3400 C C . THR B 1 175 ? -8.531 -10.039 5.301 1 85.44 175 THR B C 1
ATOM 3402 O O . THR B 1 175 ? -7.793 -9.836 6.266 1 85.44 175 THR B O 1
ATOM 3405 N N . PRO B 1 176 ? -8.055 -10.234 4.074 1 87.12 176 PRO B N 1
ATOM 3406 C CA . PRO B 1 176 ? -6.621 -10.078 3.812 1 87.12 176 PRO B CA 1
ATOM 3407 C C . PRO B 1 176 ? -6.07 -8.75 4.316 1 87.12 176 PRO B C 1
ATOM 3409 O O . PRO B 1 176 ? -4.969 -8.695 4.867 1 87.12 176 PRO B O 1
ATOM 3412 N N . PHE B 1 177 ? -6.836 -7.672 4.191 1 89.88 177 PHE B N 1
ATOM 3413 C CA . PHE B 1 177 ? -6.418 -6.359 4.656 1 89.88 177 PHE B CA 1
ATOM 3414 C C . PHE B 1 177 ? -6.223 -6.355 6.168 1 89.88 177 PHE B C 1
ATOM 3416 O O . PHE B 1 177 ? -5.211 -5.859 6.668 1 89.88 177 PHE B O 1
ATOM 3423 N N . GLU B 1 178 ? -7.16 -6.887 6.836 1 85.31 178 GLU B N 1
ATOM 3424 C CA . GLU B 1 178 ? -7.098 -6.949 8.297 1 85.31 178 GLU B CA 1
ATOM 3425 C C . GLU B 1 178 ? -5.891 -7.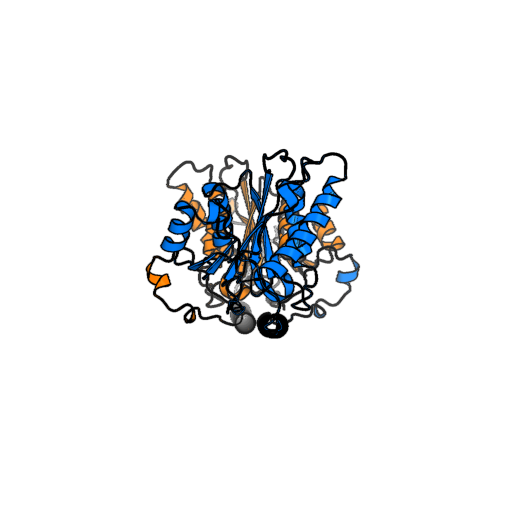762 8.758 1 85.31 178 GLU B C 1
ATOM 3427 O O . GLU B 1 178 ? -5.215 -7.383 9.719 1 85.31 178 GLU B O 1
ATOM 3432 N N . VAL B 1 179 ? -5.676 -8.836 8.109 1 83.44 179 VAL B N 1
ATOM 3433 C CA . VAL B 1 179 ? -4.555 -9.695 8.477 1 83.44 179 VAL B CA 1
ATOM 3434 C C . VAL B 1 179 ? -3.238 -8.961 8.219 1 83.44 179 VAL B C 1
ATOM 3436 O O . VAL B 1 179 ? -2.283 -9.102 8.984 1 83.44 179 VAL B O 1
ATOM 3439 N N . LEU B 1 180 ? -3.189 -8.18 7.164 1 88.25 180 LEU B N 1
ATOM 3440 C CA . LEU B 1 180 ? -1.964 -7.492 6.781 1 88.25 180 LEU B CA 1
ATOM 3441 C C . LEU B 1 180 ? -1.732 -6.266 7.66 1 88.25 180 LEU B C 1
ATOM 3443 O O . LEU B 1 180 ? -0.616 -6.035 8.133 1 88.25 180 LEU B O 1
ATOM 3447 N N . HIS B 1 181 ? -2.777 -5.492 7.895 1 87.31 181 HIS B N 1
ATOM 3448 C CA . HIS B 1 181 ? -2.596 -4.176 8.492 1 87.31 181 HIS B CA 1
ATOM 3449 C C . HIS B 1 181 ? -3.09 -4.152 9.938 1 87.31 181 HIS B C 1
ATOM 3451 O O . HIS B 1 181 ? -2.768 -3.236 10.695 1 87.31 181 HIS B O 1
ATOM 3457 N N . GLY B 1 182 ? -3.99 -5.094 10.305 1 82.25 182 GLY B N 1
ATOM 3458 C CA . GLY B 1 182 ? -4.398 -5.211 11.695 1 82.25 182 GLY B CA 1
ATOM 3459 C C . GLY B 1 182 ? -5.703 -4.496 11.992 1 82.25 182 GLY B C 1
ATOM 3460 O O . GLY B 1 182 ? -6.098 -4.371 13.156 1 82.25 182 GLY B O 1
ATOM 3461 N N . TYR B 1 183 ? -6.34 -3.955 10.945 1 83.44 183 TYR B N 1
ATOM 3462 C CA . TYR B 1 183 ? -7.617 -3.279 11.156 1 83.44 183 TYR B CA 1
ATOM 3463 C C . TYR B 1 183 ? -8.508 -3.4 9.922 1 83.44 183 TYR B C 1
ATOM 3465 O O . TYR B 1 183 ? -8.031 -3.746 8.836 1 83.44 183 TYR B O 1
ATOM 3473 N N . VAL B 1 184 ? -9.82 -3.203 10.141 1 83.88 184 VAL B N 1
ATOM 3474 C CA . VAL B 1 184 ? -10.789 -3.176 9.047 1 83.88 184 VAL B CA 1
ATOM 3475 C C . VAL B 1 184 ? -10.984 -1.738 8.57 1 83.88 184 VAL B C 1
ATOM 3477 O O . VAL B 1 184 ? -11.453 -0.884 9.336 1 83.88 184 VAL B O 1
ATOM 3480 N N . PRO B 1 185 ? -10.609 -1.494 7.328 1 87.94 185 PRO B N 1
ATOM 3481 C CA . PRO B 1 185 ? -10.75 -0.123 6.832 1 87.94 185 PRO B CA 1
ATOM 3482 C C . PRO B 1 185 ? -12.203 0.287 6.613 1 87.94 185 PRO B C 1
ATOM 3484 O O . PRO B 1 185 ? -13.039 -0.552 6.266 1 87.94 185 PRO B O 1
ATOM 3487 N N . ARG B 1 186 ? -12.414 1.598 6.762 1 86.56 186 ARG B N 1
ATOM 3488 C CA . ARG B 1 186 ? -13.711 2.186 6.445 1 86.56 186 ARG B CA 1
ATOM 3489 C C . ARG B 1 186 ? -13.672 2.906 5.102 1 86.56 186 ARG B C 1
ATOM 3491 O O . ARG B 1 186 ? -12.672 3.551 4.766 1 86.56 186 ARG B O 1
ATOM 3498 N N . PHE B 1 187 ? -14.68 2.832 4.203 1 80.56 187 PHE B N 1
ATOM 3499 C CA . PHE B 1 187 ? -14.68 3.506 2.912 1 80.56 187 PHE B CA 1
ATOM 3500 C C . PHE B 1 187 ? -15.875 4.441 2.791 1 80.56 187 PHE B C 1
ATOM 3502 O O . PHE B 1 187 ? -15.906 5.309 1.917 1 80.56 187 PHE B O 1
ATOM 3509 N N . LYS B 1 188 ? -16.844 4.238 3.402 1 70 188 LYS B N 1
ATOM 3510 C CA . LYS B 1 188 ? -17.984 5.145 3.404 1 70 188 LYS B CA 1
ATOM 3511 C C . LYS B 1 188 ? -18.688 5.145 4.762 1 70 188 LYS B C 1
ATOM 3513 O O . LYS B 1 188 ? -19.016 4.086 5.293 1 70 188 LYS B O 1
ATOM 3518 N N . ASP B 1 189 ? -18.219 6.066 5.582 1 61 189 ASP B N 1
ATOM 3519 C CA . ASP B 1 189 ? -18.984 6.023 6.832 1 61 189 ASP B CA 1
ATOM 3520 C C . ASP B 1 189 ? -19.719 7.336 7.07 1 61 189 ASP B C 1
ATOM 3522 O O . ASP B 1 189 ? -19.234 8.406 6.68 1 61 189 ASP B O 1
ATOM 3526 N N . GLY B 1 190 ? -21 7.375 6.828 1 54.62 190 GLY B N 1
ATOM 3527 C CA . GLY B 1 190 ? -21.891 8.492 7.094 1 54.62 190 GLY B CA 1
ATOM 3528 C C . GLY B 1 190 ? -21.547 9.242 8.375 1 54.62 190 GLY B C 1
ATOM 3529 O O . GLY B 1 190 ? -20.547 8.93 9.023 1 54.62 190 GLY B O 1
ATOM 3530 N N . ILE B 1 191 ? -22.203 10.406 8.516 1 52.22 191 ILE B N 1
ATOM 3531 C CA . ILE B 1 191 ? -22.156 11.375 9.609 1 52.22 191 ILE B CA 1
ATOM 3532 C C . ILE B 1 191 ? -22.266 10.641 10.945 1 52.22 191 ILE B C 1
ATOM 3534 O O . ILE B 1 191 ? -21.734 11.102 11.961 1 52.22 191 ILE B O 1
ATOM 3538 N N . LEU B 1 192 ? -22.766 9.5 10.828 1 49.28 192 LEU B N 1
ATOM 3539 C CA . LEU B 1 192 ? -23.109 8.836 12.078 1 49.28 192 LEU B CA 1
ATOM 3540 C C . LEU B 1 192 ? -21.844 8.375 12.812 1 49.28 192 LEU B C 1
ATOM 3542 O O . LEU B 1 192 ? -21.859 8.25 14.039 1 49.28 192 LEU B O 1
ATOM 3546 N N . ARG B 1 193 ? -20.797 8.195 12.109 1 53.31 193 ARG B N 1
ATOM 3547 C CA . ARG B 1 193 ? -19.594 7.746 12.805 1 53.31 193 ARG B CA 1
ATOM 3548 C C . ARG B 1 193 ? -19.016 8.867 13.664 1 53.31 193 ARG B C 1
ATOM 3550 O O . ARG B 1 193 ? -18.453 8.609 14.727 1 53.31 193 ARG B O 1
ATOM 3557 N N . LEU B 1 194 ? -19.047 10.031 13.125 1 51.84 194 LEU B N 1
ATOM 3558 C CA . LEU B 1 194 ? -18.562 11.148 13.922 1 51.84 194 LEU B CA 1
ATOM 3559 C C . LEU B 1 194 ? -19.203 11.141 15.312 1 51.84 194 LEU B C 1
ATOM 3561 O O . LEU B 1 194 ? -18.609 11.648 16.266 1 51.84 194 LEU B O 1
ATOM 3565 N N . LEU B 1 195 ? -20.328 10.547 15.367 1 47.34 195 LEU B N 1
ATOM 3566 C CA . LEU B 1 195 ? -21.016 10.414 16.641 1 47.34 195 LEU B CA 1
ATOM 3567 C C . LEU B 1 195 ? -20.516 9.188 17.406 1 47.34 195 LEU B C 1
ATOM 3569 O O . LEU B 1 195 ? -20.766 9.055 18.609 1 47.34 195 LEU B O 1
ATOM 3573 N N . ALA B 1 196 ? -19.953 8.359 16.656 1 45.31 196 ALA B N 1
ATOM 3574 C CA . ALA B 1 196 ? -19.469 7.16 17.344 1 45.31 196 ALA B CA 1
ATOM 3575 C C . ALA B 1 196 ? -18.078 7.375 17.906 1 45.31 196 ALA B C 1
ATOM 3577 O O . ALA B 1 196 ? -17.281 8.133 17.344 1 45.31 196 ALA B O 1
ATOM 3578 N N . ASP B 1 197 ? -17.781 7.094 19.078 1 44.75 197 ASP B N 1
ATOM 3579 C CA . ASP B 1 197 ? -16.531 7.281 19.812 1 44.75 197 ASP B CA 1
ATOM 3580 C C . ASP B 1 197 ? -15.352 6.656 19.062 1 44.75 197 ASP B C 1
ATOM 3582 O O . ASP B 1 197 ? -15.469 5.551 18.531 1 44.75 197 ASP B O 1
ATOM 3586 N N . GLU B 1 198 ? -14.375 7.363 18.578 1 46.78 198 GLU B N 1
ATOM 3587 C CA . GLU B 1 198 ? -13.078 6.969 18.031 1 46.78 198 GLU B CA 1
ATOM 3588 C C . GLU B 1 198 ? -12.664 5.586 18.531 1 46.78 198 GLU B C 1
ATOM 3590 O O . GLU B 1 198 ? -12 4.832 17.828 1 46.78 198 GLU B O 1
ATOM 3595 N N . GLU B 1 199 ? -13.164 5.219 19.75 1 43.09 199 GLU B N 1
ATOM 3596 C CA . GLU B 1 199 ? -12.703 4.082 20.547 1 43.09 199 GLU B CA 1
ATOM 3597 C C . GLU B 1 199 ? -13.172 2.762 19.938 1 43.09 199 GLU B C 1
ATOM 3599 O O . GLU B 1 199 ? -12.648 1.697 20.281 1 43.09 199 GLU B O 1
ATOM 3604 N N . HIS B 1 200 ? -14.102 2.842 19.094 1 43.94 200 HIS B N 1
ATOM 3605 C CA . HIS B 1 200 ? -14.625 1.531 18.734 1 43.94 200 HIS B CA 1
ATOM 3606 C C . HIS B 1 200 ? -13.82 0.914 17.594 1 43.94 200 HIS B C 1
ATOM 3608 O O . HIS B 1 200 ? -14.273 -0.047 16.969 1 43.94 200 HIS B O 1
ATOM 3614 N N . GLU B 1 201 ? -12.891 1.578 17.219 1 51.12 201 GLU B N 1
ATOM 3615 C CA . GLU B 1 201 ? -12.125 0.89 16.188 1 51.12 201 GLU B CA 1
ATOM 3616 C C . GLU B 1 201 ? -11.266 -0.22 16.781 1 51.12 201 GLU B C 1
ATOM 3618 O O . GLU B 1 201 ? -10.477 0.024 17.688 1 51.12 201 GLU B O 1
ATOM 3623 N N . VAL B 1 202 ? -11.781 -1.443 16.703 1 48.66 202 VAL B N 1
ATOM 3624 C CA . VAL B 1 202 ? -11.117 -2.656 17.172 1 48.66 202 VAL B CA 1
ATOM 3625 C C . VAL B 1 202 ? -9.789 -2.834 16.438 1 48.66 202 VAL B C 1
ATOM 3627 O O . VAL B 1 202 ? -9.758 -2.941 15.211 1 48.66 202 VAL B O 1
ATOM 3630 N N . TRP B 1 203 ? -8.781 -2.268 16.984 1 53.56 203 TRP B N 1
ATOM 3631 C CA . TRP B 1 203 ? -7.449 -2.615 16.5 1 53.56 203 TRP B CA 1
ATOM 3632 C C . TRP B 1 203 ? -7.062 -4.023 16.938 1 53.56 203 TRP B C 1
ATOM 3634 O O . TRP B 1 203 ? -6.98 -4.309 18.141 1 53.56 203 TRP B O 1
ATOM 3644 N N . ASN B 1 204 ? -7.242 -4.887 15.969 1 56.75 204 ASN B N 1
ATOM 3645 C CA . ASN B 1 204 ? -6.695 -6.219 16.219 1 56.75 204 ASN B CA 1
ATOM 3646 C C . ASN B 1 204 ? -5.223 -6.297 15.82 1 56.75 204 ASN B C 1
ATOM 3648 O O . ASN B 1 204 ? -4.84 -5.871 14.734 1 56.75 204 ASN B O 1
ATOM 3652 N N . TYR B 1 205 ? -4.344 -6.484 16.75 1 60.72 205 TYR B N 1
ATOM 3653 C CA . TYR B 1 205 ? -2.9 -6.551 16.531 1 60.72 205 TYR B CA 1
ATOM 3654 C C . TYR B 1 205 ? -2.557 -7.473 15.375 1 60.72 205 TYR B C 1
ATOM 3656 O O . TYR B 1 205 ? -2.904 -8.656 15.391 1 60.72 205 TYR B O 1
ATOM 3664 N N . PRO B 1 206 ? -1.97 -6.867 14.297 1 60.81 206 PRO B N 1
ATOM 3665 C CA . PRO B 1 206 ? -1.653 -7.672 13.117 1 60.81 206 PRO B CA 1
ATOM 3666 C C . PRO B 1 206 ? -0.927 -8.969 13.461 1 60.81 206 PRO B C 1
ATOM 3668 O O . PRO B 1 206 ? -1.175 -10.008 12.844 1 60.81 206 PRO B O 1
ATOM 3671 N N . GLU B 1 207 ? -0.112 -8.836 14.484 1 61.25 207 GLU B N 1
ATOM 3672 C CA . GLU B 1 207 ? 0.635 -10.039 14.844 1 61.25 207 GLU B CA 1
ATOM 3673 C C . GLU B 1 207 ? -0.304 -11.188 15.195 1 61.25 207 GLU B C 1
ATOM 3675 O O . GLU B 1 207 ? -0.107 -12.32 14.734 1 61.25 207 GLU B O 1
ATOM 3680 N N . LYS B 1 208 ? -1.202 -10.859 16.125 1 62.5 208 LYS B N 1
ATOM 3681 C CA . LYS B 1 208 ? -2.146 -11.891 16.531 1 62.5 208 LYS B CA 1
ATOM 3682 C C . LYS B 1 208 ? -2.932 -12.422 15.344 1 62.5 208 LYS B C 1
ATOM 3684 O O . LYS B 1 208 ? -3.117 -13.641 15.203 1 62.5 208 LYS B O 1
ATOM 3689 N N . LEU B 1 209 ? -3.232 -11.531 14.5 1 62.5 209 LEU B N 1
ATOM 3690 C CA . LEU B 1 209 ? -3.998 -11.922 13.32 1 62.5 209 LEU B CA 1
ATOM 3691 C C . LEU B 1 209 ? -3.15 -12.758 12.367 1 62.5 209 LEU B C 1
ATOM 3693 O O . LEU B 1 209 ? -3.633 -13.75 11.805 1 62.5 209 LEU B O 1
ATOM 3697 N N . GLN B 1 210 ? -1.966 -12.422 12.266 1 62.94 210 GLN B N 1
ATOM 3698 C CA . GLN B 1 210 ? -1.068 -13.125 11.352 1 62.94 210 GLN B CA 1
ATOM 3699 C C . GLN B 1 210 ? -0.711 -14.508 11.898 1 62.94 210 GLN B C 1
ATOM 3701 O O . GLN B 1 210 ? -0.609 -15.477 11.141 1 62.94 210 GLN B O 1
ATOM 3706 N N . LEU B 1 211 ? -0.475 -14.477 13.172 1 63.59 211 LEU B N 1
ATOM 3707 C CA . LEU B 1 211 ? -0.251 -15.773 13.805 1 63.59 211 LEU B CA 1
ATOM 3708 C C . LEU B 1 211 ? -1.465 -16.672 13.633 1 63.59 211 LEU B C 1
ATOM 3710 O O . LEU B 1 211 ? -1.32 -17.859 13.312 1 63.59 211 LEU B O 1
ATOM 3714 N N . GLU B 1 212 ? -2.607 -16.125 13.844 1 66.81 212 GLU B N 1
ATOM 3715 C CA . GLU B 1 212 ? -3.842 -16.875 13.648 1 66.81 212 GLU B CA 1
ATOM 3716 C C . GLU B 1 212 ? -3.986 -17.328 12.195 1 66.81 212 GLU B C 1
ATOM 3718 O O . GLU B 1 212 ? -4.41 -18.453 11.93 1 66.81 212 GLU B O 1
ATOM 3723 N N . ALA B 1 213 ? -3.678 -16.484 11.32 1 58.53 213 ALA B N 1
ATOM 3724 C CA . ALA B 1 213 ? -3.752 -16.812 9.898 1 58.53 213 ALA B CA 1
ATOM 3725 C C . ALA B 1 213 ? -2.828 -17.969 9.547 1 58.53 213 ALA B C 1
ATOM 3727 O O . ALA B 1 213 ? -3.227 -18.891 8.836 1 58.53 213 ALA B O 1
ATOM 3728 N N . ARG B 1 214 ? -1.65 -17.922 10.055 1 59.5 214 ARG B N 1
ATOM 3729 C CA . ARG B 1 214 ? -0.686 -18.984 9.797 1 59.5 214 ARG B CA 1
ATOM 3730 C C 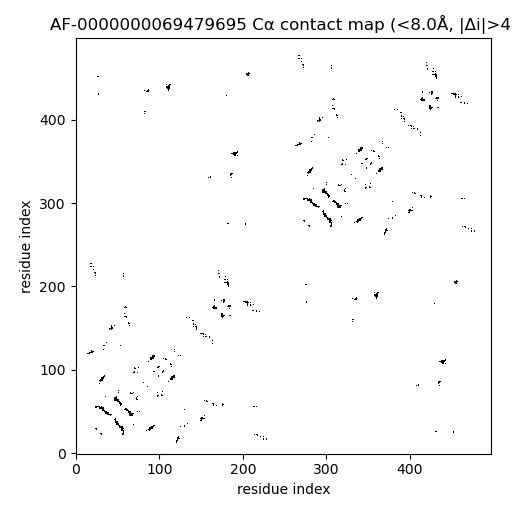. ARG B 1 214 ? -1.195 -20.328 10.32 1 59.5 214 ARG B C 1
ATOM 3732 O O . ARG B 1 214 ? -1.065 -21.344 9.648 1 59.5 214 ARG B O 1
ATOM 3739 N N . GLU B 1 215 ? -1.715 -20.266 11.477 1 64.38 215 GLU B N 1
ATOM 3740 C CA . GLU B 1 215 ? -2.254 -21.484 12.078 1 64.38 215 GLU B CA 1
ATOM 3741 C C . GLU B 1 215 ? -3.41 -22.031 11.25 1 64.38 215 GLU B C 1
ATOM 3743 O O . GLU B 1 215 ? -3.486 -23.25 11.016 1 64.38 215 GLU B O 1
ATOM 3748 N N . LYS B 1 216 ? -4.262 -21.219 10.859 1 61.97 216 LYS B N 1
ATOM 3749 C CA . LYS B 1 216 ? -5.422 -21.625 10.078 1 61.97 216 LYS B CA 1
ATOM 3750 C C . LYS B 1 216 ? -4.996 -22.188 8.719 1 61.97 216 LYS B C 1
ATOM 3752 O O . LYS B 1 216 ? -5.543 -23.188 8.258 1 61.97 216 LYS B O 1
ATOM 3757 N N . ILE B 1 217 ? -4.07 -21.562 8.133 1 55 217 ILE B N 1
ATOM 3758 C CA . ILE B 1 217 ? -3.578 -22.016 6.84 1 55 217 ILE B CA 1
ATOM 3759 C C . ILE B 1 217 ? -2.906 -23.375 6.992 1 55 217 ILE B C 1
ATOM 3761 O O . ILE B 1 217 ? -3.152 -24.297 6.199 1 55 217 ILE B O 1
ATOM 3765 N N . SER B 1 218 ? -2.025 -23.438 7.977 1 61.06 218 SER B N 1
ATOM 3766 C CA . SER B 1 218 ? -1.338 -24.703 8.234 1 61.06 218 SER B CA 1
ATOM 3767 C C . SER B 1 218 ? -2.332 -25.828 8.5 1 61.06 218 SER B C 1
ATOM 3769 O O . SER B 1 218 ? -2.168 -26.938 7.988 1 61.06 218 SER B O 1
ATOM 3771 N N . LYS B 1 219 ? -3.293 -25.531 9.344 1 58.78 219 LYS B N 1
ATOM 3772 C CA . LYS B 1 219 ? -4.324 -26.531 9.633 1 58.78 219 LYS B CA 1
ATOM 3773 C C . LYS B 1 219 ? -5.082 -26.922 8.367 1 58.78 219 LYS B C 1
ATOM 3775 O O . LYS B 1 219 ? -5.363 -28.094 8.148 1 58.78 219 LYS B O 1
ATOM 3780 N N . GLY B 1 220 ? -5.426 -25.922 7.617 1 55.16 220 GLY B N 1
ATOM 3781 C CA . GLY B 1 220 ? -6.098 -26.203 6.355 1 55.16 220 GLY B CA 1
ATOM 3782 C C . GLY B 1 220 ? -5.266 -27.047 5.414 1 55.16 220 GLY B C 1
ATOM 3783 O O . GLY B 1 220 ? -5.785 -27.969 4.762 1 55.16 220 GLY B O 1
ATOM 3784 N N . GLN B 1 221 ? -4.031 -26.703 5.383 1 56.47 221 GLN B N 1
ATOM 3785 C CA . GLN B 1 221 ? -3.119 -27.453 4.527 1 56.47 221 GLN B CA 1
ATOM 3786 C C . GLN B 1 221 ? -3 -28.906 4.988 1 56.47 221 GLN B C 1
ATOM 3788 O O . GLN B 1 221 ? -2.967 -29.828 4.164 1 56.47 221 GLN B O 1
ATOM 3793 N N . LYS B 1 222 ? -2.861 -29.047 6.305 1 53.97 222 LYS B N 1
ATOM 3794 C CA . LYS B 1 222 ? -2.771 -30.391 6.867 1 53.97 222 LYS B CA 1
ATOM 3795 C C . LYS B 1 222 ? -4.039 -31.188 6.578 1 53.97 222 LYS B C 1
ATOM 3797 O O . LYS B 1 222 ? -3.969 -32.375 6.234 1 53.97 222 LYS B O 1
ATOM 3802 N N . LYS B 1 223 ? -5.125 -30.531 6.762 1 50.75 223 LYS B N 1
ATOM 3803 C CA . LYS B 1 223 ? -6.395 -31.203 6.484 1 50.75 223 LYS B CA 1
ATOM 3804 C C . LYS B 1 223 ? -6.492 -31.609 5.02 1 50.75 223 LYS B C 1
ATOM 3806 O O . LYS B 1 223 ? -6.934 -32.719 4.711 1 50.75 223 LYS B O 1
ATOM 3811 N N . MET B 1 224 ? -6.152 -30.766 4.211 1 50.5 224 MET B N 1
ATOM 3812 C CA . MET B 1 224 ? -6.199 -31.047 2.777 1 50.5 224 MET B CA 1
ATOM 3813 C C . MET B 1 224 ? -5.25 -32.188 2.408 1 50.5 224 MET B C 1
ATOM 3815 O O . MET B 1 224 ? -5.602 -33.062 1.624 1 50.5 224 MET B O 1
ATOM 3819 N N . LYS B 1 225 ? -4.133 -32.031 2.994 1 51.38 225 LYS B N 1
ATOM 3820 C CA . LYS B 1 225 ? -3.17 -33.125 2.777 1 51.38 225 LYS B CA 1
ATOM 3821 C C . LYS B 1 225 ? -3.73 -34.469 3.24 1 51.38 225 LYS B C 1
ATOM 3823 O O . LYS B 1 225 ? -3.605 -35.469 2.541 1 51.38 225 LYS B O 1
ATOM 3828 N N . ALA B 1 226 ? -4.25 -34.438 4.426 1 49.59 226 ALA B N 1
ATOM 3829 C CA . ALA B 1 226 ? -4.82 -35.656 4.98 1 49.59 226 ALA B CA 1
ATOM 3830 C C . ALA B 1 226 ? -5.926 -36.188 4.078 1 49.59 226 ALA B C 1
ATOM 3832 O O . ALA B 1 226 ? -6.008 -37.406 3.848 1 49.59 226 ALA B O 1
ATOM 3833 N N . TYR B 1 227 ? -6.758 -35.375 3.656 1 47.72 227 TYR B N 1
ATOM 3834 C CA . TYR B 1 227 ? -7.848 -35.75 2.764 1 47.72 227 TYR B CA 1
ATOM 3835 C C . TYR B 1 227 ? -7.309 -36.312 1.45 1 47.72 227 TYR B C 1
ATOM 3837 O O . TYR B 1 227 ? -7.766 -37.344 0.973 1 47.72 227 TYR B O 1
ATOM 3845 N N . TYR B 1 228 ? -6.379 -35.625 0.978 1 48.97 228 TYR B N 1
ATOM 3846 C CA . TYR B 1 228 ? -5.77 -36.031 -0.282 1 48.97 228 TYR B CA 1
ATOM 3847 C C . TYR B 1 228 ? -5.047 -37.375 -0.129 1 48.97 228 TYR B C 1
ATOM 3849 O O . TYR B 1 228 ? -5.176 -38.25 -0.978 1 48.97 228 TYR B O 1
ATOM 3857 N N . ASP B 1 229 ? -4.309 -37.406 0.945 1 50.66 229 ASP B N 1
ATOM 3858 C CA . ASP B 1 229 ? -3.582 -38.656 1.233 1 50.66 229 ASP B CA 1
ATOM 3859 C C . ASP B 1 229 ? -4.547 -39.812 1.442 1 50.66 229 ASP B C 1
ATOM 3861 O O . ASP B 1 229 ? -4.273 -40.938 1.012 1 50.66 229 ASP B O 1
ATOM 3865 N N . LYS B 1 230 ? -5.559 -39.531 2.055 1 49.72 230 LYS B N 1
ATOM 3866 C CA . LYS B 1 230 ? -6.582 -40.562 2.273 1 49.72 230 LYS B CA 1
ATOM 3867 C C . LYS B 1 230 ? -7.211 -41 0.955 1 49.72 230 LYS B C 1
ATOM 3869 O O . LYS B 1 230 ? -7.438 -42.188 0.734 1 49.72 230 LYS B O 1
ATOM 3874 N N . LYS B 1 231 ? -7.539 -40.031 0.184 1 48.12 231 LYS B N 1
ATOM 3875 C CA . LYS B 1 231 ? -8.148 -40.344 -1.108 1 48.12 231 LYS B CA 1
ATOM 3876 C C . LYS B 1 231 ? -7.184 -41.125 -2 1 48.12 231 LYS B C 1
ATOM 3878 O O . LYS B 1 231 ? -7.594 -42.031 -2.705 1 48.12 231 LYS B O 1
ATOM 3883 N N . LYS B 1 232 ? -6.004 -40.656 -1.911 1 49.72 232 LYS B N 1
ATOM 3884 C CA . LYS B 1 232 ? -4.992 -41.375 -2.678 1 49.72 232 LYS B CA 1
ATOM 3885 C C . LYS B 1 232 ? -4.73 -42.75 -2.082 1 49.72 232 LYS B C 1
ATOM 3887 O O . LYS B 1 232 ? -4.527 -43.719 -2.816 1 49.72 232 LYS B O 1
ATOM 3892 N N . SER B 1 233 ? -4.625 -42.75 -0.775 1 49.69 233 SER B N 1
ATOM 3893 C CA . SER B 1 233 ? -4.445 -44.031 -0.131 1 49.69 233 SER B CA 1
ATOM 3894 C C . SER B 1 233 ? -5.641 -44.969 -0.39 1 49.69 233 SER B C 1
ATOM 3896 O O . SER B 1 233 ? -5.48 -46.188 -0.519 1 49.69 233 SER B O 1
ATOM 3898 N N . GLY B 1 234 ? -6.746 -44.344 -0.429 1 46.03 234 GLY B N 1
ATOM 3899 C CA . GLY B 1 234 ? -7.91 -45.156 -0.737 1 46.03 234 GLY B CA 1
ATOM 3900 C C . GLY B 1 234 ? -7.957 -45.625 -2.184 1 46.03 234 GLY B C 1
ATOM 3901 O O . GLY B 1 234 ? -8.5 -46.688 -2.488 1 46.03 234 GLY B O 1
ATOM 3902 N N . THR B 1 235 ? -7.551 -44.719 -3.127 1 41.78 235 THR B N 1
ATOM 3903 C CA . THR B 1 235 ? -7.52 -45.125 -4.523 1 41.78 235 THR B CA 1
ATOM 3904 C C . THR B 1 235 ? -6.477 -46.219 -4.73 1 41.78 235 THR B C 1
ATOM 3906 O O . THR B 1 235 ? -6.57 -47 -5.684 1 41.78 235 THR B O 1
ATOM 3909 N N . LEU B 1 236 ? -5.52 -46.25 -3.879 1 40.94 236 LEU B N 1
ATOM 3910 C CA . LEU B 1 236 ? -4.594 -47.375 -4.074 1 40.94 236 LEU B CA 1
ATOM 3911 C C . LEU B 1 236 ? -5.246 -48.688 -3.689 1 40.94 236 LEU B C 1
ATOM 3913 O O . LEU B 1 236 ? -4.637 -49.75 -3.836 1 40.94 236 LEU B O 1
ATOM 3917 N N . LEU B 1 237 ? -6.293 -48.625 -2.953 1 36.56 237 LEU B N 1
ATOM 3918 C CA . LEU B 1 237 ? -6.844 -49.969 -2.789 1 36.56 237 LEU B CA 1
ATOM 3919 C C . LEU B 1 237 ? -7.562 -50.406 -4.055 1 36.56 237 LEU B C 1
ATOM 3921 O O . LEU B 1 237 ? -8.781 -50.25 -4.172 1 36.56 237 LEU B O 1
ATOM 3925 N N . PHE B 1 238 ? -6.93 -50.125 -5.258 1 35.06 238 PHE B N 1
ATOM 3926 C CA . PHE B 1 238 ? -7.438 -50.875 -6.387 1 35.06 238 PHE B CA 1
ATOM 3927 C C . PHE B 1 238 ? -7.477 -52.375 -6.059 1 35.06 238 PHE B C 1
ATOM 3929 O O . PHE B 1 238 ? -6.605 -52.875 -5.348 1 35.06 238 PHE B O 1
ATOM 3936 N N . ASP B 1 239 ? -8.531 -52.938 -6.004 1 34.72 239 ASP B N 1
ATOM 3937 C CA . ASP B 1 239 ? -8.648 -54.406 -6.027 1 34.72 239 ASP B CA 1
ATOM 3938 C C . ASP B 1 239 ? -7.777 -55 -7.133 1 34.72 239 ASP B C 1
ATOM 3940 O O . ASP B 1 239 ? -7.594 -54.406 -8.188 1 34.72 239 ASP B O 1
ATOM 3944 N N . LYS B 1 240 ? -6.809 -55.906 -7.062 1 37.59 240 LYS B N 1
ATOM 3945 C CA . LYS B 1 240 ? -5.988 -56.781 -7.926 1 37.59 240 LYS B CA 1
ATOM 3946 C C . LYS B 1 240 ? -6.676 -57.031 -9.266 1 37.59 240 LYS B C 1
ATOM 3948 O O . LYS B 1 240 ? -6.012 -57.188 -10.289 1 37.59 240 LYS B O 1
ATOM 3953 N N . GLY B 1 241 ? -7.969 -57.281 -9.391 1 34.66 241 GLY B N 1
ATOM 3954 C CA . GLY B 1 241 ? -8.5 -57.938 -10.57 1 34.66 241 GLY B CA 1
ATOM 3955 C C . GLY B 1 241 ? -8.695 -57 -11.742 1 34.66 241 GLY B C 1
ATOM 3956 O O . GLY B 1 241 ? -9.117 -57.406 -12.82 1 34.66 241 GLY B O 1
ATOM 3957 N N . GLU B 1 242 ? -9.008 -55.656 -11.555 1 33.59 242 GLU B N 1
ATOM 3958 C CA . GLU B 1 242 ? -9.547 -55.125 -12.797 1 33.59 242 GLU B CA 1
ATOM 3959 C C . GLU B 1 242 ? -8.43 -54.75 -13.766 1 33.59 242 GLU B C 1
ATOM 3961 O O . GLU B 1 242 ? -7.375 -54.25 -13.344 1 33.59 242 GLU B O 1
ATOM 3966 N N . ILE B 1 243 ? -8.359 -55.281 -14.984 1 31.33 243 ILE B N 1
ATOM 3967 C CA . ILE B 1 243 ? -7.531 -55.344 -16.188 1 31.33 243 ILE B CA 1
ATOM 3968 C C . ILE B 1 243 ? -7.297 -53.938 -16.719 1 31.33 243 ILE B C 1
ATOM 3970 O O . ILE B 1 243 ? -8.25 -53.219 -17.062 1 31.33 243 ILE B O 1
ATOM 3974 N N . VAL B 1 244 ? -6.52 -53.125 -16.172 1 34.78 244 VAL B N 1
ATOM 3975 C CA . VAL B 1 244 ? -6.273 -51.812 -16.781 1 34.78 244 VAL B CA 1
ATOM 3976 C C . VAL B 1 244 ? -5.469 -51.969 -18.062 1 34.78 244 VAL B C 1
ATOM 3978 O O . VAL B 1 244 ? -4.414 -52.625 -18.062 1 34.78 244 VAL B O 1
ATOM 3981 N N . VAL B 1 245 ? -6.148 -51.969 -19.203 1 29.72 245 VAL B N 1
ATOM 3982 C CA . VAL B 1 245 ? -5.598 -52.094 -20.547 1 29.72 245 VAL B CA 1
ATOM 3983 C C . VAL B 1 245 ? -4.727 -50.906 -20.891 1 29.72 245 VAL B C 1
ATOM 3985 O O . VAL B 1 245 ? -5.176 -49.75 -20.797 1 29.72 245 VAL B O 1
ATOM 3988 N N . VAL B 1 246 ? -3.484 -50.938 -20.672 1 32.53 246 VAL B N 1
ATOM 3989 C CA . VAL B 1 246 ? -2.396 -50.031 -21.031 1 32.53 246 VAL B CA 1
ATOM 3990 C C . VAL B 1 246 ? -2.201 -50.031 -22.547 1 32.53 246 VAL B C 1
ATOM 3992 O O . VAL B 1 246 ? -1.923 -51.062 -23.141 1 32.53 246 VAL B O 1
ATOM 3995 N N . ARG B 1 247 ? -3.061 -49.219 -23.312 1 27.23 247 ARG B N 1
ATOM 3996 C CA . ARG B 1 247 ? -2.82 -49.219 -24.75 1 27.23 247 ARG B CA 1
ATOM 3997 C C . ARG B 1 247 ? -1.438 -48.656 -25.078 1 27.23 247 ARG B C 1
ATOM 3999 O O . ARG B 1 247 ? -1.02 -47.656 -24.5 1 27.23 247 ARG B O 1
ATOM 4006 N N . GLU B 1 248 ? -0.548 -49.438 -25.531 1 31.55 248 GLU B N 1
ATOM 4007 C CA . GLU B 1 248 ? 0.738 -49.375 -26.219 1 31.55 248 GLU B CA 1
ATOM 4008 C C . GLU B 1 248 ? 0.657 -48.469 -27.438 1 31.55 248 GLU B C 1
ATOM 4010 O O . GLU B 1 248 ? 1.683 -48.094 -28.016 1 31.55 248 GLU B O 1
ATOM 4015 N N . SER B 1 249 ? 0.066 -47.125 -27.375 1 27.64 249 SER B N 1
ATOM 4016 C CA . SER B 1 249 ? 0.374 -46.531 -28.688 1 27.64 249 SER B CA 1
ATOM 4017 C C . SER B 1 249 ? 1.833 -46.094 -28.766 1 27.64 249 SER B C 1
ATOM 4019 O O . SER B 1 249 ? 2.449 -45.781 -27.734 1 27.64 249 SER B O 1
#

Solvent-accessible surface area (backbone atoms only — not comparable to full-atom values): 27261 Å² total; per-residue (Å²): 131,80,72,71,85,72,65,71,76,64,77,67,83,68,73,81,54,71,66,61,72,77,76,63,39,87,40,81,45,29,28,30,37,43,45,79,46,70,80,50,71,62,22,82,86,49,26,23,32,31,42,38,35,32,22,60,44,38,56,35,57,48,76,39,74,28,58,59,74,46,40,70,58,49,47,50,51,50,50,54,46,27,65,73,65,21,57,35,48,28,40,37,27,55,80,47,67,31,64,68,28,67,67,40,48,49,52,28,46,50,42,24,27,48,77,43,65,53,45,98,74,35,40,67,62,67,44,50,57,51,50,52,52,48,52,51,50,47,54,53,49,49,61,62,29,75,42,92,71,54,40,50,53,72,76,44,44,65,58,52,36,44,49,59,20,67,34,70,31,85,74,59,72,39,22,14,42,26,30,53,63,12,39,82,66,43,85,76,36,51,53,64,46,60,73,44,66,84,76,70,62,67,61,45,47,21,37,61,40,40,52,50,25,45,50,38,47,50,51,49,44,50,50,49,39,50,50,48,48,48,51,49,56,52,59,62,62,56,71,87,76,71,80,76,82,76,78,77,125,130,83,72,70,85,70,65,74,75,63,78,68,83,65,71,80,52,72,66,62,73,76,76,65,38,88,41,79,46,29,27,29,37,45,46,80,46,70,80,49,69,61,21,82,85,52,27,24,34,32,42,38,35,33,22,60,43,40,55,34,56,48,76,40,75,28,57,61,73,46,38,71,58,49,48,52,52,52,49,53,47,26,65,74,66,21,58,35,50,26,40,36,27,55,80,48,66,30,63,69,28,68,67,40,47,48,52,29,45,52,42,24,27,48,76,43,64,53,45,97,69,37,39,67,62,68,45,52,58,51,50,51,52,49,50,54,51,48,54,53,49,49,59,60,31,71,73,61,78,56,39,49,54,73,76,45,45,65,58,51,35,43,49,58,21,67,34,70,33,85,75,59,72,40,22,14,41,27,31,55,64,11,38,79,65,44,86,76,37,50,54,65,45,60,73,44,66,83,75,69,62,68,62,46,48,20,35,62,40,39,54,49,24,47,51,38,47,50,50,48,45,51,50,49,40,50,52,48,48,47,51,51,56,50,58,63,62,58,70,89,77,75,80,76,80,76,80,77,125

Radius of gyration: 27.85 Å; Cα contacts (8 Å, |Δi|>4): 752; chains: 2; bounding box: 48×110×69 Å

Secondary structure (DSSP, 8-state):
--SGGGS---------------PPPSSTTSEEEEEEE-PPPPPTT---EEEEEEETTT--EEEEEES---HHHHHHHHHHHHHHH---SEEEE---HHHHSHHHHHHHHHTT-EEEEPPTTT-HHHHHHHHHHHHHHHHHHHHHHSSS-GGGGGGGHHHHHHHHHTS--TTTSS-HHHHHHSSPPPS---GGGGGS-GGG-----HHHHHHHHHHHHHHHHHHHHHHHHHHHHHHT---TT--------/--SGGGS---------------PPPSSTTSEEEEEEE-PPPPPTT---EEEEEEETTT--EEEEEES---HHHHHHHHHHHHHHH---SEEEE---HHHHSHHHHHHHHHTT-EEEEPPTTT-HHHHHHHHHHHHHHHHHHHHHHHHS-GGGGGGGHHHHHHHHHTS--TTTSS-HHHHHHSSPPPS---GGGGGS-GGG-----HHHHHHHHHHHHHHHHHHHHHHHHHHHHHHT---TT--------